Protein AF-0000000077416933 (afdb_homodimer)

Organism: Phaedon cochleariae (NCBI:txid80249)

Solvent-accessible surface area (backbone atoms only — not comparable to full-atom values): 39671 Å² total; per-residue (Å²): 136,82,84,59,75,31,42,53,78,75,48,54,74,64,43,44,35,38,39,30,29,71,88,52,48,38,36,34,24,26,33,64,49,40,39,72,52,36,39,27,25,31,74,26,28,42,68,96,42,90,60,67,45,80,62,78,46,76,45,43,52,91,48,46,63,45,65,24,36,43,41,74,89,75,73,64,85,73,89,62,86,81,76,79,76,84,80,62,80,38,38,25,70,45,41,51,70,59,53,51,50,48,53,49,26,25,70,60,48,44,81,34,72,59,90,46,71,67,38,54,51,48,51,49,56,52,65,52,32,54,48,30,15,50,42,76,38,36,52,54,71,42,72,82,40,54,61,26,30,44,31,40,25,41,80,61,46,32,38,36,35,43,38,68,73,46,83,69,67,57,60,55,64,69,59,43,53,50,44,37,25,78,75,28,36,36,28,27,67,65,42,30,66,56,49,40,30,33,34,72,66,46,70,30,50,70,32,48,69,46,39,52,37,55,49,47,50,31,51,43,25,53,73,67,73,42,74,63,65,51,60,61,53,72,46,54,46,37,27,73,71,32,43,42,65,71,52,74,45,44,71,47,68,63,58,46,49,68,63,55,62,42,80,82,71,51,70,66,56,51,39,32,54,29,52,72,31,58,54,40,58,58,48,48,52,53,52,47,49,62,77,39,40,67,60,52,48,28,46,49,48,51,32,45,51,47,58,71,42,53,67,69,57,41,25,51,47,71,75,39,52,57,53,46,72,71,56,55,72,48,48,62,74,68,46,69,80,76,79,61,64,77,72,61,72,77,59,80,79,74,80,79,80,78,80,80,77,90,123,133,84,84,59,76,32,40,53,78,75,50,53,75,64,42,45,36,39,38,31,28,72,88,54,49,39,36,33,24,26,35,62,48,40,40,71,52,36,38,27,25,31,72,24,28,42,68,97,43,90,61,67,45,81,63,76,46,75,43,45,51,92,46,47,64,46,64,24,36,43,43,75,89,77,75,64,86,76,86,63,86,77,74,77,76,85,78,66,82,37,38,23,68,46,42,51,69,58,54,51,51,47,54,50,26,24,71,60,49,43,80,34,72,57,91,45,72,67,38,54,50,49,51,52,56,51,66,51,33,55,48,31,16,48,39,75,38,34,52,53,71,42,71,85,40,53,60,27,31,44,31,39,26,41,83,64,45,32,37,37,36,43,40,69,72,45,83,67,69,56,62,55,65,70,58,40,51,50,43,38,24,79,75,28,36,36,29,27,66,65,42,31,64,55,49,41,29,33,35,72,68,46,68,31,47,70,31,48,69,46,39,52,38,56,50,48,51,33,52,42,25,54,73,68,74,43,76,64,65,52,59,61,52,71,46,56,46,39,27,74,71,32,43,43,65,71,52,76,45,44,71,47,69,64,59,46,50,69,64,56,62,41,79,83,70,51,70,67,57,51,40,31,54,31,53,73,31,57,50,40,58,58,50,47,53,53,51,46,48,63,77,38,39,67,60,51,47,28,45,51,49,51,32,47,51,48,58,71,42,53,67,68,58,41,24,51,48,71,75,40,52,58,52,45,73,72,56,56,71,48,49,62,74,68,47,66,77,80,79,62,66,76,71,61,76,72,62,81,80,74,82,78,79,80,78,82,74,88,122

Sequence (718 aa):
MEDEIPYNELYKVGDHLILKLCCNDIFEGDFSAGGKNRIDLINTKQHNNPNKLGGILSFYRNEIDNIHQLKTKMTIKPEEPIENDIQDLKKINMVEEEYERLKEMARSYVYLENADNRYYEAVKSLGDAELIGVVALGMEDSRTAVIKLLVICNFKQVYIFDMTNMKNRSFYQELKEILESEYTCKVVHGGGPLIDILYRNYKVYMKYVFDTQVVDLIIEKNKKRKMLSQMRDISECLVEYLNFPSSLLKNALDVTIKQWAHRPLSDRKKLYASQLVTYLITLKEDMQKILFSEMYKAIENVHDHYYYMNCYDFSKKMRDNSVSEDIEKLIPMLNKSSLDTETENVGSVSSSGTNVQKMMEDEIPYNELYKVGDHLILKLCCNDIFEGDFSAGGKNRIDLINTKQHNNPNKLGGILSFYRNEIDNIHQLKTKMTIKPEEPIENDIQDLKKINMVEEEYERLKEMARSYVYLENADNRYYEAVKSLGDAELIGVVALGMEDSRTAVIKLLVICNFKQVYIFDMTNMKNRSFYQELKEILESEYTCKVVHGGGPLIDILYRNYKVYMKYVFDTQVVDLIIEKNKKRKMLSQMRDISECLVEYLNFPSSLLKNALDVTIKQWAHRPLSDRKKLYASQLVTYLITLKEDMQKILFSEMYKAIENVHDHYYYMNCYDFSKKMRDNSVSEDIEKLIPMLNKSSLDTETENVGSVSSSGTNVQKM

Structure (mmCIF, N/CA/C/O backbone):
data_AF-0000000077416933-model_v1
#
loop_
_entity.id
_entity.type
_entity.pdbx_description
1 polymer '3-5 exonuclease domain-containing protein'
#
loop_
_atom_site.group_PDB
_atom_site.id
_atom_site.type_symbol
_atom_site.label_atom_id
_atom_site.label_alt_id
_atom_site.label_comp_id
_atom_site.label_asym_id
_atom_site.label_entity_id
_atom_site.label_seq_id
_atom_site.pdbx_PDB_ins_code
_atom_site.Cartn_x
_atom_site.Cartn_y
_atom_site.Cartn_z
_atom_site.occupancy
_atom_site.B_iso_or_equiv
_atom_site.auth_seq_id
_atom_site.auth_comp_id
_atom_site.auth_asym_id
_atom_site.auth_atom_id
_atom_site.pdbx_PDB_model_num
ATOM 1 N N . MET A 1 1 ? 12.469 42.469 -16.172 1 39.78 1 MET A N 1
ATOM 2 C CA . MET A 1 1 ? 11.07 42.094 -16.359 1 39.78 1 MET A CA 1
ATOM 3 C C . MET A 1 1 ? 10.883 41.406 -17.719 1 39.78 1 MET A C 1
ATOM 5 O O . MET A 1 1 ? 9.766 41.031 -18.062 1 39.78 1 MET A O 1
ATOM 9 N N . GLU A 1 2 ? 11.711 41.719 -18.688 1 50.09 2 GLU A N 1
ATOM 10 C CA . GLU A 1 2 ? 11.797 41.5 -20.125 1 50.09 2 GLU A CA 1
ATOM 11 C C . GLU A 1 2 ? 11.891 40.031 -20.469 1 50.09 2 GLU A C 1
ATOM 13 O O . GLU A 1 2 ? 11.352 39.594 -21.484 1 50.09 2 GLU A O 1
ATOM 18 N N . ASP A 1 3 ? 12.602 39.188 -19.625 1 59.84 3 ASP A N 1
ATOM 19 C CA . ASP A 1 3 ? 13.156 37.906 -20.094 1 59.84 3 ASP A CA 1
ATOM 20 C C . ASP A 1 3 ? 12.289 36.75 -19.641 1 59.84 3 ASP A C 1
ATOM 22 O O . ASP A 1 3 ? 12.758 35.594 -19.609 1 59.84 3 ASP A O 1
ATOM 26 N N . GLU A 1 4 ? 11.062 37.094 -19.328 1 73.62 4 GLU A N 1
ATOM 27 C CA . GLU A 1 4 ? 10.297 35.938 -18.906 1 73.62 4 GLU A CA 1
ATOM 28 C C . GLU A 1 4 ? 9.703 35.188 -20.109 1 73.62 4 GLU A C 1
ATOM 30 O O . GLU A 1 4 ? 9.211 35.844 -21.047 1 73.62 4 GLU A O 1
ATOM 35 N N . ILE A 1 5 ? 9.867 34 -20.25 1 78.75 5 ILE A N 1
ATOM 36 C CA . ILE A 1 5 ? 9.344 33.156 -21.312 1 78.75 5 ILE A CA 1
ATOM 37 C C . ILE A 1 5 ? 7.82 33.219 -21.297 1 78.75 5 ILE A C 1
ATOM 39 O O . ILE A 1 5 ? 7.188 33.031 -20.25 1 78.75 5 ILE A O 1
ATOM 43 N N . PRO A 1 6 ? 7.262 33.719 -22.469 1 85 6 PRO A N 1
ATOM 44 C CA . PRO A 1 6 ? 5.801 33.719 -22.547 1 85 6 PRO A CA 1
ATOM 45 C C . PRO A 1 6 ? 5.168 32.406 -22.188 1 85 6 PRO A C 1
ATOM 47 O O . PRO A 1 6 ? 5.75 31.344 -22.453 1 85 6 PRO A O 1
ATOM 50 N N . TYR A 1 7 ? 3.982 32.438 -21.641 1 85.75 7 TYR A N 1
ATOM 51 C CA . TYR A 1 7 ? 3.314 31.234 -21.172 1 85.75 7 TYR A CA 1
ATOM 52 C C . TYR A 1 7 ? 2.967 30.312 -22.328 1 85.75 7 TYR A C 1
ATOM 54 O O . TYR A 1 7 ? 2.918 29.094 -22.156 1 85.75 7 TYR A O 1
ATOM 62 N N . ASN A 1 8 ? 2.715 30.859 -23.547 1 85.38 8 ASN A N 1
ATOM 63 C CA . ASN A 1 8 ? 2.367 30.047 -24.703 1 85.38 8 ASN A CA 1
ATOM 64 C C . ASN A 1 8 ? 3.562 29.234 -25.188 1 85.38 8 ASN A C 1
ATOM 66 O O . ASN A 1 8 ? 3.402 28.297 -25.969 1 85.38 8 ASN A O 1
ATOM 70 N N . GLU A 1 9 ? 4.707 29.547 -24.734 1 84.56 9 GLU A N 1
ATOM 71 C CA . GLU A 1 9 ? 5.895 28.75 -25.031 1 84.56 9 GLU A CA 1
ATOM 72 C C . GLU A 1 9 ? 6.141 27.688 -23.969 1 84.56 9 GLU A C 1
ATOM 74 O O . GLU A 1 9 ? 6.844 26.703 -24.219 1 84.56 9 GLU A O 1
ATOM 79 N N . LEU A 1 10 ? 5.59 27.938 -22.828 1 81.88 10 LEU A N 1
ATOM 80 C CA . LEU A 1 10 ? 5.832 27.047 -21.703 1 81.88 10 LEU A CA 1
ATOM 81 C C . LEU A 1 10 ? 4.785 25.922 -21.656 1 81.88 10 LEU A C 1
ATOM 83 O O . LEU A 1 10 ? 5.086 24.812 -21.25 1 81.88 10 LEU A O 1
ATOM 87 N N . TYR A 1 11 ? 3.605 26.328 -22.078 1 85.44 11 TYR A N 1
ATOM 88 C CA . TYR A 1 11 ? 2.494 25.406 -21.906 1 85.44 11 TYR A CA 1
ATOM 89 C C . TYR A 1 11 ? 1.736 25.219 -23.219 1 85.44 11 TYR A C 1
ATOM 91 O O . TYR A 1 11 ? 1.727 26.125 -24.062 1 85.44 11 TYR A O 1
ATOM 99 N N . LYS A 1 12 ? 1.13 24 -23.422 1 85.75 12 LYS A N 1
ATOM 100 C CA . LYS A 1 12 ? 0.304 23.703 -24.578 1 85.75 12 LYS A CA 1
ATOM 101 C C . LYS A 1 12 ? -1.181 23.75 -24.234 1 85.75 12 LYS A C 1
ATOM 103 O O . LYS A 1 12 ? -1.562 23.469 -23.094 1 85.75 12 LYS A O 1
ATOM 108 N N . VAL A 1 13 ? -1.931 24.172 -25.266 1 87.06 13 VAL A N 1
ATOM 109 C CA . VAL A 1 13 ? -3.377 24.219 -25.078 1 87.06 13 VAL A CA 1
ATOM 110 C C . VAL A 1 13 ? -3.873 22.859 -24.578 1 87.06 13 VAL A C 1
ATOM 112 O O . VAL A 1 13 ? -3.516 21.812 -25.141 1 87.06 13 VAL A O 1
ATOM 115 N N . GLY A 1 14 ? -4.535 22.859 -23.422 1 84.75 14 GLY A N 1
ATOM 116 C CA . GLY A 1 14 ? -5.051 21.625 -22.859 1 84.75 14 GLY A CA 1
ATOM 117 C C . GLY A 1 14 ? -4.285 21.156 -21.625 1 84.75 14 GLY A C 1
ATOM 118 O O . GLY A 1 14 ? -4.762 20.312 -20.875 1 84.75 14 GLY A O 1
ATOM 119 N N . ASP A 1 15 ? -3.145 21.703 -21.328 1 82 15 ASP A N 1
ATOM 120 C CA . ASP A 1 15 ? -2.381 21.359 -20.125 1 82 15 ASP A CA 1
ATOM 121 C C . ASP A 1 15 ? -3.139 21.75 -18.859 1 82 15 ASP A C 1
ATOM 123 O O . ASP A 1 15 ? -3.664 22.875 -18.766 1 82 15 ASP A O 1
ATOM 127 N N . HIS A 1 16 ? -3.201 20.844 -18 1 85.44 16 HIS A N 1
ATOM 128 C CA . HIS A 1 16 ? -3.852 21.156 -16.734 1 85.44 16 HIS A CA 1
ATOM 129 C C . HIS A 1 16 ? -2.877 21.812 -15.766 1 85.44 16 HIS A C 1
ATOM 131 O O . HIS A 1 16 ? -1.856 21.219 -15.406 1 85.44 16 HIS A O 1
ATOM 137 N N . LEU A 1 17 ? -3.189 23.047 -15.336 1 83.75 17 LEU A N 1
ATOM 138 C CA . LEU A 1 17 ? -2.275 23.859 -14.547 1 83.75 17 LEU A CA 1
ATOM 139 C C . LEU A 1 17 ? -2.896 24.234 -13.195 1 83.75 17 LEU A C 1
ATOM 141 O O . LEU A 1 17 ? -4.121 24.344 -13.086 1 83.75 17 LEU A O 1
ATOM 145 N N . ILE A 1 18 ? -2.135 24.25 -12.203 1 84.69 18 ILE A N 1
ATOM 146 C CA . ILE A 1 18 ? -2.504 24.75 -10.883 1 84.69 18 ILE A CA 1
ATOM 147 C C . ILE A 1 18 ? -1.743 26.047 -10.594 1 84.69 18 ILE A C 1
ATOM 149 O O . ILE A 1 18 ? -0.515 26.047 -10.477 1 84.69 18 ILE A O 1
ATOM 153 N N . LEU A 1 19 ? -2.496 27.219 -10.5 1 81.88 19 LEU A N 1
ATOM 154 C CA . LEU A 1 19 ? -1.913 28.531 -10.266 1 81.88 19 LEU A CA 1
ATOM 155 C C . LEU A 1 19 ? -2.035 28.922 -8.797 1 81.88 19 LEU A C 1
ATOM 157 O O . LEU A 1 19 ? -3.133 28.906 -8.234 1 81.88 19 LEU A O 1
ATOM 161 N N . LYS A 1 20 ? -0.947 29.141 -8.172 1 80.94 20 LYS A N 1
ATOM 162 C CA . LYS A 1 20 ? -0.957 29.812 -6.875 1 80.94 20 LYS A CA 1
ATOM 163 C C . LYS A 1 20 ? -0.76 31.312 -7.031 1 80.94 20 LYS A C 1
ATOM 165 O O . LYS A 1 20 ? 0.265 31.766 -7.551 1 80.94 20 LYS A O 1
ATOM 170 N N . LEU A 1 21 ? -1.684 32.094 -6.578 1 72.31 21 LEU A N 1
ATOM 171 C CA . LEU A 1 21 ? -1.587 33.531 -6.66 1 72.31 21 LEU A CA 1
ATOM 172 C C . LEU A 1 21 ? -0.823 34.094 -5.469 1 72.31 21 LEU A C 1
ATOM 174 O O . LEU A 1 21 ? -0.609 33.406 -4.477 1 72.31 21 LEU A O 1
ATOM 178 N N . CYS A 1 22 ? -0.357 35.281 -5.559 1 72.44 22 CYS A N 1
ATOM 179 C CA . CYS A 1 22 ? 0.397 35.938 -4.512 1 72.44 22 CYS A CA 1
ATOM 180 C C . CYS A 1 22 ? -0.441 36.094 -3.246 1 72.44 22 CYS A C 1
ATOM 182 O O . CYS A 1 22 ? 0.096 36.094 -2.137 1 72.44 22 CYS A O 1
ATOM 184 N N . CYS A 1 23 ? -1.851 36.156 -3.453 1 65.81 23 CYS A N 1
ATOM 185 C CA . CYS A 1 23 ? -2.744 36.25 -2.307 1 65.81 23 CYS A CA 1
ATOM 186 C C . CYS A 1 23 ? -3.014 34.875 -1.695 1 65.81 23 CYS A C 1
ATOM 188 O O . CYS A 1 23 ? -3.891 34.75 -0.842 1 65.81 23 CYS A O 1
ATOM 190 N N . ASN A 1 24 ? -2.43 33.812 -2.229 1 70.38 24 ASN A N 1
ATOM 191 C CA . ASN A 1 24 ? -2.463 32.469 -1.698 1 70.38 24 ASN A CA 1
ATOM 192 C C . ASN A 1 24 ? -3.684 31.688 -2.197 1 70.38 24 ASN A C 1
ATOM 194 O O . ASN A 1 24 ? -3.916 30.547 -1.788 1 70.38 24 ASN A O 1
ATOM 198 N N . ASP A 1 25 ? -4.434 32.281 -3.041 1 75.38 25 ASP A N 1
ATOM 199 C CA . ASP A 1 25 ? -5.527 31.547 -3.668 1 75.38 25 ASP A CA 1
ATOM 200 C C . ASP A 1 25 ? -5 30.547 -4.707 1 75.38 25 ASP A C 1
ATOM 202 O O . ASP A 1 25 ? -4.004 30.828 -5.379 1 75.38 25 ASP A O 1
ATOM 206 N N . ILE A 1 26 ? -5.621 29.438 -4.711 1 81.69 26 ILE A N 1
ATOM 207 C CA . ILE A 1 26 ? -5.203 28.422 -5.668 1 81.69 26 ILE A CA 1
ATOM 208 C C . ILE A 1 26 ? -6.316 28.188 -6.684 1 81.69 26 ILE A C 1
ATOM 210 O O . ILE A 1 26 ? -7.469 27.938 -6.312 1 81.69 26 ILE A O 1
ATOM 214 N N . PHE A 1 27 ? -5.949 28.312 -7.961 1 81.88 27 PHE A N 1
ATOM 215 C CA . PHE A 1 27 ? -6.867 28.031 -9.055 1 81.88 27 PHE A CA 1
ATOM 216 C C . PHE A 1 27 ? -6.332 26.891 -9.93 1 81.88 27 PHE A C 1
ATOM 218 O O . PHE A 1 27 ? -5.117 26.719 -10.039 1 81.88 27 PHE A O 1
ATOM 225 N N . GLU A 1 28 ? -7.227 26.078 -10.375 1 87.38 28 GLU A N 1
ATOM 226 C CA . GLU A 1 28 ? -6.832 25.047 -11.328 1 87.38 28 GLU A CA 1
ATOM 227 C C . GLU A 1 28 ? -7.672 25.125 -12.602 1 87.38 28 GLU A C 1
ATOM 229 O O . GLU A 1 28 ? -8.828 25.547 -12.562 1 87.38 28 GLU A O 1
ATOM 234 N N . GLY A 1 29 ? -7.078 24.828 -13.773 1 84.81 29 GLY A N 1
ATOM 235 C CA . GLY A 1 29 ? -7.773 24.828 -15.055 1 84.81 29 GLY A CA 1
ATOM 236 C C . GLY A 1 29 ? -6.902 24.375 -16.203 1 84.81 29 GLY A C 1
ATOM 237 O O . GLY A 1 29 ? -5.754 23.969 -16.016 1 84.81 29 GLY A O 1
ATOM 238 N N . ASP A 1 30 ? -7.484 24.391 -17.391 1 88.94 30 ASP A N 1
ATOM 239 C CA . ASP A 1 30 ? -6.785 23.984 -18.609 1 88.94 30 ASP A CA 1
ATOM 240 C C . ASP A 1 30 ? -6.266 25.203 -19.375 1 88.94 30 ASP A C 1
ATOM 242 O O . ASP A 1 30 ? -7.008 26.156 -19.609 1 88.94 30 ASP A O 1
ATOM 246 N N . PHE A 1 31 ? -5.023 25.141 -19.797 1 90.62 31 PHE A N 1
ATOM 247 C CA . PHE A 1 31 ? -4.395 26.234 -20.516 1 90.62 31 PHE A CA 1
ATOM 248 C C . PHE A 1 31 ? -5.082 26.453 -21.859 1 90.62 31 PHE A C 1
ATOM 250 O O . PHE A 1 31 ? -5.277 25.516 -22.625 1 90.62 31 PHE A O 1
ATOM 257 N N . SER A 1 32 ? -5.57 27.609 -22.078 1 87.94 32 SER A N 1
ATOM 258 C CA . SER A 1 32 ? -6.227 27.938 -23.344 1 87.94 32 SER A CA 1
ATOM 259 C C . SER A 1 32 ? -5.344 28.844 -24.203 1 87.94 32 SER A C 1
ATOM 261 O O . SER A 1 32 ? -5.152 28.594 -25.391 1 87.94 32 SER A O 1
ATOM 263 N N . ALA A 1 33 ? -4.863 29.906 -23.594 1 86.38 33 ALA A N 1
ATOM 264 C CA . ALA A 1 33 ? -3.99 30.859 -24.266 1 86.38 33 ALA A CA 1
ATOM 265 C C . ALA A 1 33 ? -3.121 31.625 -23.281 1 86.38 33 ALA A C 1
ATOM 267 O O . ALA A 1 33 ? -3.381 31.594 -22.062 1 86.38 33 ALA A O 1
ATOM 268 N N . GLY A 1 34 ? -2.002 32.031 -23.766 1 84.44 34 GLY A N 1
ATOM 269 C CA . GLY A 1 34 ? -1.139 32.844 -22.906 1 84.44 34 GLY A CA 1
ATOM 270 C C . GLY A 1 34 ? -0.141 33.688 -23.672 1 84.44 34 GLY A C 1
ATOM 271 O O . GLY A 1 34 ? 0.085 33.469 -24.859 1 84.44 34 GLY A O 1
ATOM 272 N N . GLY A 1 35 ? 0.199 34.781 -23.125 1 82.62 35 GLY A N 1
ATOM 273 C CA . GLY A 1 35 ? 1.261 35.656 -23.625 1 82.62 35 GLY A CA 1
ATOM 274 C C . GLY A 1 35 ? 2.354 35.906 -22.609 1 82.62 35 GLY A C 1
ATOM 275 O O . GLY A 1 35 ? 2.629 35.062 -21.766 1 82.62 35 GLY A O 1
ATOM 276 N N . LYS A 1 36 ? 3.029 36.938 -22.719 1 80.88 36 LYS A N 1
ATOM 277 C CA . LYS A 1 36 ? 4.133 37.281 -21.828 1 80.88 36 LYS A CA 1
ATOM 278 C C . LYS A 1 36 ? 3.633 37.562 -20.422 1 80.88 36 LYS A C 1
ATOM 280 O O . LYS A 1 36 ? 4.273 37.188 -19.438 1 80.88 36 LYS A O 1
ATOM 285 N N . ASN A 1 37 ? 2.518 38.125 -20.344 1 82.69 37 ASN A N 1
ATOM 286 C CA . ASN A 1 37 ? 2.121 38.625 -19.031 1 82.69 37 ASN A CA 1
ATOM 287 C C . ASN A 1 37 ? 0.76 38.062 -18.609 1 82.69 37 ASN A C 1
ATOM 289 O O . ASN A 1 37 ? 0.234 38.438 -17.562 1 82.69 37 ASN A O 1
ATOM 293 N N . ARG A 1 38 ? 0.221 37.25 -19.484 1 84.12 38 ARG A N 1
ATOM 294 C CA . ARG A 1 38 ? -1.129 36.781 -19.188 1 84.12 38 ARG A CA 1
ATOM 295 C C . ARG A 1 38 ? -1.282 35.312 -19.531 1 84.12 38 ARG A C 1
ATOM 297 O O . ARG A 1 38 ? -0.684 34.812 -20.484 1 84.12 38 ARG A O 1
ATOM 304 N N . ILE A 1 39 ? -2.049 34.625 -18.672 1 89.38 39 ILE A N 1
ATOM 305 C CA . ILE A 1 39 ? -2.379 33.219 -18.922 1 89.38 39 ILE A CA 1
ATOM 306 C C . ILE A 1 39 ? -3.891 33.031 -18.844 1 89.38 39 ILE A C 1
ATOM 308 O O . ILE A 1 39 ? -4.539 33.562 -17.938 1 89.38 39 ILE A O 1
ATOM 312 N N . ASP A 1 40 ? -4.492 32.438 -19.797 1 87.31 40 ASP A N 1
ATOM 313 C CA . ASP A 1 40 ? -5.926 32.156 -19.859 1 87.31 40 ASP A CA 1
ATOM 314 C C . ASP A 1 40 ? -6.223 30.688 -19.609 1 87.31 40 ASP A C 1
ATOM 316 O O . ASP A 1 40 ? -5.656 29.812 -20.25 1 87.31 40 ASP A O 1
ATOM 320 N N . LEU A 1 41 ? -7.027 30.516 -18.625 1 88.12 41 LEU A N 1
ATOM 321 C CA . LEU A 1 41 ? -7.426 29.156 -18.281 1 88.12 41 LEU A CA 1
ATOM 322 C C . LEU A 1 41 ? -8.914 28.938 -18.547 1 88.12 41 LEU A C 1
ATOM 324 O O . LEU A 1 41 ? -9.711 29.859 -18.422 1 88.12 41 LEU A O 1
ATOM 328 N N . ILE A 1 42 ? -9.32 27.719 -19.016 1 86.06 42 ILE A N 1
ATOM 329 C CA . ILE A 1 42 ? -10.719 27.297 -19.125 1 86.06 42 ILE A CA 1
ATOM 330 C C . ILE A 1 42 ? -10.992 26.172 -18.141 1 86.06 42 ILE A C 1
ATOM 332 O O . ILE A 1 42 ? -10.062 25.547 -17.625 1 86.06 42 ILE A O 1
ATOM 336 N N . ASN A 1 43 ? -12.297 25.969 -17.781 1 85.94 43 ASN A N 1
ATOM 337 C CA . ASN A 1 43 ? -12.695 24.953 -16.812 1 85.94 43 ASN A CA 1
ATOM 338 C C . ASN A 1 43 ? -12.008 25.156 -15.461 1 85.94 43 ASN A C 1
ATOM 340 O O . ASN A 1 43 ? -11.461 24.219 -14.883 1 85.94 43 ASN A O 1
ATOM 344 N N . THR A 1 44 ? -11.945 26.469 -15.07 1 84.75 44 THR A N 1
ATOM 345 C CA . THR A 1 44 ? -11.164 26.875 -13.906 1 84.75 44 THR A CA 1
ATOM 346 C C . THR A 1 44 ? -11.953 26.656 -12.617 1 84.75 44 THR A C 1
ATOM 348 O O . THR A 1 44 ? -13.164 26.875 -12.586 1 84.75 44 THR A O 1
ATOM 351 N N . LYS A 1 45 ? -11.289 26.062 -11.633 1 82.81 45 LYS A N 1
ATOM 352 C CA . LYS A 1 45 ? -11.828 25.875 -10.289 1 82.81 45 LYS A CA 1
ATOM 353 C C . LYS A 1 45 ? -10.922 26.516 -9.242 1 82.81 45 LYS A C 1
ATOM 355 O O . LYS A 1 45 ? -9.703 26.547 -9.406 1 82.81 45 LYS A O 1
ATOM 360 N N . GLN A 1 46 ? -11.516 27.172 -8.289 1 79.31 46 GLN A N 1
ATOM 361 C CA . GLN A 1 46 ? -10.75 27.641 -7.145 1 79.31 46 GLN A CA 1
ATOM 362 C C . GLN A 1 46 ? -10.609 26.562 -6.086 1 79.31 46 GLN A C 1
ATOM 364 O O . GLN A 1 46 ? -11.539 25.797 -5.844 1 79.31 46 GLN A O 1
ATOM 369 N N . HIS A 1 47 ? -9.398 26.656 -5.48 1 72.69 47 HIS A N 1
ATOM 370 C CA . HIS A 1 47 ? -9.125 25.672 -4.441 1 72.69 47 HIS A CA 1
ATOM 371 C C . HIS A 1 47 ? -10.117 25.797 -3.287 1 72.69 47 HIS A C 1
ATOM 373 O O . HIS A 1 47 ? -10.422 26.906 -2.84 1 72.69 47 HIS A O 1
ATOM 379 N N . ASN A 1 48 ? -10.828 24.844 -2.912 1 62 48 ASN A N 1
ATOM 380 C CA . ASN A 1 48 ? -11.797 24.734 -1.825 1 62 48 ASN A CA 1
ATOM 381 C C . ASN A 1 48 ? -13.203 25.109 -2.285 1 62 48 ASN A C 1
ATOM 383 O O . ASN A 1 48 ? -14.133 25.141 -1.48 1 62 48 ASN A O 1
ATOM 387 N N . ASN A 1 49 ? -13.32 25.734 -3.521 1 63.53 49 ASN A N 1
ATOM 388 C CA . ASN A 1 49 ? -14.625 25.969 -4.121 1 63.53 49 ASN A CA 1
ATOM 389 C C . ASN A 1 49 ? -14.945 24.953 -5.215 1 63.53 49 ASN A C 1
ATOM 391 O O . ASN A 1 49 ? -14.219 24.859 -6.207 1 63.53 49 ASN A O 1
ATOM 395 N N . PRO A 1 50 ? -15.938 24.141 -5.02 1 62.03 50 PRO A N 1
ATOM 396 C CA . PRO A 1 50 ? -16.234 23.062 -5.969 1 62.03 50 PRO A CA 1
ATOM 397 C C . PRO A 1 50 ? -16.797 23.578 -7.293 1 62.03 50 PRO A C 1
ATOM 399 O O . PRO A 1 50 ? -16.797 22.859 -8.289 1 62.03 50 PRO A O 1
ATOM 402 N N . ASN A 1 51 ? -17.266 24.844 -7.383 1 67.06 51 ASN A N 1
ATOM 403 C CA . ASN A 1 51 ? -17.953 25.344 -8.57 1 67.06 51 ASN A CA 1
ATOM 404 C C . ASN A 1 51 ? -16.969 25.75 -9.656 1 67.06 51 ASN A C 1
ATOM 406 O O . ASN A 1 51 ? -15.953 26.406 -9.375 1 67.06 51 ASN A O 1
ATOM 410 N N . LYS A 1 52 ? -17.188 25.156 -10.883 1 74.19 52 LYS A N 1
ATOM 411 C CA . LYS A 1 52 ? -16.422 25.609 -12.039 1 74.19 52 LYS A CA 1
ATOM 412 C C . LYS A 1 52 ? -16.75 27.062 -12.383 1 74.19 52 LYS A C 1
ATOM 414 O O . LYS A 1 52 ? -17.922 27.453 -12.336 1 74.19 52 LYS A O 1
ATOM 419 N N . LEU A 1 53 ? -15.656 27.766 -12.477 1 72.06 53 LEU A N 1
ATOM 420 C CA . LEU A 1 53 ? -15.828 29.141 -12.922 1 72.06 53 LEU A CA 1
ATOM 421 C C . LEU A 1 53 ? -16 29.203 -14.438 1 72.06 53 LEU A C 1
ATOM 423 O O . LEU A 1 53 ? -15.258 28.547 -15.172 1 72.06 53 LEU A O 1
ATOM 427 N N . GLY A 1 54 ? -17.234 29.422 -14.945 1 69.88 54 GLY A N 1
ATOM 428 C CA . GLY A 1 54 ? -17.547 29.469 -16.359 1 69.88 54 GLY A CA 1
ATOM 429 C C . GLY A 1 54 ? -16.703 30.484 -17.125 1 69.88 54 GLY A C 1
ATOM 430 O O . GLY A 1 54 ? -16.188 31.422 -16.531 1 69.88 54 GLY A O 1
ATOM 431 N N . GLY A 1 55 ? -16.375 30.172 -18.438 1 75.25 55 GLY A N 1
ATOM 432 C CA . GLY A 1 55 ? -15.727 31.078 -19.359 1 75.25 55 GLY A CA 1
ATOM 433 C C . GLY A 1 55 ? -14.211 31.031 -19.266 1 75.25 55 GLY A C 1
ATOM 434 O O . GLY A 1 55 ? -13.648 30.047 -18.781 1 75.25 55 GLY A O 1
ATOM 435 N N . ILE A 1 56 ? -13.508 31.844 -19.953 1 81.06 56 ILE A N 1
ATOM 436 C CA . ILE A 1 56 ? -12.055 32 -19.938 1 81.06 56 ILE A CA 1
ATOM 437 C C . ILE A 1 56 ? -11.641 32.938 -18.797 1 81.06 56 ILE A C 1
ATOM 439 O O . ILE A 1 56 ? -12.156 34.031 -18.672 1 81.06 56 ILE A O 1
ATOM 443 N N . LEU A 1 57 ? -10.93 32.375 -17.875 1 83.25 57 LEU A N 1
ATOM 444 C CA . LEU A 1 57 ? -10.391 33.219 -16.797 1 83.25 57 LEU A CA 1
ATOM 445 C C . LEU A 1 57 ? -8.938 33.562 -17.078 1 83.25 57 LEU A C 1
ATOM 447 O O . LEU A 1 57 ? -8.117 32.688 -17.375 1 83.25 57 LEU A O 1
ATOM 451 N N . SER A 1 58 ? -8.664 34.875 -16.984 1 84.12 58 SER A N 1
ATOM 452 C CA . SER A 1 58 ? -7.32 35.375 -17.25 1 84.12 58 SER A CA 1
ATOM 453 C C . SER A 1 58 ? -6.602 35.75 -15.969 1 84.12 58 SER A C 1
ATOM 455 O O . SER A 1 58 ? -7.207 36.344 -15.062 1 84.12 58 SER A O 1
ATOM 457 N N . PHE A 1 59 ? -5.426 35.25 -15.898 1 85.44 59 PHE A N 1
ATOM 458 C CA . PHE A 1 59 ? -4.559 35.625 -14.789 1 85.44 59 PHE A CA 1
ATOM 459 C C . PHE A 1 59 ? -3.312 36.344 -15.289 1 85.44 59 PHE A C 1
ATOM 461 O O . PHE A 1 59 ? -2.758 35.969 -16.328 1 85.44 59 PHE A O 1
ATOM 468 N N . TYR A 1 60 ? -2.898 37.344 -14.508 1 78.25 60 TYR A N 1
ATOM 469 C CA . TYR A 1 60 ? -1.726 38.094 -14.922 1 78.25 60 TYR A CA 1
ATOM 470 C C . TYR A 1 60 ? -0.48 37.625 -14.18 1 78.25 60 TYR A C 1
ATOM 472 O O . TYR A 1 60 ? -0.555 37.25 -13.016 1 78.25 60 TYR A O 1
ATOM 480 N N . ARG A 1 61 ? 0.61 37.688 -14.875 1 80.06 61 ARG A N 1
ATOM 481 C CA . ARG A 1 61 ? 1.886 37.156 -14.391 1 80.06 61 ARG A CA 1
ATOM 482 C C . ARG A 1 61 ? 2.25 37.781 -13.047 1 80.06 61 ARG A C 1
ATOM 484 O O . ARG A 1 61 ? 2.801 37.094 -12.172 1 80.06 61 ARG A O 1
ATOM 491 N N . ASN A 1 62 ? 1.947 39.062 -12.836 1 74.75 62 ASN A N 1
ATOM 492 C CA . ASN A 1 62 ? 2.291 39.719 -11.586 1 74.75 62 ASN A CA 1
ATOM 493 C C . ASN A 1 62 ? 1.454 39.219 -10.422 1 74.75 62 ASN A C 1
ATOM 495 O O . ASN A 1 62 ? 1.82 39.406 -9.258 1 74.75 62 ASN A O 1
ATOM 499 N N . GLU A 1 63 ? 0.351 38.531 -10.719 1 76.5 63 GLU A N 1
ATOM 500 C CA . GLU A 1 63 ? -0.521 38 -9.672 1 76.5 63 GLU A CA 1
ATOM 501 C C . GLU A 1 63 ? -0.182 36.531 -9.352 1 76.5 63 GLU A C 1
ATOM 503 O O . GLU A 1 63 ? -0.666 36 -8.359 1 76.5 63 GLU A O 1
ATOM 508 N N . ILE A 1 64 ? 0.575 35.969 -10.188 1 81.94 64 ILE A N 1
ATOM 509 C CA . ILE A 1 64 ? 0.848 34.531 -10.07 1 81.94 64 ILE A CA 1
ATOM 510 C C . ILE A 1 64 ? 2.156 34.312 -9.312 1 81.94 64 ILE A C 1
ATOM 512 O O . ILE A 1 64 ? 3.191 34.875 -9.68 1 81.94 64 ILE A O 1
ATOM 516 N N . ASP A 1 65 ? 2.016 33.625 -8.258 1 79.44 65 ASP A N 1
ATOM 517 C CA . ASP A 1 65 ? 3.201 33.281 -7.48 1 79.44 65 ASP A CA 1
ATOM 518 C C . ASP A 1 65 ? 3.938 32.094 -8.102 1 79.44 65 ASP A C 1
ATOM 520 O O . ASP A 1 65 ? 5.148 32.156 -8.328 1 79.44 65 ASP A O 1
ATOM 524 N N . ASN A 1 66 ? 3.168 31.016 -8.352 1 84.69 66 ASN A N 1
ATOM 525 C CA . ASN A 1 66 ? 3.744 29.797 -8.906 1 84.69 66 ASN A CA 1
ATOM 526 C C . ASN A 1 66 ? 2.727 29.031 -9.75 1 84.69 66 ASN A C 1
ATOM 528 O O . ASN A 1 66 ? 1.521 29.141 -9.516 1 84.69 66 ASN A O 1
ATOM 532 N N . ILE A 1 67 ? 3.246 28.406 -10.82 1 82.88 67 ILE A N 1
ATOM 533 C CA . ILE A 1 67 ? 2.406 27.562 -11.664 1 82.88 67 ILE A CA 1
ATOM 534 C C . ILE A 1 67 ? 2.926 26.125 -11.641 1 82.88 67 ILE A C 1
ATOM 536 O O . ILE A 1 67 ? 4.125 25.891 -11.812 1 82.88 67 ILE A O 1
ATOM 540 N N . HIS A 1 68 ? 1.982 25.266 -11.305 1 82 68 HIS A N 1
ATOM 541 C CA . HIS A 1 68 ? 2.305 23.844 -11.359 1 82 68 HIS A CA 1
ATOM 542 C C . HIS A 1 68 ? 1.528 23.141 -12.477 1 82 68 HIS A C 1
ATOM 544 O O . HIS A 1 68 ? 0.358 23.453 -12.711 1 82 68 HIS A O 1
ATOM 550 N N . GLN A 1 69 ? 2.236 22.281 -13.188 1 81 69 GLN A N 1
ATOM 551 C CA . GLN A 1 69 ? 1.598 21.516 -14.25 1 81 69 GLN A CA 1
ATOM 552 C C . GLN A 1 69 ? 1.444 20.047 -13.852 1 81 69 GLN A C 1
ATOM 554 O O . GLN A 1 69 ? 2.371 19.453 -13.305 1 81 69 GLN A O 1
ATOM 559 N N . LEU A 1 70 ? 0.25 19.531 -14.047 1 71.94 70 LEU A N 1
ATOM 560 C CA . LEU A 1 70 ? 0.006 18.109 -13.789 1 71.94 70 LEU A CA 1
ATOM 561 C C . LEU A 1 70 ? 0.538 17.25 -14.93 1 71.94 70 LEU A C 1
ATOM 563 O O . LEU A 1 70 ? 0.553 17.688 -16.078 1 71.94 70 LEU A O 1
ATOM 567 N N . LYS A 1 71 ? 1.007 16.031 -14.578 1 68.75 71 LYS A N 1
ATOM 568 C CA . LYS A 1 71 ? 1.52 15.086 -15.578 1 68.75 71 LYS A CA 1
ATOM 569 C C . LYS A 1 71 ? 0.383 14.477 -16.391 1 68.75 71 LYS A C 1
ATOM 571 O O . LYS A 1 71 ? -0.733 14.328 -15.891 1 68.75 71 LYS A O 1
ATOM 576 N N . THR A 1 72 ? 0.665 14.281 -17.688 1 62.25 72 THR A N 1
ATOM 577 C CA . THR A 1 72 ? -0.281 13.555 -18.531 1 62.25 72 THR A CA 1
ATOM 578 C C . THR A 1 72 ? -0.021 12.055 -18.469 1 62.25 72 THR A C 1
ATOM 580 O O . THR A 1 72 ? 1.127 11.625 -18.359 1 62.25 72 THR A O 1
ATOM 583 N N . LYS A 1 73 ? -1.088 11.312 -18.5 1 54.16 73 LYS A N 1
ATOM 584 C CA . LYS A 1 73 ? -0.996 9.859 -18.516 1 54.16 73 LYS A CA 1
ATOM 585 C C . LYS A 1 73 ? -0.208 9.375 -19.734 1 54.16 73 LYS A C 1
ATOM 587 O O . LYS A 1 73 ? -0.435 9.836 -20.844 1 54.16 73 LYS A O 1
ATOM 592 N N . MET A 1 74 ? 0.931 8.555 -19.406 1 50.5 74 MET A N 1
ATOM 593 C CA . MET A 1 74 ? 1.688 7.961 -20.516 1 50.5 74 MET A CA 1
ATOM 594 C C . MET A 1 74 ? 1.167 6.566 -20.828 1 50.5 74 MET A C 1
ATOM 596 O O . MET A 1 74 ? 1.057 5.715 -19.953 1 50.5 74 MET A O 1
ATOM 600 N N . THR A 1 75 ? 0.592 6.273 -21.984 1 56.09 75 THR A N 1
ATOM 601 C CA . THR A 1 75 ? 0.053 4.969 -22.359 1 56.09 75 THR A CA 1
ATOM 602 C C . THR A 1 75 ? 1.027 4.211 -23.25 1 56.09 75 THR A C 1
ATOM 604 O O . THR A 1 75 ? 0.773 3.066 -23.625 1 56.09 75 THR A O 1
ATOM 607 N N . ILE A 1 76 ? 2.152 4.785 -23.734 1 56.44 76 ILE A N 1
ATOM 608 C CA . ILE A 1 76 ? 3.092 4.102 -24.609 1 56.44 76 ILE A CA 1
ATOM 609 C C . ILE A 1 76 ? 4.461 4.012 -23.938 1 56.44 76 ILE A C 1
ATOM 611 O O . ILE A 1 76 ? 4.875 4.938 -23.234 1 56.44 76 ILE A O 1
ATOM 615 N N . LYS A 1 77 ? 5.059 2.777 -23.922 1 58 77 LYS A N 1
ATOM 616 C CA . LYS A 1 77 ? 6.422 2.631 -23.422 1 58 77 LYS A CA 1
ATOM 617 C C . LYS A 1 77 ? 7.367 3.611 -24.109 1 58 77 LYS A C 1
ATOM 619 O O . LYS A 1 77 ? 7.422 3.674 -25.344 1 58 77 LYS A O 1
ATOM 624 N N . PRO A 1 78 ? 7.906 4.621 -23.266 1 52.84 78 PRO A N 1
ATOM 625 C CA . PRO A 1 78 ? 8.773 5.605 -23.922 1 52.84 78 PRO A CA 1
ATOM 626 C C . PRO A 1 78 ? 10.016 4.973 -24.547 1 52.84 78 PRO A C 1
ATOM 628 O O . PRO A 1 78 ? 10.547 3.994 -24.016 1 52.84 78 PRO A O 1
ATOM 631 N N . GLU A 1 79 ? 10.25 4.926 -25.859 1 51.66 79 GLU A N 1
ATOM 632 C CA . GLU A 1 79 ? 11.445 4.41 -26.531 1 51.66 79 GLU A CA 1
ATOM 633 C C . GLU A 1 79 ? 12.711 4.848 -25.797 1 51.66 79 GLU A C 1
ATOM 635 O O . GLU A 1 79 ? 13.672 4.078 -25.703 1 51.66 79 GLU A O 1
ATOM 640 N N . GLU A 1 80 ? 13.219 6.188 -25.609 1 46.59 80 GLU A N 1
ATOM 641 C CA . GLU A 1 80 ? 14.453 6.695 -25.031 1 46.59 80 GLU A CA 1
ATOM 642 C C . GLU A 1 80 ? 14.195 7.328 -23.656 1 46.59 80 GLU A C 1
ATOM 644 O O . GLU A 1 80 ? 13.117 7.875 -23.406 1 46.59 80 GLU A O 1
ATOM 649 N N . PRO A 1 81 ? 15.055 6.875 -22.719 1 44.44 81 PRO A N 1
ATOM 650 C CA . PRO A 1 81 ? 14.969 7.594 -21.453 1 44.44 81 PRO A CA 1
ATOM 651 C C . PRO A 1 81 ? 14.812 9.102 -21.625 1 44.44 81 PRO A C 1
ATOM 653 O O . PRO A 1 81 ? 15.555 9.719 -22.391 1 44.44 81 PRO A O 1
ATOM 656 N N . ILE A 1 82 ? 13.781 9.719 -21.766 1 41.5 82 ILE A N 1
ATOM 657 C CA . ILE A 1 82 ? 13.633 11.164 -21.859 1 41.5 82 ILE A CA 1
ATOM 658 C C . ILE A 1 82 ? 14.43 11.844 -20.75 1 41.5 82 ILE A C 1
ATOM 660 O O . ILE A 1 82 ? 14.117 11.695 -19.578 1 41.5 82 ILE A O 1
ATOM 664 N N . GLU A 1 83 ? 15.742 11.898 -20.859 1 36.97 83 GLU A N 1
ATOM 665 C CA . GLU A 1 83 ? 16.656 12.641 -19.984 1 36.97 83 GLU A CA 1
ATOM 666 C C . GLU A 1 83 ? 16.094 14.023 -19.656 1 36.97 83 GLU A C 1
ATOM 668 O O . GLU A 1 83 ? 16.625 14.719 -18.781 1 36.97 83 GLU A O 1
ATOM 673 N N . ASN A 1 84 ? 15.742 14.812 -20.812 1 37.34 84 ASN A N 1
ATOM 674 C CA . ASN A 1 84 ? 16.109 16.219 -20.875 1 37.34 84 ASN A CA 1
ATOM 675 C C . ASN A 1 84 ? 15.594 16.984 -19.656 1 37.34 84 ASN A C 1
ATOM 677 O O . ASN A 1 84 ? 16.375 17.594 -18.922 1 37.34 84 ASN A O 1
ATOM 681 N N . ASP A 1 85 ? 14.734 18.203 -19.969 1 36.78 85 ASP A N 1
ATOM 682 C CA . ASP A 1 85 ? 14.859 19.656 -19.859 1 36.78 85 ASP A CA 1
ATOM 683 C C . ASP A 1 85 ? 14.578 20.125 -18.422 1 36.78 85 ASP A C 1
ATOM 685 O O . ASP A 1 85 ? 13.891 19.422 -17.672 1 36.78 85 ASP A O 1
ATOM 689 N N . ILE A 1 86 ? 15.031 21.344 -18 1 36.5 86 ILE A N 1
ATOM 690 C CA . ILE A 1 86 ? 15.039 22.5 -17.094 1 36.5 86 ILE A CA 1
ATOM 691 C C . ILE A 1 86 ? 13.641 22.703 -16.531 1 36.5 86 ILE A C 1
ATOM 693 O O . ILE A 1 86 ? 13.484 23.188 -15.398 1 36.5 86 ILE A O 1
ATOM 697 N N . GLN A 1 87 ? 12.594 22.672 -17.438 1 40.53 87 GLN A N 1
ATOM 698 C CA . GLN A 1 87 ? 11.281 23.219 -17.125 1 40.53 87 GLN A CA 1
ATOM 699 C C . GLN A 1 87 ? 10.516 22.297 -16.172 1 40.53 87 GLN A C 1
ATOM 701 O O . GLN A 1 87 ? 9.352 22.547 -15.844 1 40.53 87 GLN A O 1
ATOM 706 N N . ASP A 1 88 ? 10.945 21.172 -15.703 1 46.41 88 ASP A N 1
ATOM 707 C CA . ASP A 1 88 ? 10.383 20.062 -14.945 1 46.41 88 ASP A CA 1
ATOM 708 C C . ASP A 1 88 ? 10.203 20.438 -13.477 1 46.41 88 ASP A C 1
ATOM 710 O O . ASP A 1 88 ? 9.703 19.656 -12.68 1 46.41 88 ASP A O 1
ATOM 714 N N . LEU A 1 89 ? 10.766 21.547 -13.109 1 44.69 89 LEU A N 1
ATOM 715 C CA . LEU A 1 89 ? 10.852 21.984 -11.719 1 44.69 89 LEU A CA 1
ATOM 716 C C . LEU A 1 89 ? 9.469 22.312 -11.164 1 44.69 89 LEU A C 1
ATOM 718 O O . LEU A 1 89 ? 9.289 22.438 -9.953 1 44.69 89 LEU A O 1
ATOM 722 N N . LYS A 1 90 ? 8.453 22.656 -12.117 1 53.19 90 LYS A N 1
ATOM 723 C CA . LYS A 1 90 ? 7.219 23.172 -11.516 1 53.19 90 LYS A CA 1
ATOM 724 C C . LYS A 1 90 ? 6.066 22.188 -11.711 1 53.19 90 LYS A C 1
ATOM 726 O O . LYS A 1 90 ? 4.902 22.578 -11.711 1 53.19 90 LYS A O 1
ATOM 731 N N . LYS A 1 91 ? 6.422 20.891 -12.008 1 61.28 91 LYS A N 1
ATOM 732 C CA . LYS A 1 91 ? 5.312 19.984 -12.25 1 61.28 91 LYS A CA 1
ATOM 733 C C . LYS A 1 91 ? 4.977 19.188 -10.992 1 61.28 91 LYS A C 1
ATOM 735 O O . LYS A 1 91 ? 5.871 18.703 -10.297 1 61.28 91 LYS A O 1
ATOM 740 N N . ILE A 1 92 ? 3.617 19.266 -10.711 1 66.81 92 ILE A N 1
ATOM 741 C CA . ILE A 1 92 ? 3.146 18.391 -9.641 1 66.81 92 ILE A CA 1
ATOM 742 C C . ILE A 1 92 ? 3.436 16.938 -10.016 1 66.81 92 ILE A C 1
ATOM 744 O O . ILE A 1 92 ? 3.168 16.516 -11.141 1 66.81 92 ILE A O 1
ATOM 748 N N . ASN A 1 93 ? 4.098 16.297 -9.141 1 72.12 93 ASN A N 1
ATOM 749 C CA . ASN A 1 93 ? 4.445 14.891 -9.344 1 72.12 93 ASN A CA 1
ATOM 750 C C . ASN A 1 93 ? 3.234 13.977 -9.172 1 72.12 93 ASN A C 1
ATOM 752 O O . ASN A 1 93 ? 3.234 13.094 -8.312 1 72.12 93 ASN A O 1
ATOM 756 N N . MET A 1 94 ? 2.139 14.289 -9.914 1 80.19 94 MET A N 1
ATOM 757 C CA . MET A 1 94 ? 0.901 13.516 -9.852 1 80.19 94 MET A CA 1
ATOM 758 C C . MET A 1 94 ? 0.095 13.68 -11.133 1 80.19 94 MET A C 1
ATOM 760 O O . MET A 1 94 ? 0.049 14.766 -11.711 1 80.19 94 MET A O 1
ATOM 764 N N . VAL A 1 95 ? -0.486 12.672 -11.594 1 77.56 95 VAL A N 1
ATOM 765 C CA . VAL A 1 95 ? -1.335 12.734 -12.781 1 77.56 95 VAL A CA 1
ATOM 766 C C . VAL A 1 95 ? -2.645 13.438 -12.445 1 77.56 95 VAL A C 1
ATOM 768 O O . VAL A 1 95 ? -3.088 13.422 -11.297 1 77.56 95 VAL A O 1
ATOM 771 N N . GLU A 1 96 ? -3.279 14.023 -13.375 1 76.62 96 GLU A N 1
ATOM 772 C CA . GLU A 1 96 ? -4.492 14.82 -13.203 1 76.62 96 GLU A CA 1
ATOM 773 C C . GLU A 1 96 ? -5.617 13.977 -12.602 1 76.62 96 GLU A C 1
ATOM 775 O O . GLU A 1 96 ? -6.352 14.445 -11.727 1 76.62 96 GLU A O 1
ATOM 780 N N . GLU A 1 97 ? -5.703 12.758 -13.094 1 78.94 97 GLU A N 1
ATOM 781 C CA . GLU A 1 97 ? -6.77 11.875 -12.625 1 78.94 97 GLU A CA 1
ATOM 782 C C . GLU A 1 97 ? -6.664 11.633 -11.117 1 78.94 97 GLU A C 1
ATOM 784 O O . GLU A 1 97 ? -7.672 11.656 -10.406 1 78.94 97 GLU A O 1
ATOM 789 N N . GLU A 1 98 ? -5.461 11.461 -10.688 1 85.81 98 GLU A N 1
ATOM 790 C CA . GLU A 1 98 ? -5.238 11.227 -9.266 1 85.81 98 GLU A CA 1
ATOM 791 C C . GLU A 1 98 ? -5.508 12.484 -8.445 1 85.81 98 GLU A C 1
ATOM 793 O O . GLU A 1 98 ? -6.09 12.414 -7.359 1 85.81 98 GLU A O 1
ATOM 798 N N . TYR A 1 99 ? -5.07 13.625 -8.891 1 83.5 99 TYR A N 1
ATOM 799 C CA . TYR A 1 99 ? -5.285 14.891 -8.203 1 83.5 99 TYR A CA 1
ATOM 800 C C . TYR A 1 99 ? -6.773 15.18 -8.047 1 83.5 99 TYR A C 1
ATOM 802 O O . TYR A 1 99 ? -7.223 15.578 -6.969 1 83.5 99 TYR A O 1
ATOM 810 N N . GLU A 1 100 ? -7.52 14.93 -9.133 1 81.12 100 GLU A N 1
ATOM 811 C CA . GLU A 1 100 ? -8.961 15.148 -9.109 1 81.12 100 GLU A CA 1
ATOM 812 C C . GLU A 1 100 ? -9.648 14.172 -8.156 1 81.12 100 GLU A C 1
ATOM 814 O O . GLU A 1 100 ? -10.586 14.547 -7.449 1 81.12 100 GLU A O 1
ATOM 819 N N . ARG A 1 101 ? -9.203 12.953 -8.211 1 87.69 101 ARG A N 1
ATOM 820 C CA . ARG A 1 101 ? -9.758 11.953 -7.305 1 87.69 101 ARG A CA 1
ATOM 821 C C . ARG A 1 101 ? -9.578 12.375 -5.848 1 87.69 101 ARG A C 1
ATOM 823 O O . ARG A 1 101 ? -10.516 12.281 -5.051 1 87.69 101 ARG A O 1
ATOM 830 N N . LEU A 1 102 ? -8.43 12.906 -5.512 1 90.69 102 LEU A N 1
ATOM 831 C CA . LEU A 1 102 ? -8.125 13.305 -4.145 1 90.69 102 LEU A CA 1
ATOM 832 C C . LEU A 1 102 ? -8.945 14.523 -3.734 1 90.69 102 LEU A C 1
ATOM 834 O O . LEU A 1 102 ? -9.445 14.594 -2.607 1 90.69 102 LEU A O 1
ATOM 838 N N . LYS A 1 103 ? -9.078 15.445 -4.629 1 84.44 103 LYS A N 1
ATOM 839 C CA . LYS A 1 103 ? -9.883 16.625 -4.352 1 84.44 103 LYS A CA 1
ATOM 840 C C . LYS A 1 103 ? -11.336 16.25 -4.074 1 84.44 103 LYS A C 1
ATOM 842 O O . LYS A 1 103 ? -11.945 16.766 -3.137 1 84.44 103 LYS A O 1
ATOM 847 N N . GLU A 1 104 ? -11.797 15.375 -4.902 1 88.38 104 GLU A N 1
ATOM 848 C CA . GLU A 1 104 ? -13.172 14.914 -4.723 1 88.38 104 GLU A CA 1
ATOM 849 C C . GLU A 1 104 ? -13.328 14.133 -3.422 1 88.38 104 GLU A C 1
ATOM 851 O O . GLU A 1 104 ? -14.344 14.266 -2.73 1 88.38 104 G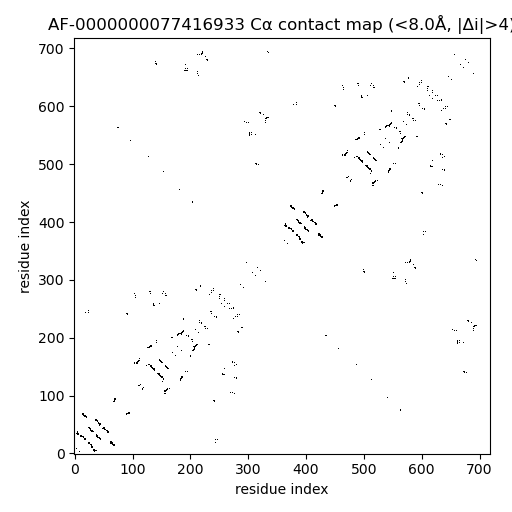LU A O 1
ATOM 856 N N . MET A 1 105 ? -12.398 13.328 -3.146 1 93.56 105 MET A N 1
ATOM 857 C CA . MET A 1 105 ? -12.414 12.562 -1.898 1 93.56 105 MET A CA 1
ATOM 858 C C . MET A 1 105 ? -12.461 13.5 -0.693 1 93.56 105 MET A C 1
ATOM 860 O O . MET A 1 105 ? -13.203 13.258 0.257 1 93.56 105 MET A O 1
ATOM 864 N N . ALA A 1 106 ? -11.672 14.594 -0.708 1 92.75 106 ALA A N 1
ATOM 865 C CA . ALA A 1 106 ? -11.633 15.547 0.397 1 92.75 106 ALA A CA 1
ATOM 866 C C . ALA A 1 106 ? -12.984 16.234 0.578 1 92.75 106 ALA A C 1
ATOM 868 O O . ALA A 1 106 ? -13.391 16.516 1.704 1 92.75 106 ALA A O 1
ATOM 869 N N . ARG A 1 107 ? -13.711 16.391 -0.502 1 91.31 107 ARG A N 1
ATOM 870 C CA . ARG A 1 107 ? -14.992 17.094 -0.468 1 91.31 107 ARG A CA 1
ATOM 871 C C . ARG A 1 107 ? -16.125 16.156 -0.053 1 91.31 107 ARG A C 1
ATOM 873 O O . ARG A 1 107 ? -17.125 16.609 0.517 1 91.31 107 ARG A O 1
ATOM 880 N N . SER A 1 108 ? -15.992 14.891 -0.305 1 94.75 108 SER A N 1
ATOM 881 C CA . SER A 1 108 ? -17.062 13.922 -0.055 1 94.75 108 SER A CA 1
ATOM 882 C C . SER A 1 108 ? -16.875 13.227 1.289 1 94.75 108 SER A C 1
ATOM 884 O O . SER A 1 108 ? -17.172 12.039 1.424 1 94.75 108 SER A O 1
ATOM 886 N N . TYR A 1 109 ? -16.406 13.969 2.26 1 97.06 109 TYR A N 1
ATOM 887 C CA . TYR A 1 109 ? -16.156 13.398 3.58 1 97.06 109 TYR A CA 1
ATOM 888 C C . TYR A 1 109 ? -17.469 12.992 4.246 1 97.06 109 TYR A C 1
ATOM 890 O O . TYR A 1 109 ? -18.531 13.492 3.889 1 97.06 109 TYR A O 1
ATOM 898 N N . VAL A 1 110 ? -17.391 12.047 5.129 1 97.56 110 VAL A N 1
ATOM 899 C CA . VAL A 1 110 ? -18.531 11.641 5.965 1 97.56 110 VAL A CA 1
ATOM 900 C C . VAL A 1 110 ? -18.266 12.039 7.414 1 97.56 110 VAL A C 1
ATOM 902 O O . VAL A 1 110 ? -17.281 11.586 8.023 1 97.56 110 VAL A O 1
ATOM 905 N N . TYR A 1 111 ? -19.078 12.93 7.914 1 96.5 111 TYR A N 1
ATOM 906 C CA . TYR A 1 111 ? -18.953 13.383 9.297 1 96.5 111 TYR A CA 1
ATOM 907 C C . TYR A 1 111 ? -19.828 12.531 10.219 1 96.5 111 TYR A C 1
ATOM 909 O O . TYR A 1 111 ? -21.031 12.414 10.016 1 96.5 111 TYR A O 1
ATOM 917 N N . LEU A 1 112 ? -19.156 11.906 11.18 1 94.38 112 LEU A N 1
ATOM 918 C CA . LEU A 1 112 ? -19.844 10.984 12.078 1 94.38 112 LEU A CA 1
ATOM 919 C C . LEU A 1 112 ? -19.844 11.516 13.508 1 94.38 112 LEU A C 1
ATOM 921 O O . LEU A 1 112 ? -18.828 11.445 14.203 1 94.38 112 LEU A O 1
ATOM 925 N N . GLU A 1 113 ? -20.984 11.945 13.992 1 88.25 113 GLU A N 1
ATOM 926 C CA . GLU A 1 113 ? -21.125 12.5 15.328 1 88.25 113 GLU A CA 1
ATOM 927 C C . GLU A 1 113 ? -21.453 11.414 16.344 1 88.25 113 GLU A C 1
ATOM 929 O O . GLU A 1 113 ? -21.109 11.531 17.531 1 88.25 113 GLU A O 1
ATOM 934 N N . ASN A 1 114 ? -22.188 10.367 15.836 1 82.56 114 ASN A N 1
ATOM 935 C CA . ASN A 1 114 ? -22.625 9.281 16.703 1 82.56 114 ASN A CA 1
ATOM 936 C C . ASN A 1 114 ? -22.422 7.918 16.062 1 82.56 114 ASN A C 1
ATOM 938 O O . ASN A 1 114 ? -22.109 7.832 14.867 1 82.56 114 ASN A O 1
ATOM 942 N N . ALA A 1 115 ? -22.453 6.891 16.891 1 81.38 115 ALA A N 1
ATOM 943 C CA . ALA A 1 115 ? -22.312 5.523 16.406 1 81.38 115 ALA A CA 1
ATOM 944 C C . ALA A 1 115 ? -23.641 5.008 15.836 1 81.38 115 ALA A C 1
ATOM 946 O O . ALA A 1 115 ? -24.266 4.113 16.406 1 81.38 115 ALA A O 1
ATOM 947 N N . ASP A 1 116 ? -24.016 5.523 14.75 1 87.31 116 ASP A N 1
ATOM 948 C CA . ASP A 1 116 ? -25.203 5.062 14.039 1 87.31 116 ASP A CA 1
ATOM 949 C C . ASP A 1 116 ? -24.828 4.145 12.883 1 87.31 116 ASP A C 1
ATOM 951 O O . ASP A 1 116 ? -23.719 3.605 12.836 1 87.31 116 ASP A O 1
ATOM 955 N N . ASN A 1 117 ? -25.75 3.9 12.07 1 91.06 117 ASN A N 1
ATOM 956 C CA . ASN A 1 117 ? -25.516 2.986 10.961 1 91.06 117 ASN A CA 1
ATOM 957 C C . ASN A 1 117 ? -24.359 3.449 10.078 1 91.06 117 ASN A C 1
ATOM 959 O O . ASN A 1 117 ? -23.594 2.629 9.578 1 91.06 117 ASN A O 1
ATOM 963 N N . ARG A 1 118 ? -24.297 4.75 9.938 1 92.56 118 ARG A N 1
ATOM 964 C CA . ARG A 1 118 ? -23.219 5.309 9.125 1 92.56 118 ARG A CA 1
ATOM 965 C C . ARG A 1 118 ? -21.859 5.027 9.75 1 92.56 118 ARG A C 1
ATOM 967 O O . ARG A 1 118 ? -20.875 4.82 9.039 1 92.56 118 ARG A O 1
ATOM 974 N N . TYR A 1 119 ? -21.859 4.992 11.047 1 92.88 119 TYR A N 1
ATOM 975 C CA . TYR A 1 119 ? -20.625 4.66 11.766 1 92.88 119 TYR A CA 1
ATOM 976 C C . TYR A 1 119 ? -20.188 3.238 11.461 1 92.88 119 TYR A C 1
ATOM 978 O O . TYR A 1 119 ? -19.016 3.004 11.148 1 92.88 119 TYR A O 1
ATOM 986 N N . TYR A 1 120 ? -21.047 2.365 11.461 1 92.75 120 TYR A N 1
ATOM 987 C CA . TYR A 1 120 ? -20.703 0.962 11.25 1 92.75 120 TYR A CA 1
ATOM 988 C C . TYR A 1 120 ? -20.328 0.705 9.797 1 92.75 120 TYR A C 1
ATOM 990 O O . TYR A 1 120 ? -19.469 -0.127 9.508 1 92.75 120 TYR A O 1
ATOM 998 N N . GLU A 1 121 ? -20.969 1.439 8.969 1 94.62 121 GLU A N 1
ATOM 999 C CA . GLU A 1 121 ? -20.562 1.358 7.562 1 94.62 121 GLU A CA 1
ATOM 1000 C C . GLU A 1 121 ? -19.141 1.873 7.363 1 94.62 121 GLU A C 1
ATOM 1002 O O . GLU A 1 121 ? -18.375 1.292 6.598 1 94.62 121 GLU A O 1
ATOM 1007 N N . ALA A 1 122 ? -18.844 2.934 8.055 1 95.31 122 ALA A N 1
ATOM 1008 C CA . ALA A 1 122 ? -17.516 3.527 7.961 1 95.31 122 ALA A CA 1
ATOM 1009 C C . ALA A 1 122 ? -16.453 2.574 8.5 1 95.31 122 ALA A C 1
ATOM 1011 O O . ALA A 1 122 ? -15.422 2.354 7.848 1 95.31 122 ALA A O 1
ATOM 1012 N N . VAL A 1 123 ? -16.734 1.978 9.594 1 94.12 123 VAL A N 1
ATOM 1013 C CA . VAL A 1 123 ? -15.773 1.089 10.234 1 94.12 123 VAL A CA 1
ATOM 1014 C C . VAL A 1 123 ? -15.586 -0.163 9.383 1 94.12 123 VAL A C 1
ATOM 1016 O O . VAL A 1 123 ? -14.469 -0.683 9.273 1 94.12 123 VAL A O 1
ATOM 1019 N N . LYS A 1 124 ? -16.625 -0.595 8.836 1 92.81 124 LYS A N 1
ATOM 1020 C CA . LYS A 1 124 ? -16.516 -1.735 7.93 1 92.81 124 LYS A CA 1
ATOM 1021 C C . LYS A 1 124 ? -15.633 -1.399 6.73 1 92.81 124 LYS A C 1
ATOM 1023 O O . LYS A 1 124 ? -14.742 -2.176 6.363 1 92.81 124 LYS A O 1
ATOM 1028 N N . SER A 1 125 ? -15.906 -0.275 6.16 1 93.62 125 SER A N 1
ATOM 1029 C CA . SER A 1 125 ? -15.125 0.182 5.016 1 93.62 125 SER A CA 1
ATOM 1030 C C . SER A 1 125 ? -13.648 0.306 5.367 1 93.62 125 SER A C 1
ATOM 1032 O O . SER A 1 125 ? -12.781 -0.131 4.605 1 93.62 125 SER A O 1
ATOM 1034 N N . LEU A 1 126 ? -13.367 0.847 6.477 1 95.25 126 LEU A N 1
ATOM 1035 C CA . LEU A 1 126 ? -11.992 1.037 6.93 1 95.25 126 LEU A CA 1
ATOM 1036 C C . LEU A 1 126 ? -11.344 -0.3 7.262 1 95.25 126 LEU A C 1
ATOM 1038 O O . LEU A 1 126 ? -10.148 -0.49 7.02 1 95.25 126 LEU A O 1
ATOM 1042 N N . GLY A 1 127 ? -12.117 -1.197 7.801 1 91.12 127 GLY A N 1
ATOM 1043 C CA . GLY A 1 127 ? -11.625 -2.521 8.141 1 91.12 127 GLY A CA 1
ATOM 1044 C C . GLY A 1 127 ? -11.234 -3.342 6.926 1 91.12 127 GLY A C 1
ATOM 1045 O O . GLY A 1 127 ? -10.406 -4.25 7.02 1 91.12 127 GLY A O 1
ATOM 1046 N N . ASP A 1 128 ? -11.766 -2.924 5.828 1 87.75 128 ASP A N 1
ATOM 1047 C CA . ASP A 1 128 ? -11.523 -3.654 4.59 1 87.75 128 ASP A CA 1
ATOM 1048 C C . ASP A 1 128 ? -10.398 -3.014 3.783 1 87.75 128 ASP A C 1
ATOM 1050 O O . ASP A 1 128 ? -10.18 -3.363 2.621 1 87.75 128 ASP A O 1
ATOM 1054 N N . ALA A 1 129 ? -9.68 -2.113 4.41 1 91.44 129 ALA A N 1
ATOM 1055 C CA . ALA A 1 129 ? -8.625 -1.404 3.693 1 91.44 129 ALA A CA 1
ATOM 1056 C C . ALA A 1 129 ? -7.242 -1.869 4.148 1 91.44 129 ALA A C 1
ATOM 1058 O O . ALA A 1 129 ? -7.039 -2.152 5.332 1 91.44 129 ALA A O 1
ATOM 1059 N N . GLU A 1 130 ? -6.383 -1.925 3.197 1 90.56 130 GLU A N 1
ATOM 1060 C CA . GLU A 1 130 ? -5.008 -2.293 3.514 1 90.56 130 GLU A CA 1
ATOM 1061 C C . GLU A 1 130 ? -4.246 -1.113 4.113 1 90.56 130 GLU A C 1
ATOM 1063 O O . GLU A 1 130 ? -3.35 -1.3 4.938 1 90.56 130 GLU A O 1
ATOM 1068 N N . LEU A 1 131 ? -4.605 0.052 3.688 1 94.81 131 LEU A N 1
ATOM 1069 C CA . LEU A 1 131 ? -3.971 1.297 4.105 1 94.81 131 LEU A CA 1
ATOM 1070 C C . LEU A 1 131 ? -5.012 2.307 4.574 1 94.81 131 LEU A C 1
ATOM 1072 O O . LEU A 1 131 ? -6.062 2.459 3.947 1 94.81 131 LEU A O 1
ATOM 1076 N N . ILE A 1 132 ? -4.688 2.906 5.672 1 97.81 132 ILE A N 1
ATOM 1077 C CA . ILE A 1 132 ? -5.543 4 6.113 1 97.81 132 ILE A CA 1
ATOM 1078 C C . ILE A 1 132 ? -4.684 5.18 6.562 1 97.81 132 ILE A C 1
ATOM 1080 O O . ILE A 1 132 ? -3.578 4.988 7.074 1 97.81 132 ILE A O 1
ATOM 1084 N N . GLY A 1 133 ? -5.105 6.336 6.305 1 98.56 133 GLY A N 1
ATOM 1085 C CA . GLY A 1 133 ? -4.539 7.539 6.887 1 98.56 133 GLY A CA 1
ATOM 1086 C C . GLY A 1 133 ? -5.215 7.953 8.18 1 98.56 133 GLY A C 1
ATOM 1087 O O . GLY A 1 133 ? -6.43 7.82 8.32 1 98.56 133 GLY A O 1
ATOM 1088 N N . VAL A 1 134 ? -4.461 8.445 9.133 1 98.69 134 VAL A N 1
ATOM 1089 C CA . VAL A 1 134 ? -5.023 8.797 10.43 1 98.69 134 VAL A CA 1
ATOM 1090 C C . VAL A 1 134 ? -4.488 10.164 10.867 1 98.69 134 VAL A C 1
ATOM 1092 O O . VAL A 1 134 ? -3.279 10.398 10.844 1 98.69 134 VAL A O 1
ATOM 1095 N N . VAL A 1 135 ? -5.414 11.047 11.266 1 98.19 135 VAL A N 1
ATOM 1096 C CA . VAL A 1 135 ? -5.062 12.352 11.82 1 98.19 135 VAL A CA 1
ATOM 1097 C C . VAL A 1 135 ? -5.949 12.648 13.023 1 98.19 135 VAL A C 1
ATOM 1099 O O . VAL A 1 135 ? -7.156 12.398 13 1 98.19 135 VAL A O 1
ATOM 1102 N N . ALA A 1 136 ? -5.348 13.023 14.047 1 96.88 136 ALA A N 1
ATOM 1103 C CA . ALA A 1 136 ? -6.082 13.5 15.219 1 96.88 136 ALA A CA 1
ATOM 1104 C C . ALA A 1 136 ? -6.008 15.023 15.32 1 96.88 136 ALA A C 1
ATOM 1106 O O . ALA A 1 136 ? -4.93 15.609 15.18 1 96.88 136 ALA A O 1
ATOM 1107 N N . LEU A 1 137 ? -7.16 15.633 15.57 1 96.62 137 LEU A N 1
ATOM 1108 C CA . LEU A 1 137 ? -7.223 17.094 15.625 1 96.62 137 LEU A CA 1
ATOM 1109 C C . LEU A 1 137 ? -7.805 17.562 16.953 1 96.62 137 LEU A C 1
ATOM 1111 O O . LEU A 1 137 ? -8.602 16.859 17.578 1 96.62 137 LEU A O 1
ATOM 1115 N N . GLY A 1 138 ? -7.344 18.734 17.391 1 93.75 138 GLY A N 1
ATOM 1116 C CA . GLY A 1 138 ? -7.867 19.344 18.594 1 93.75 138 GLY A CA 1
ATOM 1117 C C . GLY A 1 138 ? -7.219 18.828 19.859 1 93.75 138 GLY A C 1
ATOM 1118 O O . GLY A 1 138 ? -7.82 18.875 20.938 1 93.75 138 GLY A O 1
ATOM 1119 N N . MET A 1 139 ? -6.105 18.25 19.688 1 89.62 139 MET A N 1
ATOM 1120 C CA . MET A 1 139 ? -5.375 17.75 20.859 1 89.62 139 MET A CA 1
ATOM 1121 C C . MET A 1 139 ? -4.527 18.859 21.469 1 89.62 139 MET A C 1
ATOM 1123 O O . MET A 1 139 ? -3.764 19.531 20.766 1 89.62 139 MET A O 1
ATOM 1127 N N . GLU A 1 140 ? -4.645 19.062 22.75 1 85.75 140 GLU A N 1
ATOM 1128 C CA . GLU A 1 140 ? -3.77 20 23.469 1 85.75 140 GLU A CA 1
ATOM 1129 C C . GLU A 1 140 ? -2.332 19.484 23.5 1 85.75 140 GLU A C 1
ATOM 1131 O O . GLU A 1 140 ? -2.08 18.297 23.25 1 85.75 140 GLU A O 1
ATOM 1136 N N . ASP A 1 141 ? -1.468 20.422 23.703 1 85.75 141 ASP A N 1
ATOM 1137 C CA . ASP A 1 141 ? -0.056 20.047 23.797 1 85.75 141 ASP A CA 1
ATOM 1138 C C . ASP A 1 141 ? 0.277 19.438 25.141 1 85.75 141 ASP A C 1
ATOM 1140 O O . ASP A 1 141 ? 1.069 20 25.906 1 85.75 141 ASP A O 1
ATOM 1144 N N . SER A 1 142 ? -0.337 18.422 25.453 1 83.88 142 SER A N 1
ATOM 1145 C CA . SER A 1 142 ? -0.165 17.719 26.719 1 83.88 142 SER A CA 1
ATOM 1146 C C . SER A 1 142 ? -0.385 16.219 26.547 1 83.88 142 SER A C 1
ATOM 1148 O O . SER A 1 142 ? -1.124 15.781 25.656 1 83.88 142 SER A O 1
ATOM 1150 N N . ARG A 1 143 ? 0.26 15.5 27.375 1 82.06 143 ARG A N 1
ATOM 1151 C CA . ARG A 1 143 ? 0.146 14.047 27.328 1 82.06 143 ARG A CA 1
ATOM 1152 C C . ARG A 1 143 ? -1.262 13.594 27.703 1 82.06 143 ARG A C 1
ATOM 1154 O O . ARG A 1 143 ? -1.669 12.477 27.391 1 82.06 143 ARG A O 1
ATOM 1161 N N . THR A 1 144 ? -1.97 14.469 28.422 1 82.44 144 THR A N 1
ATOM 1162 C CA . THR A 1 144 ? -3.33 14.141 28.844 1 82.44 144 THR A CA 1
ATOM 1163 C C . THR A 1 144 ? -4.348 14.719 27.859 1 82.44 144 THR A C 1
ATOM 1165 O O . THR A 1 144 ? -5.527 14.844 28.188 1 82.44 144 THR A O 1
ATOM 1168 N N . ALA A 1 145 ? -3.84 15.078 26.734 1 85.5 145 ALA A N 1
ATOM 1169 C CA . ALA A 1 145 ? -4.699 15.688 25.719 1 85.5 145 ALA A CA 1
ATOM 1170 C C . ALA A 1 145 ? -5.836 14.758 25.328 1 85.5 145 ALA A C 1
ATOM 1172 O O . ALA A 1 145 ? -5.699 13.531 25.391 1 85.5 145 ALA A O 1
ATOM 1173 N N . VAL A 1 146 ? -6.93 15.344 24.984 1 85.69 146 VAL A N 1
ATOM 1174 C CA . VAL A 1 146 ? -8.102 14.617 24.516 1 85.69 146 VAL A CA 1
ATOM 1175 C C . VAL A 1 146 ? -8.281 14.844 23.016 1 85.69 146 VAL A C 1
ATOM 1177 O O . VAL A 1 146 ? -8.109 15.961 22.531 1 85.69 146 VAL A O 1
ATOM 1180 N N . ILE A 1 147 ? -8.555 13.781 22.328 1 92.12 147 ILE A N 1
ATOM 1181 C CA . ILE A 1 147 ? -8.789 13.875 20.891 1 92.12 147 ILE A CA 1
ATOM 1182 C C . ILE A 1 147 ? -10.203 14.391 20.625 1 92.12 147 ILE A C 1
ATOM 1184 O O . ILE A 1 147 ? -11.18 13.805 21.078 1 92.12 147 ILE A O 1
ATOM 1188 N N . LYS A 1 148 ? -10.328 15.484 19.922 1 92.69 148 LYS A N 1
ATOM 1189 C CA . LYS A 1 148 ? -11.641 16.047 19.625 1 92.69 148 LYS A CA 1
ATOM 1190 C C . LYS A 1 148 ? -12.203 15.484 18.312 1 92.69 148 LYS A C 1
ATOM 1192 O O . LYS A 1 148 ? -13.398 15.234 18.219 1 92.69 148 LYS A O 1
ATOM 1197 N N . LEU A 1 149 ? -11.344 15.391 17.297 1 95.75 149 LEU A N 1
ATOM 1198 C CA . LEU A 1 149 ? -11.703 14.805 16.016 1 95.75 149 LEU A CA 1
ATOM 1199 C C . LEU A 1 149 ? -10.688 13.742 15.602 1 95.75 149 LEU A C 1
ATOM 1201 O O . LEU A 1 149 ? -9.477 13.977 15.656 1 95.75 149 LEU A O 1
ATOM 1205 N N . LEU A 1 150 ? -11.141 12.578 15.289 1 96.69 150 LEU A N 1
ATOM 1206 C CA . LEU A 1 150 ? -10.328 11.547 14.656 1 96.69 150 LEU A CA 1
ATOM 1207 C C . LEU A 1 150 ? -10.719 11.367 13.195 1 96.69 150 LEU A C 1
ATOM 1209 O O . LEU A 1 150 ? -11.844 10.969 12.883 1 96.69 150 LEU A O 1
ATOM 1213 N N . VAL A 1 151 ? -9.805 11.703 12.359 1 98.38 151 VAL A N 1
ATOM 1214 C CA . VAL A 1 151 ? -10.07 11.648 10.93 1 98.38 151 VAL A CA 1
ATOM 1215 C C . VAL A 1 151 ? -9.297 10.492 10.305 1 98.38 151 VAL A C 1
ATOM 1217 O O . VAL A 1 151 ? -8.078 10.414 10.43 1 98.38 151 VAL A O 1
ATOM 1220 N N . ILE A 1 152 ? -10.008 9.555 9.672 1 98.56 152 ILE A N 1
ATOM 1221 C CA . ILE A 1 152 ? -9.414 8.375 9.062 1 98.56 152 ILE A CA 1
ATOM 1222 C C . ILE A 1 152 ? -9.883 8.242 7.613 1 98.56 152 ILE A C 1
ATOM 1224 O O . ILE A 1 152 ? -11.047 8.5 7.309 1 98.56 152 ILE A O 1
ATOM 1228 N N . CYS A 1 153 ? -8.93 7.914 6.773 1 98.31 153 CYS A N 1
ATOM 1229 C CA . CYS A 1 153 ? -9.32 7.719 5.383 1 98.31 153 CYS A CA 1
ATOM 1230 C C . CYS A 1 153 ? -8.773 6.41 4.836 1 98.31 153 CYS A C 1
ATOM 1232 O O . CYS A 1 153 ? -7.766 5.898 5.336 1 98.31 153 CYS A O 1
ATOM 1234 N N . ASN A 1 154 ? -9.484 5.824 4.02 1 96.19 154 ASN A N 1
ATOM 1235 C CA . ASN A 1 154 ? -8.906 4.852 3.098 1 96.19 154 ASN A CA 1
ATOM 1236 C C . ASN A 1 154 ? -8.688 5.453 1.715 1 96.19 154 ASN A C 1
ATOM 1238 O O . ASN A 1 154 ? -8.688 6.676 1.557 1 96.19 154 ASN A O 1
ATOM 1242 N N . PHE A 1 155 ? -8.391 4.691 0.745 1 92.81 155 PHE A N 1
ATOM 1243 C CA . PHE A 1 155 ? -8.031 5.176 -0.582 1 92.81 155 PHE A CA 1
ATOM 1244 C C . PHE A 1 155 ? -9.188 5.934 -1.22 1 92.81 155 PHE A C 1
ATOM 1246 O O . PHE A 1 155 ? -8.969 6.855 -2.012 1 92.81 155 PHE A O 1
ATOM 1253 N N . LYS A 1 156 ? -10.414 5.688 -0.725 1 90.81 156 LYS A N 1
ATOM 1254 C CA . LYS A 1 156 ? -11.586 6.164 -1.455 1 90.81 156 LYS A CA 1
ATOM 1255 C C . LYS A 1 156 ? -12.344 7.219 -0.651 1 90.81 156 LYS A C 1
ATOM 1257 O O . LYS A 1 156 ? -12.961 8.117 -1.225 1 90.81 156 LYS A O 1
ATOM 1262 N N . GLN A 1 157 ? -12.266 7.145 0.644 1 96.12 157 GLN A N 1
ATOM 1263 C CA . GLN A 1 157 ? -13.227 7.91 1.436 1 96.12 157 GLN A CA 1
ATOM 1264 C C . GLN A 1 157 ? -12.594 8.414 2.729 1 96.12 157 GLN A C 1
ATOM 1266 O O . GLN A 1 157 ? -11.805 7.707 3.357 1 96.12 157 GLN A O 1
ATOM 1271 N N . VAL A 1 158 ? -13.008 9.641 3.088 1 98.19 158 VAL A N 1
ATOM 1272 C CA . VAL A 1 158 ? -12.594 10.227 4.359 1 98.19 158 VAL A CA 1
ATOM 1273 C C . VAL A 1 158 ? -13.734 10.141 5.367 1 98.19 158 VAL A C 1
ATOM 1275 O O . VAL A 1 158 ? -14.883 10.453 5.043 1 98.19 158 VAL A O 1
ATOM 1278 N N . TYR A 1 159 ? -13.469 9.727 6.551 1 98.25 159 TYR A N 1
ATOM 1279 C CA . TYR A 1 159 ? -14.414 9.672 7.664 1 98.25 159 TYR A CA 1
ATOM 1280 C C . TYR A 1 159 ? -13.938 10.547 8.82 1 98.25 159 TYR A C 1
ATOM 1282 O O . TYR A 1 159 ? -12.805 10.406 9.281 1 98.25 159 TYR A O 1
ATOM 1290 N N . ILE A 1 160 ? -14.789 11.453 9.25 1 97.81 160 ILE A N 1
ATOM 1291 C CA . ILE A 1 160 ? -14.484 12.328 10.375 1 97.81 160 ILE A CA 1
ATOM 1292 C C . ILE A 1 160 ? -15.281 11.891 11.602 1 97.81 160 ILE A C 1
ATOM 1294 O O . ILE A 1 160 ? -16.5 12.062 11.648 1 97.81 160 ILE A O 1
ATOM 1298 N N . PHE A 1 161 ? -14.594 11.344 12.562 1 95.5 161 PHE A N 1
ATOM 1299 C CA . PHE A 1 161 ? -15.234 10.906 13.797 1 95.5 161 PHE A CA 1
ATOM 1300 C C . PHE A 1 161 ? -15.164 12 14.859 1 95.5 161 PHE A C 1
ATOM 1302 O O . PHE A 1 161 ? -14.078 12.375 15.305 1 95.5 161 PHE A O 1
ATOM 1309 N N . ASP A 1 162 ? -16.312 12.508 15.258 1 93.75 162 ASP A N 1
ATOM 1310 C CA . ASP A 1 162 ? -16.391 13.461 16.359 1 93.75 162 ASP A CA 1
ATOM 1311 C C . ASP A 1 162 ? -16.25 12.766 17.703 1 93.75 162 ASP A C 1
ATOM 1313 O O . ASP A 1 162 ? -17.156 12.039 18.141 1 93.75 162 ASP A O 1
ATOM 1317 N N . MET A 1 163 ? -15.195 13 18.375 1 90.19 163 MET A N 1
ATOM 1318 C CA . MET A 1 163 ? -14.867 12.273 19.594 1 90.19 163 MET A CA 1
ATOM 1319 C C . MET A 1 163 ? -15.312 13.055 20.828 1 90.19 163 MET A C 1
ATOM 1321 O O . MET A 1 163 ? -15.07 12.625 21.953 1 90.19 163 MET A O 1
ATOM 1325 N N . THR A 1 164 ? -15.922 14.203 20.672 1 84.88 164 THR A N 1
ATOM 1326 C CA . THR A 1 164 ? -16.297 15.062 21.797 1 84.88 164 THR A CA 1
ATOM 1327 C C . THR A 1 164 ? -17.422 14.43 22.609 1 84.88 164 THR A C 1
ATOM 1329 O O . THR A 1 164 ? -17.547 14.68 23.812 1 84.88 164 THR A O 1
ATOM 1332 N N . ASN A 1 165 ? -18.297 13.797 21.938 1 73.19 165 ASN A N 1
ATOM 1333 C CA . ASN A 1 165 ? -19.438 13.219 22.656 1 73.19 165 ASN A CA 1
ATOM 1334 C C . ASN A 1 165 ? -19.078 11.859 23.266 1 73.19 165 ASN A C 1
ATOM 1336 O O . ASN A 1 165 ? -19.938 11.195 23.844 1 73.19 165 ASN A O 1
ATOM 1340 N N . MET A 1 166 ? -17.875 11.531 23.109 1 63.28 166 MET A N 1
ATOM 1341 C CA . MET A 1 166 ? -17.531 10.227 23.672 1 63.28 166 MET A CA 1
ATOM 1342 C C . MET A 1 166 ? -17.406 10.305 25.188 1 63.28 166 MET A C 1
ATOM 1344 O O . MET A 1 166 ? -16.594 11.078 25.719 1 63.28 166 MET A O 1
ATOM 1348 N N . LYS A 1 167 ? -18.547 10.406 25.969 1 53.44 167 LYS A N 1
ATOM 1349 C CA . LYS A 1 167 ? -18.688 10.609 27.422 1 53.44 167 LYS A CA 1
ATOM 1350 C C . LYS A 1 167 ? -17.516 9.977 28.172 1 53.44 167 LYS A C 1
ATOM 1352 O O . LYS A 1 167 ? -17.016 10.547 29.141 1 53.44 167 LYS A O 1
ATOM 1357 N N . ASN A 1 168 ? -17.141 8.688 28.031 1 48.44 168 ASN A N 1
ATOM 1358 C CA . ASN A 1 168 ? -16.25 7.965 28.938 1 48.44 168 ASN A CA 1
ATOM 1359 C C . ASN A 1 168 ? -14.961 7.547 28.25 1 48.44 168 ASN A C 1
ATOM 1361 O O . ASN A 1 168 ? -14.43 6.465 28.5 1 48.44 168 ASN A O 1
ATOM 1365 N N . ARG A 1 169 ? -14.211 8.617 27.828 1 54.12 169 ARG A N 1
ATOM 1366 C CA . ARG A 1 169 ? -12.891 8.312 27.281 1 54.12 169 ARG A CA 1
ATOM 1367 C C . ARG A 1 169 ? -12.875 6.934 26.641 1 54.12 169 ARG A C 1
ATOM 1369 O O . ARG A 1 169 ? -11.82 6.309 26.531 1 54.12 169 ARG A O 1
ATOM 1376 N N . SER A 1 170 ? -14.086 6.383 26.422 1 63.5 170 SER A N 1
ATOM 1377 C CA . SER A 1 170 ? -14.078 5.047 25.828 1 63.5 170 SER A CA 1
ATOM 1378 C C . SER A 1 170 ? -13.961 5.117 24.312 1 63.5 170 SER A C 1
ATOM 1380 O O . SER A 1 170 ? -14.641 5.918 23.656 1 63.5 170 SER A O 1
ATOM 1382 N N . PHE A 1 171 ? -12.875 4.637 23.828 1 76.12 171 PHE A N 1
ATOM 1383 C CA . PHE A 1 171 ? -12.641 4.527 22.391 1 76.12 171 PHE A CA 1
ATOM 1384 C C . PHE A 1 171 ? -13.578 3.502 21.766 1 76.12 171 PHE A C 1
ATOM 1386 O O . PHE A 1 171 ? -13.836 2.451 22.359 1 76.12 171 PHE A O 1
ATOM 1393 N N . TYR A 1 172 ? -14.242 3.855 20.75 1 83.38 172 TYR A N 1
ATOM 1394 C CA . TYR A 1 172 ? -15.086 2.895 20.047 1 83.38 172 TYR A CA 1
ATOM 1395 C C . TYR A 1 172 ? -14.32 1.605 19.766 1 83.38 172 TYR A C 1
ATOM 1397 O O . TYR A 1 172 ? -13.203 1.638 19.234 1 83.38 172 TYR A O 1
ATOM 1405 N N . GLN A 1 173 ? -14.898 0.59 20.156 1 86.38 173 GLN A N 1
ATOM 1406 C CA . GLN A 1 173 ? -14.242 -0.712 20.078 1 86.38 173 GLN A CA 1
ATOM 1407 C C . GLN A 1 173 ? -13.82 -1.017 18.641 1 86.38 173 GLN A C 1
ATOM 1409 O O . GLN A 1 173 ? -12.727 -1.522 18.406 1 86.38 173 GLN A O 1
ATOM 1414 N N . GLU A 1 174 ? -14.719 -0.711 17.703 1 89.94 174 GLU A N 1
ATOM 1415 C CA . GLU A 1 174 ? -14.438 -1.004 16.312 1 89.94 174 GLU A CA 1
ATOM 1416 C C . GLU A 1 174 ? -13.25 -0.187 15.805 1 89.94 174 GLU A C 1
ATOM 1418 O O . GLU A 1 174 ? -12.414 -0.693 15.047 1 89.94 174 GLU A O 1
ATOM 1423 N N . LEU A 1 175 ? -13.18 1.042 16.25 1 92.31 175 LEU A N 1
ATOM 1424 C CA . LEU A 1 175 ? -12.062 1.893 15.859 1 92.31 175 LEU A CA 1
ATOM 1425 C C . LEU A 1 175 ? -10.758 1.404 16.484 1 92.31 175 LEU A C 1
ATOM 1427 O O . LEU A 1 175 ? -9.703 1.425 15.852 1 92.31 175 LEU A O 1
ATOM 1431 N N . LYS A 1 176 ? -10.883 0.987 17.719 1 92.56 176 LYS A N 1
ATOM 1432 C CA . LYS A 1 176 ? -9.734 0.418 18.406 1 92.56 176 LYS A CA 1
ATOM 1433 C C . LYS A 1 176 ? -9.172 -0.788 17.656 1 92.56 176 LYS A C 1
ATOM 1435 O O . LYS A 1 176 ? -7.961 -0.898 17.469 1 92.56 176 LYS A O 1
ATOM 1440 N N . GLU A 1 177 ? -10.039 -1.624 17.234 1 92.5 177 GLU A N 1
ATOM 1441 C CA . GLU A 1 177 ? -9.641 -2.828 16.516 1 92.5 177 GLU A CA 1
ATOM 1442 C C . GLU A 1 177 ? -8.922 -2.48 15.219 1 92.5 177 GLU A C 1
ATOM 1444 O O . GLU A 1 177 ? -7.934 -3.121 14.859 1 92.5 177 GLU A O 1
ATOM 1449 N N . ILE A 1 178 ? -9.383 -1.461 14.578 1 94.81 178 ILE A N 1
ATOM 1450 C CA . ILE A 1 178 ? -8.789 -1.027 13.312 1 94.81 178 ILE A CA 1
ATOM 1451 C C . ILE A 1 178 ? -7.395 -0.468 13.57 1 94.81 178 ILE A C 1
ATOM 1453 O O . ILE A 1 178 ? -6.441 -0.816 12.867 1 94.81 178 ILE A O 1
ATOM 1457 N N . LEU A 1 179 ? -7.262 0.318 14.578 1 96 179 LEU A N 1
ATOM 1458 C CA . LEU A 1 179 ? -5.992 0.975 14.875 1 96 179 LEU A CA 1
ATOM 1459 C C . LEU A 1 179 ? -4.977 -0.027 15.422 1 96 179 LEU A C 1
ATOM 1461 O O . LEU A 1 179 ? -3.77 0.161 15.258 1 96 179 LEU A O 1
ATOM 1465 N N . GLU A 1 180 ? -5.473 -1.129 15.938 1 94.12 180 GLU A N 1
ATOM 1466 C CA . GLU A 1 180 ? -4.586 -2.135 16.516 1 94.12 180 GLU A CA 1
ATOM 1467 C C . GLU A 1 180 ? -4.305 -3.258 15.523 1 94.12 180 GLU A C 1
ATOM 1469 O O . GLU A 1 180 ? -3.547 -4.184 15.82 1 94.12 180 GLU A O 1
ATOM 1474 N N . SER A 1 181 ? -4.895 -3.154 14.422 1 92.38 181 SER A N 1
ATOM 1475 C CA . SER A 1 181 ? -4.711 -4.195 13.414 1 92.38 181 SER A CA 1
ATOM 1476 C C . SER A 1 181 ? -3.246 -4.312 13 1 92.38 181 SER A C 1
ATOM 1478 O O . SER A 1 181 ? -2.568 -3.299 12.82 1 92.38 181 SER A O 1
ATOM 1480 N N . GLU A 1 182 ? -2.762 -5.559 12.734 1 88.56 182 GLU A N 1
ATOM 1481 C CA . GLU A 1 182 ? -1.372 -5.797 12.359 1 88.56 182 GLU A CA 1
ATOM 1482 C C . GLU A 1 182 ? -1.217 -5.879 10.844 1 88.56 182 GLU A C 1
ATOM 1484 O O . GLU A 1 182 ? -0.098 -5.867 10.328 1 88.56 182 GLU A O 1
ATOM 1489 N N . TYR A 1 183 ? -2.303 -5.863 10.172 1 87.5 183 TYR A N 1
ATOM 1490 C CA . TYR A 1 183 ? -2.191 -6.062 8.734 1 87.5 183 TYR A CA 1
ATOM 1491 C C . TYR A 1 183 ? -2.738 -4.859 7.973 1 87.5 183 TYR A C 1
ATOM 1493 O O . TYR A 1 183 ? -2.625 -4.785 6.746 1 87.5 183 TYR A O 1
ATOM 1501 N N . THR A 1 184 ? -3.361 -3.898 8.664 1 92.62 184 THR A N 1
ATOM 1502 C CA . THR A 1 184 ? -3.711 -2.607 8.078 1 92.62 184 THR A CA 1
ATOM 1503 C C . THR A 1 184 ? -2.674 -1.55 8.445 1 92.62 184 THR A C 1
ATOM 1505 O O . THR A 1 184 ? -2.422 -1.3 9.625 1 92.62 184 THR A O 1
ATOM 1508 N N . CYS A 1 185 ? -2.1 -1.01 7.473 1 95.75 185 CYS A N 1
ATOM 1509 C CA . CYS A 1 185 ? -1.066 -0.009 7.719 1 95.75 185 CYS A CA 1
ATOM 1510 C C . CYS A 1 185 ? -1.685 1.354 8.008 1 95.75 185 CYS A C 1
ATOM 1512 O O . CYS A 1 185 ? -2.545 1.822 7.262 1 95.75 185 CYS A O 1
ATOM 1514 N N . LYS A 1 186 ? -1.382 1.936 9.125 1 98.12 186 LYS A N 1
ATOM 1515 C CA . LYS A 1 186 ? -1.808 3.291 9.469 1 98.12 186 LYS A CA 1
ATOM 1516 C C . LYS A 1 186 ? -0.761 4.316 9.047 1 98.12 186 LYS A C 1
ATOM 1518 O O . LYS A 1 186 ? 0.366 4.305 9.539 1 98.12 186 LYS A O 1
ATOM 1523 N N . VAL A 1 187 ? -1.097 5.164 8.156 1 98.56 187 VAL A N 1
ATOM 1524 C CA . VAL A 1 187 ? -0.214 6.234 7.703 1 98.56 187 VAL A CA 1
ATOM 1525 C C . VAL A 1 187 ? -0.489 7.504 8.508 1 98.56 187 VAL A C 1
ATOM 1527 O O . VAL A 1 187 ? -1.618 8 8.531 1 98.56 187 VAL A O 1
ATOM 1530 N N . VAL A 1 188 ? 0.511 7.977 9.195 1 98.62 188 VAL A N 1
ATOM 1531 C CA . VAL A 1 188 ? 0.388 9.18 10.023 1 98.62 188 VAL A CA 1
ATOM 1532 C C . VAL A 1 188 ? 1.494 10.164 9.664 1 98.62 188 VAL A C 1
ATOM 1534 O O . VAL A 1 188 ? 2.4 9.844 8.891 1 98.62 188 VAL A O 1
ATOM 1537 N N . HIS A 1 189 ? 1.38 11.328 10.078 1 98.31 189 HIS A N 1
ATOM 1538 C CA . HIS A 1 189 ? 2.416 12.352 9.992 1 98.31 189 HIS A CA 1
ATOM 1539 C C . HIS A 1 189 ? 2.73 12.938 11.359 1 98.31 189 HIS A C 1
ATOM 1541 O O . HIS A 1 189 ? 1.898 13.633 11.953 1 98.31 189 HIS A O 1
ATOM 1547 N N . GLY A 1 190 ? 3.918 12.648 11.852 1 96.38 190 GLY A N 1
ATOM 1548 C CA . GLY A 1 190 ? 4.242 13.062 13.211 1 96.38 190 GLY A CA 1
ATOM 1549 C C . GLY A 1 190 ? 3.424 12.352 14.266 1 96.38 190 GLY A C 1
ATOM 1550 O O . GLY A 1 190 ? 2.812 12.992 15.125 1 96.38 190 GLY A O 1
ATOM 1551 N N . GLY A 1 191 ? 3.389 11.062 14.203 1 96.19 191 GLY A N 1
ATOM 1552 C CA . GLY A 1 191 ? 2.455 10.273 14.992 1 96.19 191 GLY A CA 1
ATOM 1553 C C . GLY A 1 191 ? 2.963 9.969 16.391 1 96.19 191 GLY A C 1
ATOM 1554 O O . GLY A 1 191 ? 2.262 9.352 17.188 1 96.19 191 GLY A O 1
ATOM 1555 N N . GLY A 1 192 ? 4.152 10.445 16.797 1 94.06 192 GLY A N 1
ATOM 1556 C CA . GLY A 1 192 ? 4.703 10.156 18.109 1 94.06 192 GLY A CA 1
ATOM 1557 C C . GLY A 1 192 ? 3.752 10.492 19.234 1 94.06 192 GLY A C 1
ATOM 1558 O O . GLY A 1 192 ? 3.336 9.602 19.984 1 94.06 192 GLY A O 1
ATOM 1559 N N . PRO A 1 193 ? 3.363 11.734 19.328 1 93.38 193 PRO A N 1
ATOM 1560 C CA . PRO A 1 193 ? 2.438 12.141 20.391 1 93.38 193 PRO A CA 1
ATOM 1561 C C . PRO A 1 193 ? 1.091 11.43 20.312 1 93.38 193 PRO A C 1
ATOM 1563 O O . PRO A 1 193 ? 0.555 10.984 21.328 1 93.38 193 PRO A O 1
ATOM 1566 N N . LEU A 1 194 ? 0.543 11.281 19.125 1 95.5 194 LEU A N 1
ATOM 1567 C CA . LEU A 1 194 ? -0.744 10.617 18.938 1 95.5 194 LEU A CA 1
ATOM 1568 C C . LEU A 1 194 ? -0.7 9.188 19.453 1 95.5 194 LEU A C 1
ATOM 1570 O O . LEU A 1 194 ? -1.607 8.75 20.156 1 95.5 194 LEU A O 1
ATOM 1574 N N . ILE A 1 195 ? 0.323 8.492 19.062 1 96 195 ILE A N 1
ATOM 1575 C CA . ILE A 1 195 ? 0.446 7.086 19.422 1 96 195 ILE A CA 1
ATOM 1576 C C . ILE A 1 195 ? 0.58 6.953 20.938 1 96 195 ILE A C 1
ATOM 1578 O O . ILE A 1 195 ? -0.028 6.07 21.547 1 96 195 ILE A O 1
ATOM 1582 N N . ASP A 1 196 ? 1.331 7.844 21.562 1 92 196 ASP A N 1
ATOM 1583 C CA . ASP A 1 196 ? 1.481 7.855 23.016 1 92 196 ASP A CA 1
ATOM 1584 C C . ASP A 1 196 ? 0.146 8.125 23.703 1 92 196 ASP A C 1
ATOM 1586 O O . ASP A 1 196 ? -0.237 7.41 24.625 1 92 196 ASP A O 1
ATOM 1590 N N . ILE A 1 197 ? -0.521 9.094 23.266 1 90.62 197 ILE A N 1
ATOM 1591 C CA . ILE A 1 197 ? -1.785 9.508 23.859 1 90.62 197 ILE A CA 1
ATOM 1592 C C . ILE A 1 197 ? -2.828 8.406 23.688 1 90.62 197 ILE A C 1
ATOM 1594 O O . ILE A 1 197 ? -3.58 8.102 24.609 1 90.62 197 ILE A O 1
ATOM 1598 N N . LEU A 1 198 ? -2.895 7.805 22.484 1 93.38 198 LEU A N 1
ATOM 1599 C CA . LEU A 1 198 ? -3.812 6.699 22.234 1 93.38 198 LEU A CA 1
ATOM 1600 C C . LEU A 1 198 ? -3.553 5.551 23.203 1 93.38 198 LEU A C 1
ATOM 1602 O O . LEU A 1 198 ? -4.492 4.969 23.75 1 93.38 198 LEU A O 1
ATOM 1606 N N . TYR A 1 199 ? -2.342 5.305 23.391 1 90.62 199 TYR A N 1
ATOM 1607 C CA . TYR A 1 199 ? -1.98 4.184 24.25 1 90.62 199 TYR A CA 1
ATOM 1608 C C . TYR A 1 199 ? -2.283 4.5 25.719 1 90.62 199 TYR A C 1
ATOM 1610 O O . TYR A 1 199 ? -2.932 3.709 26.406 1 90.62 199 TYR A O 1
ATOM 1618 N N . ARG A 1 200 ? -1.9 5.66 26.172 1 83.44 200 ARG A N 1
ATOM 1619 C CA . ARG A 1 200 ? -1.979 6.004 27.594 1 83.44 200 ARG A CA 1
ATOM 1620 C C . ARG A 1 200 ? -3.404 6.383 27.984 1 83.44 200 ARG A C 1
ATOM 1622 O O . ARG A 1 200 ? -3.891 5.973 29.047 1 83.44 200 ARG A O 1
ATOM 1629 N N . ASN A 1 201 ? -4.008 7.18 27.203 1 83.56 201 ASN A N 1
ATOM 1630 C CA . ASN A 1 201 ? -5.293 7.754 27.578 1 83.56 201 ASN A CA 1
ATOM 1631 C C . ASN A 1 201 ? -6.457 6.91 27.078 1 83.56 201 ASN A C 1
ATOM 1633 O O . ASN A 1 201 ? -7.535 6.906 27.688 1 83.56 201 ASN A O 1
ATOM 1637 N N . TYR A 1 202 ? -6.289 6.191 25.984 1 86.38 202 TYR A N 1
ATOM 1638 C CA . TYR A 1 202 ? -7.406 5.488 25.375 1 86.38 202 TYR A CA 1
ATOM 1639 C C . TYR A 1 202 ? -7.152 3.986 25.328 1 86.38 202 TYR A C 1
ATOM 1641 O O . TYR A 1 202 ? -8 3.219 24.875 1 86.38 202 TYR A O 1
ATOM 1649 N N . LYS A 1 203 ? -5.961 3.51 25.656 1 87.31 203 LYS A N 1
ATOM 1650 C CA . LYS A 1 203 ? -5.578 2.102 25.688 1 87.31 203 LYS A CA 1
ATOM 1651 C C . LYS A 1 203 ? -5.641 1.484 24.281 1 87.31 203 LYS A C 1
ATOM 1653 O O . LYS A 1 203 ? -6.176 0.387 24.109 1 87.31 203 LYS A O 1
ATOM 1658 N N . VAL A 1 204 ? -5.289 2.254 23.391 1 91.69 204 VAL A N 1
ATOM 1659 C CA . VAL A 1 204 ? -5.199 1.801 22.016 1 91.69 204 VAL A CA 1
ATOM 1660 C C . VAL A 1 204 ? -3.732 1.655 21.609 1 91.69 204 VAL A C 1
ATOM 1662 O O . VAL A 1 204 ? -2.98 2.633 21.609 1 91.69 204 VAL A O 1
ATOM 1665 N N . TYR A 1 205 ? -3.318 0.472 21.266 1 91.5 205 TYR A N 1
ATOM 1666 C CA . TYR A 1 205 ? -1.96 0.195 20.812 1 91.5 205 TYR A CA 1
ATOM 1667 C C . TYR A 1 205 ? -1.889 0.142 19.297 1 91.5 205 TYR A C 1
ATOM 1669 O O . TYR A 1 205 ? -2.01 -0.93 18.703 1 91.5 205 TYR A O 1
ATOM 1677 N N . MET A 1 206 ? -1.643 1.293 18.75 1 94.75 206 MET A N 1
ATOM 1678 C CA . MET A 1 206 ? -1.629 1.385 17.281 1 94.75 206 MET A CA 1
ATOM 1679 C C . MET A 1 206 ? -0.445 0.62 16.703 1 94.75 206 MET A C 1
ATOM 1681 O O . MET A 1 206 ? 0.699 0.841 17.109 1 94.75 206 MET A O 1
ATOM 1685 N N . LYS A 1 207 ? -0.736 -0.336 15.812 1 92.25 207 LYS A N 1
ATOM 1686 C CA . LYS A 1 207 ? 0.299 -1.175 15.211 1 92.25 207 LYS A CA 1
ATOM 1687 C C . LYS A 1 207 ? 0.447 -0.885 13.719 1 92.25 207 LYS A C 1
ATOM 1689 O O . LYS A 1 207 ? -0.458 -0.325 13.102 1 92.25 207 LYS A O 1
ATOM 1694 N N . TYR A 1 208 ? 1.618 -1.254 13.141 1 93.56 208 TYR A N 1
ATOM 1695 C CA . TYR A 1 208 ? 1.905 -1.144 11.719 1 93.56 208 TYR A CA 1
ATOM 1696 C C . TYR A 1 208 ? 1.714 0.288 11.227 1 93.56 208 TYR A C 1
ATOM 1698 O O . TYR A 1 208 ? 0.812 0.564 10.438 1 93.56 208 TYR A O 1
ATOM 1706 N N . VAL A 1 209 ? 2.645 1.141 11.664 1 97.06 209 VAL A N 1
ATOM 1707 C CA . VAL A 1 209 ? 2.529 2.572 11.406 1 97.06 209 VAL A CA 1
ATOM 1708 C C . VAL A 1 209 ? 3.588 3.004 10.398 1 97.06 209 VAL A C 1
ATOM 1710 O O . VAL A 1 209 ? 4.75 2.609 10.5 1 97.06 209 VAL A O 1
ATOM 1713 N N . PHE A 1 210 ? 3.188 3.674 9.43 1 97.81 210 PHE A N 1
ATOM 1714 C CA . PHE A 1 210 ? 4.066 4.426 8.539 1 97.81 210 PHE A CA 1
ATOM 1715 C C . PHE A 1 210 ? 3.994 5.918 8.836 1 97.81 210 PHE A C 1
ATOM 1717 O O . PHE A 1 210 ? 2.982 6.562 8.555 1 97.81 210 PHE A O 1
ATOM 1724 N N . ASP A 1 211 ? 5.02 6.496 9.383 1 98.44 211 ASP A N 1
ATOM 1725 C CA . ASP A 1 211 ? 5.059 7.906 9.75 1 98.44 211 ASP A CA 1
ATOM 1726 C C . ASP A 1 211 ? 5.801 8.727 8.695 1 98.44 211 ASP A C 1
ATOM 1728 O O . ASP A 1 211 ? 7.031 8.719 8.648 1 98.44 211 ASP A O 1
ATOM 1732 N N . THR A 1 212 ? 5.059 9.43 7.938 1 98.38 212 THR A N 1
ATOM 1733 C CA . THR A 1 212 ? 5.625 10.148 6.805 1 98.38 212 THR A CA 1
ATOM 1734 C C . THR A 1 212 ? 6.633 11.195 7.277 1 98.38 212 THR A C 1
ATOM 1736 O O . THR A 1 212 ? 7.574 11.523 6.555 1 98.38 212 THR A O 1
ATOM 1739 N N . GLN A 1 213 ? 6.457 11.734 8.469 1 97.88 213 GLN A N 1
ATOM 1740 C CA . GLN A 1 213 ? 7.402 12.727 8.961 1 97.88 213 GLN A CA 1
ATOM 1741 C C . GLN A 1 213 ? 8.758 12.094 9.266 1 97.88 213 GLN A C 1
ATOM 1743 O O . GLN A 1 213 ? 9.797 12.664 8.945 1 97.88 213 GLN A O 1
ATOM 1748 N N . VAL A 1 214 ? 8.758 10.969 9.898 1 97.44 214 VAL A N 1
ATOM 1749 C CA . VAL A 1 214 ? 10 10.266 10.195 1 97.44 214 VAL A CA 1
ATOM 1750 C C . VAL A 1 214 ? 10.68 9.836 8.898 1 97.44 214 VAL A C 1
ATOM 1752 O O . VAL A 1 214 ? 11.898 9.961 8.758 1 97.44 214 VAL A O 1
ATOM 1755 N N . VAL A 1 215 ? 9.891 9.336 7.984 1 97.44 215 VAL A N 1
ATOM 1756 C CA . VAL A 1 215 ? 10.43 8.883 6.707 1 97.44 215 VAL A CA 1
ATOM 1757 C C . VAL A 1 215 ? 11.039 10.062 5.957 1 97.44 215 VAL A C 1
ATOM 1759 O O . VAL A 1 215 ? 12.055 9.914 5.277 1 97.44 215 VAL A O 1
ATOM 1762 N N . ASP A 1 216 ? 10.391 11.258 6.078 1 97.31 216 ASP A N 1
ATOM 1763 C CA . ASP A 1 216 ? 10.953 12.477 5.508 1 97.31 216 ASP A CA 1
ATOM 1764 C C . ASP A 1 216 ? 12.367 12.719 6.031 1 97.31 216 ASP A C 1
ATOM 1766 O O . ASP A 1 216 ? 13.273 13.062 5.262 1 97.31 216 ASP A O 1
ATOM 1770 N N . LEU A 1 217 ? 12.57 12.555 7.297 1 96.88 217 LEU A N 1
ATOM 1771 C CA . LEU A 1 217 ? 13.891 12.727 7.902 1 96.88 217 LEU A CA 1
ATOM 1772 C C . LEU A 1 217 ? 14.891 11.734 7.324 1 96.88 217 LEU A C 1
ATOM 1774 O O . LEU A 1 217 ? 16.031 12.094 7.039 1 96.88 217 LEU A O 1
ATOM 1778 N N . ILE A 1 218 ? 14.445 10.516 7.164 1 95.62 218 ILE A N 1
ATOM 1779 C CA . ILE A 1 218 ? 15.312 9.461 6.641 1 95.62 218 ILE A CA 1
ATOM 1780 C C . ILE A 1 218 ? 15.727 9.805 5.215 1 95.62 218 ILE A C 1
ATOM 1782 O O . ILE A 1 218 ? 16.906 9.734 4.875 1 95.62 218 ILE A O 1
ATOM 1786 N N . ILE A 1 219 ? 14.75 10.156 4.422 1 94.88 219 ILE A N 1
ATOM 1787 C CA . ILE A 1 219 ? 15.023 10.461 3.023 1 94.88 219 ILE A CA 1
ATOM 1788 C C . ILE A 1 219 ? 15.984 11.648 2.93 1 94.88 219 ILE A C 1
ATOM 1790 O O . ILE A 1 219 ? 16.969 11.602 2.191 1 94.88 219 ILE A O 1
ATOM 1794 N N . GLU A 1 220 ? 15.68 12.688 3.668 1 93.81 220 GLU A N 1
ATOM 1795 C CA . GLU A 1 220 ? 16.5 13.898 3.625 1 93.81 220 GLU A CA 1
ATOM 1796 C C . GLU A 1 220 ? 17.922 13.625 4.098 1 93.81 220 GLU A C 1
ATOM 1798 O O . GLU A 1 220 ? 18.875 14.117 3.506 1 93.81 220 GLU A O 1
ATOM 1803 N N . LYS A 1 221 ? 18.062 12.953 5.148 1 92.38 221 LYS A N 1
ATOM 1804 C CA . LYS A 1 221 ? 19.375 12.609 5.66 1 92.38 221 LYS A CA 1
ATOM 1805 C C . LYS A 1 221 ? 20.172 11.812 4.633 1 92.38 221 LYS A C 1
ATOM 1807 O O . LYS A 1 221 ? 21.375 12.016 4.477 1 92.38 221 LYS A O 1
ATOM 1812 N N . ASN A 1 222 ? 19.531 10.93 3.998 1 87.94 222 ASN A N 1
ATOM 1813 C CA . ASN A 1 222 ? 20.203 10.062 3.037 1 87.94 222 ASN A CA 1
ATOM 1814 C C . ASN A 1 222 ? 20.484 10.789 1.725 1 87.94 222 ASN A C 1
ATOM 1816 O O . ASN A 1 222 ? 21.453 10.484 1.037 1 87.94 222 ASN A O 1
ATOM 1820 N N . LYS A 1 223 ? 19.688 11.727 1.354 1 87.25 223 LYS A N 1
ATOM 1821 C CA . LYS A 1 223 ? 19.891 12.508 0.14 1 87.25 223 LYS A CA 1
ATOM 1822 C C . LYS A 1 223 ? 20.969 13.57 0.345 1 87.25 223 LYS A C 1
ATOM 1824 O O . LYS A 1 223 ? 21.859 13.719 -0.492 1 87.25 223 LYS A O 1
ATOM 1829 N N . LYS A 1 224 ? 20.922 14.297 1.401 1 87.81 224 LYS A N 1
ATOM 1830 C CA . LYS A 1 224 ? 21.766 15.461 1.612 1 87.81 224 LYS A CA 1
ATOM 1831 C C . LYS A 1 224 ? 22.906 15.148 2.592 1 87.81 224 LYS A C 1
ATOM 1833 O O . LYS A 1 224 ? 23.797 15.969 2.797 1 87.81 224 LYS A O 1
ATOM 1838 N N . ARG A 1 225 ? 22.906 14 3.244 1 86.56 225 ARG A N 1
ATOM 1839 C CA . ARG A 1 225 ? 23.891 13.594 4.238 1 86.56 225 ARG A CA 1
ATOM 1840 C C . ARG A 1 225 ? 23.906 14.562 5.418 1 86.56 225 ARG A C 1
ATOM 1842 O O . ARG A 1 225 ? 24.953 14.75 6.055 1 86.56 225 ARG A O 1
ATOM 1849 N N . LYS A 1 226 ? 22.844 15.273 5.516 1 87.88 226 LYS A N 1
ATOM 1850 C CA . LYS A 1 226 ? 22.625 16.203 6.613 1 87.88 226 LYS A CA 1
ATOM 1851 C C . LYS A 1 226 ? 21.188 16.141 7.129 1 87.88 226 LYS A C 1
ATOM 1853 O O . LYS A 1 226 ? 20.266 15.922 6.352 1 87.88 226 LYS A O 1
ATOM 1858 N N . MET A 1 227 ? 21.109 16.344 8.375 1 89.06 227 MET A N 1
ATOM 1859 C CA . MET A 1 227 ? 19.781 16.281 8.984 1 89.06 227 MET A CA 1
ATOM 1860 C C . MET A 1 227 ? 19.078 17.625 8.859 1 89.06 227 MET A C 1
ATOM 1862 O O . MET A 1 227 ? 19.703 18.688 8.93 1 89.06 227 MET A O 1
ATOM 1866 N N . LEU A 1 228 ? 17.781 17.562 8.656 1 90.62 228 LEU A N 1
ATOM 1867 C CA . LEU A 1 228 ? 16.969 18.766 8.719 1 90.62 228 LEU A CA 1
ATOM 1868 C C . LEU A 1 228 ? 17 19.375 10.117 1 90.62 228 LEU A C 1
ATOM 1870 O O . LEU A 1 228 ? 17.031 18.656 11.117 1 90.62 228 LEU A O 1
ATOM 1874 N N . SER A 1 229 ? 16.938 20.641 10.172 1 92.31 229 SER A N 1
ATOM 1875 C CA . SER A 1 229 ? 16.891 21.328 11.461 1 92.31 229 SER A CA 1
ATOM 1876 C C . SER A 1 229 ? 15.492 21.266 12.078 1 92.31 229 SER A C 1
ATOM 1878 O O . SER A 1 229 ? 15.344 21.234 13.297 1 92.31 229 SER A O 1
ATOM 1880 N N . GLN A 1 230 ? 14.539 21.266 11.188 1 94.69 230 GLN A N 1
ATOM 1881 C CA . GLN A 1 230 ? 13.148 21.203 11.633 1 94.69 230 GLN A CA 1
ATOM 1882 C C . GLN A 1 230 ? 12.398 20.094 10.914 1 94.69 230 GLN A C 1
ATOM 1884 O O . GLN A 1 230 ? 12.617 19.844 9.727 1 94.69 230 GLN A O 1
ATOM 1889 N N . MET A 1 231 ? 11.586 19.406 11.695 1 95.31 231 MET A N 1
ATOM 1890 C CA . MET A 1 231 ? 10.703 18.438 11.07 1 95.31 231 MET A CA 1
ATOM 1891 C C . MET A 1 231 ? 9.641 19.125 10.211 1 95.31 231 MET A C 1
ATOM 1893 O O . MET A 1 231 ? 8.992 20.062 10.664 1 95.31 231 MET A O 1
ATOM 1897 N N . ARG A 1 232 ? 9.5 18.672 9.016 1 95.81 232 ARG A N 1
ATOM 1898 C CA . ARG A 1 232 ? 8.531 19.281 8.109 1 95.81 232 ARG A CA 1
ATOM 1899 C C . ARG A 1 232 ? 7.109 18.891 8.484 1 95.81 232 ARG A C 1
ATOM 1901 O O . ARG A 1 232 ? 6.852 17.734 8.844 1 95.81 232 ARG A O 1
ATOM 1908 N N . ASP A 1 233 ? 6.207 19.875 8.398 1 94.75 233 ASP A N 1
ATOM 1909 C CA . ASP A 1 233 ? 4.793 19.531 8.547 1 94.75 233 ASP A CA 1
ATOM 1910 C C . ASP A 1 233 ? 4.242 18.922 7.258 1 94.75 233 ASP A C 1
ATOM 1912 O O . ASP A 1 233 ? 4.973 18.75 6.281 1 94.75 233 ASP A O 1
ATOM 1916 N N . ILE A 1 234 ? 3.002 18.516 7.277 1 96.06 234 ILE A N 1
ATOM 1917 C CA . ILE A 1 234 ? 2.402 17.781 6.172 1 96.06 234 ILE A CA 1
ATOM 1918 C C . ILE A 1 234 ? 2.385 18.656 4.918 1 96.06 234 ILE A C 1
ATOM 1920 O O . ILE A 1 234 ? 2.613 18.156 3.809 1 96.06 234 ILE A O 1
ATOM 1924 N N . SER A 1 235 ? 2.098 19.953 5.059 1 92.44 235 SER A N 1
ATOM 1925 C CA . SER A 1 235 ? 2.076 20.859 3.914 1 92.44 235 SER A CA 1
ATOM 1926 C C . SER A 1 235 ? 3.457 20.969 3.273 1 92.44 235 SER A C 1
ATOM 1928 O O . SER A 1 235 ? 3.584 20.922 2.049 1 92.44 235 SER A O 1
ATOM 1930 N N . GLU A 1 236 ? 4.473 21.109 4.066 1 94.62 236 GLU A N 1
ATOM 1931 C CA . GLU A 1 236 ? 5.844 21.203 3.574 1 94.62 236 GLU A CA 1
ATOM 1932 C C . GLU A 1 236 ? 6.25 19.922 2.857 1 94.62 236 GLU A C 1
ATOM 1934 O O . GLU A 1 236 ? 6.949 19.953 1.841 1 94.62 236 GLU A O 1
ATOM 1939 N N . CYS A 1 237 ? 5.859 18.781 3.438 1 96 237 CYS A N 1
ATOM 1940 C CA . CYS A 1 237 ? 6.172 17.5 2.795 1 96 237 CYS A CA 1
ATOM 1941 C C . CYS A 1 237 ? 5.469 17.391 1.449 1 96 237 CYS A C 1
ATOM 1943 O O . CYS A 1 237 ? 6.031 16.844 0.496 1 96 237 CYS A O 1
ATOM 1945 N N . LEU A 1 238 ? 4.207 17.844 1.349 1 92.5 238 LEU A N 1
ATOM 1946 C CA . LEU A 1 238 ? 3.486 17.797 0.082 1 92.5 238 LEU A CA 1
ATOM 1947 C C . LEU A 1 238 ? 4.18 18.656 -0.972 1 92.5 238 LEU A C 1
ATOM 1949 O O . LEU A 1 238 ? 4.188 18.312 -2.154 1 92.5 238 LEU A O 1
ATOM 1953 N N . VAL A 1 239 ? 4.766 19.766 -0.556 1 89.12 239 VAL A N 1
ATOM 1954 C CA . VAL A 1 239 ? 5.539 20.609 -1.462 1 89.12 239 VAL A CA 1
ATOM 1955 C C . VAL A 1 239 ? 6.793 19.859 -1.921 1 89.12 239 VAL A C 1
ATOM 1957 O O . VAL A 1 239 ? 7.078 19.797 -3.119 1 89.12 239 VAL A O 1
ATOM 1960 N N . GLU A 1 240 ? 7.477 19.297 -0.962 1 91.81 240 GLU A N 1
ATOM 1961 C CA . GLU A 1 240 ? 8.766 18.672 -1.225 1 91.81 240 GLU A CA 1
ATOM 1962 C C . GLU A 1 240 ? 8.617 17.469 -2.146 1 91.81 240 GLU A C 1
ATOM 1964 O O . GLU A 1 240 ? 9.414 17.281 -3.066 1 91.81 240 GLU A O 1
ATOM 1969 N N . TYR A 1 241 ? 7.625 16.688 -1.957 1 91.81 241 TYR A N 1
ATOM 1970 C CA . TYR A 1 241 ? 7.566 15.383 -2.621 1 91.81 241 TYR A CA 1
ATOM 1971 C C . TYR A 1 241 ? 6.605 15.422 -3.803 1 91.81 241 TYR A C 1
ATOM 1973 O O . TYR A 1 241 ? 6.777 14.688 -4.777 1 91.81 241 TYR A O 1
ATOM 1981 N N . LEU A 1 242 ? 5.602 16.219 -3.691 1 88.38 242 LEU A N 1
ATOM 1982 C CA . LEU A 1 242 ? 4.574 16.219 -4.73 1 88.38 242 LEU A CA 1
ATOM 1983 C C . LEU A 1 242 ? 4.531 17.562 -5.453 1 88.38 242 LEU A C 1
ATOM 1985 O O . LEU A 1 242 ? 3.789 17.734 -6.426 1 88.38 242 LEU A O 1
ATOM 1989 N N . ASN A 1 243 ? 5.266 18.531 -4.98 1 84.62 243 ASN A N 1
ATOM 1990 C CA . ASN A 1 243 ? 5.348 19.875 -5.559 1 84.62 243 ASN A CA 1
ATOM 1991 C C . ASN A 1 243 ? 3.99 20.562 -5.543 1 84.62 243 ASN A C 1
ATOM 1993 O O . ASN A 1 243 ? 3.605 21.203 -6.523 1 84.62 243 ASN A O 1
ATOM 1997 N N . PHE A 1 244 ? 3.32 20.312 -4.465 1 80.62 244 PHE A N 1
ATOM 1998 C CA . PHE A 1 244 ? 2.061 21.016 -4.258 1 80.62 244 PHE A CA 1
ATOM 1999 C C . PHE A 1 244 ? 2.307 22.469 -3.887 1 80.62 244 PHE A C 1
ATOM 2001 O O . PHE A 1 244 ? 3.383 22.812 -3.395 1 80.62 244 PHE A O 1
ATOM 2008 N N . PRO A 1 245 ? 1.327 23.328 -4.16 1 74.19 245 PRO A N 1
ATOM 2009 C CA . PRO A 1 245 ? 1.464 24.688 -3.664 1 74.19 245 PRO A CA 1
ATOM 2010 C C . PRO A 1 245 ? 1.536 24.766 -2.141 1 74.19 245 PRO A C 1
ATOM 2012 O O . PRO A 1 245 ? 0.79 24.062 -1.449 1 74.19 245 PRO A O 1
ATOM 2015 N N . SER A 1 246 ? 2.389 25.594 -1.613 1 77.75 246 SER A N 1
ATOM 2016 C CA . SER A 1 246 ? 2.648 25.688 -0.181 1 77.75 246 SER A CA 1
ATOM 2017 C C . SER A 1 246 ? 1.408 26.156 0.575 1 77.75 246 SER A C 1
ATOM 2019 O O . SER A 1 246 ? 1.29 25.922 1.781 1 77.75 246 SER A O 1
ATOM 2021 N N . SER A 1 247 ? 0.486 26.781 -0.086 1 77.25 247 SER A N 1
ATOM 2022 C CA . SER A 1 247 ? -0.68 27.328 0.596 1 77.25 247 SER A CA 1
ATOM 2023 C C . SER A 1 247 ? -1.84 26.344 0.598 1 77.25 247 SER A C 1
ATOM 2025 O O . SER A 1 247 ? -2.9 26.625 1.159 1 77.25 247 SER A O 1
ATOM 2027 N N . LEU A 1 248 ? -1.602 25.172 0.02 1 77.19 248 LEU A N 1
ATOM 2028 C CA . LEU A 1 248 ? -2.682 24.219 -0.179 1 77.19 248 LEU A CA 1
ATOM 2029 C C . LEU A 1 248 ? -3.369 23.891 1.144 1 77.19 248 LEU A C 1
ATOM 2031 O O . LEU A 1 248 ? -4.598 23.844 1.215 1 77.19 248 LEU A O 1
ATOM 2035 N N . LEU A 1 249 ? -2.553 23.656 2.209 1 88.06 249 LEU A N 1
ATOM 2036 C CA . LEU A 1 249 ? -3.115 23.219 3.482 1 88.06 249 LEU A CA 1
ATOM 2037 C C . LEU A 1 249 ? -2.92 24.281 4.555 1 88.06 249 LEU A C 1
ATOM 2039 O O . LEU A 1 249 ? -3.076 24.016 5.746 1 88.06 249 LEU A O 1
ATOM 2043 N N . LYS A 1 250 ? -2.586 25.5 4.18 1 83.25 250 LYS A N 1
ATOM 2044 C CA . LYS A 1 250 ? -2.258 26.547 5.141 1 83.25 250 LYS A CA 1
ATOM 2045 C C . LYS A 1 250 ? -3.447 26.859 6.043 1 83.25 250 LYS A C 1
ATOM 2047 O O . LYS A 1 250 ? -3.309 26.922 7.266 1 83.25 250 LYS A O 1
ATOM 2052 N N . ASN A 1 251 ? -4.621 27.062 5.438 1 85.94 251 ASN A N 1
ATOM 2053 C CA . ASN A 1 251 ? -5.82 27.375 6.207 1 85.94 251 ASN A CA 1
ATOM 2054 C C . ASN A 1 251 ? -6.18 26.266 7.176 1 85.94 251 ASN A C 1
ATOM 2056 O O . ASN A 1 251 ? -6.59 26.516 8.312 1 85.94 251 ASN A O 1
ATOM 2060 N N . ALA A 1 252 ? -6.031 25.031 6.707 1 92 252 ALA A N 1
ATOM 2061 C CA . ALA A 1 252 ? -6.348 23.875 7.547 1 92 252 ALA A CA 1
ATOM 2062 C C . ALA A 1 252 ? -5.383 23.766 8.727 1 92 252 ALA A C 1
ATOM 2064 O O . ALA A 1 252 ? -5.789 23.438 9.836 1 92 252 ALA A O 1
ATOM 2065 N N . LEU A 1 253 ? -4.129 24.109 8.523 1 91.81 253 LEU A N 1
ATOM 2066 C CA . LEU A 1 253 ? -3.096 24 9.547 1 91.81 253 LEU A CA 1
ATOM 2067 C C . LEU A 1 253 ? -3.188 25.156 10.539 1 91.81 253 LEU A C 1
ATOM 2069 O O . LEU A 1 253 ? -2.688 25.062 11.664 1 91.81 253 LEU A O 1
ATOM 2073 N N . ASP A 1 254 ? -3.836 26.234 10.148 1 92 254 ASP A N 1
ATOM 2074 C CA . ASP A 1 254 ? -3.93 27.422 10.992 1 92 254 ASP A CA 1
ATOM 2075 C C . ASP A 1 254 ? -5.102 27.312 11.961 1 92 254 ASP A C 1
ATOM 2077 O O . ASP A 1 254 ? -5.246 28.141 12.867 1 92 254 ASP A O 1
ATOM 2081 N N . VAL A 1 255 ? -5.941 26.312 11.797 1 93.44 255 VAL A N 1
ATOM 2082 C CA . VAL A 1 255 ? -7.078 26.156 12.703 1 93.44 255 VAL A CA 1
ATOM 2083 C C . VAL A 1 255 ? -6.578 25.844 14.109 1 93.44 255 VAL A C 1
ATOM 2085 O O . VAL A 1 255 ? -5.746 24.953 14.305 1 93.44 255 VAL A O 1
ATOM 2088 N N . THR A 1 256 ? -7.039 26.547 15.094 1 92.5 256 THR A N 1
ATOM 2089 C CA . THR A 1 256 ? -6.562 26.406 16.469 1 92.5 256 THR A CA 1
ATOM 2090 C C . THR A 1 256 ? -7.277 25.266 17.172 1 92.5 256 THR A C 1
ATOM 2092 O O . THR A 1 256 ? -8.32 24.797 16.719 1 92.5 256 THR A O 1
ATOM 2095 N N . ILE A 1 257 ? -6.695 24.844 18.281 1 91.31 257 ILE A N 1
ATOM 2096 C CA . ILE A 1 257 ? -7.266 23.781 19.094 1 91.31 257 ILE A CA 1
ATOM 2097 C C . ILE A 1 257 ? -8.672 24.156 19.547 1 91.31 257 ILE A C 1
ATOM 2099 O O . ILE A 1 257 ? -9.594 23.344 19.5 1 91.31 257 ILE A O 1
ATOM 2103 N N . LYS A 1 258 ? -8.859 25.438 19.938 1 90.62 258 LYS A N 1
ATOM 2104 C CA . LYS A 1 258 ? -10.156 25.938 20.375 1 90.62 258 LYS A CA 1
ATOM 2105 C C . LYS A 1 258 ? -11.188 25.844 19.266 1 90.62 258 LYS A C 1
ATOM 2107 O O . LYS A 1 258 ? -12.344 25.484 19.5 1 90.62 258 LYS A O 1
ATOM 2112 N N . GLN A 1 259 ? -10.797 26.156 18.094 1 94.06 259 GLN A N 1
ATOM 2113 C CA . GLN A 1 259 ? -11.695 26.094 16.938 1 94.06 259 GLN A CA 1
ATOM 2114 C C . GLN A 1 259 ? -12.094 24.656 16.609 1 94.06 259 GLN A C 1
ATOM 2116 O O . GLN A 1 259 ? -13.227 24.391 16.234 1 94.06 259 GLN A O 1
ATOM 2121 N N . TRP A 1 260 ? -11.148 23.734 16.766 1 95.44 260 TRP A N 1
ATOM 2122 C CA . TRP A 1 260 ? -11.438 22.328 16.531 1 95.44 260 TRP A CA 1
ATOM 2123 C C . TRP A 1 260 ? -12.406 21.781 17.578 1 95.44 260 TRP A C 1
ATOM 2125 O O . TRP A 1 260 ? -13.133 20.812 17.312 1 95.44 260 TRP A O 1
ATOM 2135 N N . ALA A 1 261 ? -12.43 22.422 18.766 1 89.56 261 ALA A N 1
ATOM 2136 C CA . ALA A 1 261 ? -13.242 21.953 19.875 1 89.56 261 ALA A CA 1
ATOM 2137 C C . ALA A 1 261 ? -14.641 22.562 19.828 1 89.56 261 ALA A C 1
ATOM 2139 O O . ALA A 1 261 ? -15.562 22.062 20.484 1 89.56 261 ALA A O 1
ATOM 2140 N N . HIS A 1 262 ? -14.805 23.547 19.078 1 92.56 262 HIS A N 1
ATOM 2141 C CA . HIS A 1 262 ? -16.078 24.25 19.016 1 92.56 262 HIS A CA 1
ATOM 2142 C C . HIS A 1 262 ? -17.156 23.406 18.328 1 92.56 262 HIS A C 1
ATOM 2144 O O . HIS A 1 262 ? -16.875 22.734 17.344 1 92.56 262 HIS A O 1
ATOM 2150 N N . ARG A 1 263 ? -18.344 23.453 18.859 1 91.62 263 ARG A N 1
ATOM 2151 C CA . ARG A 1 263 ? -19.484 22.766 18.266 1 91.62 263 ARG A CA 1
ATOM 2152 C C . ARG A 1 263 ? -20.688 23.703 18.156 1 91.62 263 ARG A C 1
ATOM 2154 O O . ARG A 1 263 ? -20.922 24.531 19.031 1 91.62 263 ARG A O 1
ATOM 2161 N N . PRO A 1 264 ? -21.406 23.656 17.047 1 93.31 264 PRO A N 1
ATOM 2162 C CA . PRO A 1 264 ? -21.234 22.719 15.938 1 93.31 264 PRO A CA 1
ATOM 2163 C C . PRO A 1 264 ? -20.047 23.062 15.047 1 93.31 264 PRO A C 1
ATOM 2165 O O . PRO A 1 264 ? -19.703 24.234 14.906 1 93.31 264 PRO A O 1
ATOM 2168 N N . LEU A 1 265 ? -19.375 22.047 14.531 1 94.12 265 LEU A N 1
ATOM 2169 C CA . LEU A 1 265 ? -18.266 22.25 13.617 1 94.12 265 LEU A CA 1
ATOM 2170 C C . LEU A 1 265 ? -18.75 22.766 12.266 1 94.12 265 LEU A C 1
ATOM 2172 O O . LEU A 1 265 ? -19.672 22.188 11.68 1 94.12 265 LEU A O 1
ATOM 2176 N N . SER A 1 266 ? -18.188 23.828 11.734 1 93.88 266 SER A N 1
ATOM 2177 C CA . SER A 1 266 ? -18.594 24.375 10.445 1 93.88 266 SER A CA 1
ATOM 2178 C C . SER A 1 266 ? -18.203 23.453 9.305 1 93.88 266 SER A C 1
ATOM 2180 O O . SER A 1 266 ? -17.297 22.625 9.445 1 93.88 266 SER A O 1
ATOM 2182 N N . ASP A 1 267 ? -18.844 23.578 8.164 1 92.81 267 ASP A N 1
ATOM 2183 C CA . ASP A 1 267 ? -18.516 22.781 6.977 1 92.81 267 ASP A CA 1
ATOM 2184 C C . ASP A 1 267 ? -17.109 23.078 6.484 1 92.81 267 ASP A C 1
ATOM 2186 O O . ASP A 1 267 ? -16.422 22.188 5.98 1 92.81 267 ASP A O 1
ATOM 2190 N N . ARG A 1 268 ? -16.75 24.312 6.633 1 91.75 268 ARG A N 1
ATOM 2191 C CA . ARG A 1 268 ? -15.406 24.688 6.242 1 91.75 268 ARG A CA 1
ATOM 2192 C C . ARG A 1 268 ? -14.359 23.938 7.066 1 91.75 268 ARG A C 1
ATOM 2194 O O . ARG A 1 268 ? -13.375 23.438 6.523 1 91.75 268 ARG A O 1
ATOM 2201 N N . LYS A 1 269 ? -14.594 23.875 8.344 1 95.38 269 LYS A N 1
ATOM 2202 C CA . LYS A 1 269 ? -13.648 23.172 9.219 1 95.38 269 LYS A CA 1
ATOM 2203 C C . LYS A 1 269 ? -13.664 21.672 8.961 1 95.38 269 LYS A C 1
ATOM 2205 O O . LYS A 1 269 ? -12.633 21.016 9.055 1 95.38 269 LYS A O 1
ATOM 2210 N N . LYS A 1 270 ? -14.852 21.156 8.633 1 96.75 270 LYS A N 1
ATOM 2211 C CA . LYS A 1 270 ? -14.938 19.734 8.258 1 96.75 270 LYS A CA 1
ATOM 2212 C C . LYS A 1 270 ? -14.117 19.453 7 1 96.75 270 LYS A C 1
ATOM 2214 O O . LYS A 1 270 ? -13.414 18.453 6.926 1 96.75 270 LYS A O 1
ATOM 2219 N N . LEU A 1 271 ? -14.195 20.359 6.09 1 94.06 271 LEU A N 1
ATOM 2220 C CA . LEU A 1 271 ? -13.414 20.219 4.867 1 94.06 271 LEU A CA 1
ATOM 2221 C C . LEU A 1 271 ? -11.922 20.312 5.168 1 94.06 271 LEU A C 1
ATOM 2223 O O . LEU A 1 271 ? -11.125 19.531 4.617 1 94.06 271 LEU A O 1
ATOM 2227 N N . TYR A 1 272 ? -11.547 21.266 6.051 1 94.88 272 TYR A N 1
ATOM 2228 C CA . TYR A 1 272 ? -10.148 21.391 6.453 1 94.88 272 TYR A CA 1
ATOM 2229 C C . TYR A 1 272 ? -9.641 20.109 7.082 1 94.88 272 TYR A C 1
ATOM 2231 O O . TYR A 1 272 ? -8.539 19.641 6.773 1 94.88 272 TYR A O 1
ATOM 2239 N N . ALA A 1 273 ? -10.453 19.484 7.926 1 97.69 273 ALA A N 1
ATOM 2240 C CA . ALA A 1 273 ? -10.086 18.234 8.562 1 97.69 273 ALA A CA 1
ATOM 2241 C C . ALA A 1 273 ? -9.883 17.125 7.52 1 97.69 273 ALA A C 1
ATOM 2243 O O . ALA A 1 273 ? -8.906 16.375 7.594 1 97.69 273 ALA A O 1
ATOM 2244 N N . SER A 1 274 ? -10.75 17.094 6.605 1 97.56 274 SER A N 1
ATOM 2245 C CA . SER A 1 274 ? -10.68 16.109 5.531 1 97.56 274 SER A CA 1
ATOM 2246 C C . SER A 1 274 ? -9.414 16.297 4.703 1 97.56 274 SER A C 1
ATOM 2248 O O . SER A 1 274 ? -8.742 15.312 4.359 1 97.56 274 SER A O 1
ATOM 2250 N N . GLN A 1 275 ? -9.039 17.484 4.414 1 94.81 275 GLN A N 1
ATOM 2251 C CA . GLN A 1 275 ? -7.875 17.781 3.586 1 94.81 275 GLN A CA 1
ATOM 2252 C C . GLN A 1 275 ? -6.582 17.344 4.273 1 94.81 275 GLN A C 1
ATOM 2254 O O . GLN A 1 275 ? -5.625 16.938 3.611 1 94.81 275 GLN A O 1
ATOM 2259 N N . LEU A 1 276 ? -6.547 17.375 5.551 1 97.06 276 LEU A N 1
ATOM 2260 C CA . LEU A 1 276 ? -5.336 17.078 6.305 1 97.06 276 LEU A CA 1
ATOM 2261 C C . LEU A 1 276 ? -5.008 15.594 6.25 1 97.06 276 LEU A C 1
ATOM 2263 O O . LEU A 1 276 ? -3.859 15.195 6.473 1 97.06 276 LEU A O 1
ATOM 2267 N N . VAL A 1 277 ? -5.996 14.742 5.949 1 98.31 277 VAL A N 1
ATOM 2268 C CA . VAL A 1 277 ? -5.738 13.305 5.953 1 98.31 277 VAL A CA 1
ATOM 2269 C C . VAL A 1 277 ? -5.68 12.789 4.52 1 98.31 277 VAL A C 1
ATOM 2271 O O . VAL A 1 277 ? -5.066 11.75 4.25 1 98.31 277 VAL A O 1
ATOM 2274 N N . THR A 1 278 ? -6.129 13.477 3.561 1 96.88 278 THR A N 1
ATOM 2275 C CA . THR A 1 278 ? -6.426 13.031 2.203 1 96.88 278 THR A CA 1
ATOM 2276 C C . THR A 1 278 ? -5.148 12.633 1.476 1 96.88 278 THR A C 1
ATOM 2278 O O . THR A 1 278 ? -5.133 11.648 0.729 1 96.88 278 THR A O 1
ATOM 2281 N N . TYR A 1 279 ? -4.102 13.289 1.738 1 95.19 279 TYR A N 1
ATOM 2282 C CA . TYR A 1 279 ? -2.918 13.125 0.902 1 95.19 279 TYR A CA 1
ATOM 2283 C C . TYR A 1 279 ? -1.916 12.18 1.554 1 95.19 279 TYR A C 1
ATOM 2285 O O . TYR A 1 279 ? -0.866 11.891 0.978 1 95.19 279 TYR A O 1
ATOM 2293 N N . LEU A 1 280 ? -2.193 11.672 2.709 1 97.56 280 LEU A N 1
ATOM 2294 C CA . LEU A 1 280 ? -1.237 10.891 3.482 1 97.56 280 LEU A CA 1
ATOM 2295 C C . LEU A 1 280 ? -0.852 9.617 2.74 1 97.56 280 LEU A C 1
ATOM 2297 O O . LEU A 1 280 ? 0.333 9.289 2.625 1 97.56 280 LEU A O 1
ATOM 2301 N N . ILE A 1 281 ? -1.827 8.914 2.211 1 96.12 281 ILE A N 1
ATOM 2302 C CA . ILE A 1 281 ? -1.569 7.641 1.55 1 96.12 281 ILE A CA 1
ATOM 2303 C C . ILE A 1 281 ? -0.733 7.871 0.292 1 96.12 281 ILE A C 1
ATOM 2305 O O . ILE A 1 281 ? 0.235 7.152 0.041 1 96.12 281 ILE A O 1
ATOM 2309 N N . THR A 1 282 ? -1.105 8.922 -0.477 1 94.12 282 THR A N 1
ATOM 2310 C CA . THR A 1 282 ? -0.354 9.258 -1.681 1 94.12 282 THR A CA 1
ATOM 2311 C C . THR A 1 282 ? 1.074 9.664 -1.329 1 94.12 282 THR A C 1
ATOM 2313 O O . THR A 1 282 ? 2.018 9.312 -2.041 1 94.12 282 THR A O 1
ATOM 2316 N N . LEU A 1 283 ? 1.23 10.422 -0.308 1 96.19 283 LEU A N 1
ATOM 2317 C CA . LEU A 1 283 ? 2.557 10.82 0.148 1 96.19 283 LEU A CA 1
ATOM 2318 C C . LEU A 1 283 ? 3.404 9.609 0.504 1 96.19 283 LEU A C 1
ATOM 2320 O O . LEU A 1 283 ? 4.578 9.539 0.14 1 96.19 283 LEU A O 1
ATOM 2324 N N . LYS A 1 284 ? 2.812 8.648 1.252 1 96.31 284 LYS A N 1
ATOM 2325 C CA . LYS A 1 284 ? 3.502 7.402 1.574 1 96.31 284 LYS A CA 1
ATOM 2326 C C . LYS A 1 284 ? 4.02 6.715 0.312 1 96.31 284 LYS A C 1
ATOM 2328 O O . LYS A 1 284 ? 5.16 6.254 0.273 1 96.31 284 LYS A O 1
ATOM 2333 N N . GLU A 1 285 ? 3.162 6.609 -0.62 1 92.31 285 GLU A N 1
ATOM 2334 C CA . GLU A 1 285 ? 3.521 5.938 -1.865 1 92.31 285 GLU A CA 1
ATOM 2335 C C . GLU A 1 285 ? 4.711 6.617 -2.537 1 92.31 285 GLU A C 1
ATOM 2337 O O . GLU A 1 285 ? 5.641 5.949 -2.994 1 92.31 285 GLU A O 1
ATOM 2342 N N . ASP A 1 286 ? 4.684 7.902 -2.625 1 92.38 286 ASP A N 1
ATOM 2343 C CA . ASP A 1 286 ? 5.766 8.648 -3.26 1 92.38 286 ASP A CA 1
ATOM 2344 C C . ASP A 1 286 ? 7.074 8.492 -2.484 1 92.38 286 ASP A C 1
ATOM 2346 O O . ASP A 1 286 ? 8.141 8.336 -3.08 1 92.38 286 ASP A O 1
ATOM 2350 N N . MET A 1 287 ? 6.98 8.586 -1.223 1 94.75 287 MET A N 1
ATOM 2351 C CA . MET A 1 287 ? 8.164 8.422 -0.385 1 94.75 287 MET A CA 1
ATOM 2352 C C . MET A 1 287 ? 8.766 7.031 -0.554 1 94.75 287 MET A C 1
ATOM 2354 O O . MET A 1 287 ? 9.984 6.879 -0.615 1 94.75 287 MET A O 1
ATOM 2358 N N . GLN A 1 288 ? 7.91 6.039 -0.612 1 91.69 288 GLN A N 1
ATOM 2359 C CA . GLN A 1 288 ? 8.391 4.672 -0.792 1 91.69 288 GLN A CA 1
ATOM 2360 C C . GLN A 1 288 ? 9.078 4.504 -2.143 1 91.69 288 GLN A C 1
ATOM 2362 O O . GLN A 1 288 ? 10.07 3.787 -2.25 1 91.69 288 GLN A O 1
ATOM 2367 N N . LYS A 1 289 ? 8.5 5.121 -3.166 1 88.88 289 LYS A N 1
ATOM 2368 C CA . LYS A 1 289 ? 9.125 5.059 -4.484 1 88.88 289 LYS A CA 1
ATOM 2369 C C . LYS A 1 289 ? 10.531 5.637 -4.457 1 88.88 289 LYS A C 1
ATOM 2371 O O . LYS A 1 289 ? 11.43 5.133 -5.133 1 88.88 289 LYS A O 1
ATOM 2376 N N . ILE A 1 290 ? 10.672 6.668 -3.67 1 89.94 290 ILE A N 1
ATOM 2377 C CA . ILE A 1 290 ? 11.977 7.305 -3.555 1 89.94 290 ILE A CA 1
ATOM 2378 C C . ILE A 1 290 ? 12.93 6.402 -2.773 1 89.94 290 ILE A C 1
ATOM 2380 O O . ILE A 1 290 ? 14.047 6.145 -3.213 1 89.94 290 ILE A O 1
ATOM 2384 N N . LEU A 1 291 ? 12.477 5.918 -1.705 1 88.5 291 LEU A N 1
ATOM 2385 C CA . LEU A 1 291 ? 13.305 5.098 -0.831 1 88.5 291 LEU A CA 1
ATOM 2386 C C . LEU A 1 291 ? 13.664 3.777 -1.504 1 88.5 291 LEU A C 1
ATOM 2388 O O . LEU A 1 291 ? 14.75 3.242 -1.292 1 88.5 291 LEU A O 1
ATOM 2392 N N . PHE A 1 292 ? 12.719 3.373 -2.385 1 86.75 292 PHE A N 1
ATOM 2393 C CA . PHE A 1 292 ? 12.898 2.047 -2.967 1 86.75 292 PHE A CA 1
ATOM 2394 C C . PHE A 1 292 ? 13.125 2.141 -4.469 1 86.75 292 PHE A C 1
ATOM 2396 O O . PHE A 1 292 ? 12.734 1.246 -5.223 1 86.75 292 PHE A O 1
ATOM 2403 N N . SER A 1 293 ? 13.688 3.129 -4.859 1 89.25 293 SER A N 1
ATOM 2404 C CA . SER A 1 293 ? 13.898 3.398 -6.277 1 89.25 293 SER A CA 1
ATOM 2405 C C . SER A 1 293 ? 14.734 2.305 -6.934 1 89.25 293 SER A C 1
ATOM 2407 O O . SER A 1 293 ? 14.461 1.901 -8.062 1 89.25 293 SER A O 1
ATOM 2409 N N . GLU A 1 294 ? 15.727 1.787 -6.238 1 89.69 294 GLU A N 1
ATOM 2410 C CA . GLU A 1 294 ? 16.578 0.741 -6.793 1 89.69 294 GLU A CA 1
ATOM 2411 C C . GLU A 1 294 ? 15.805 -0.553 -7.008 1 89.69 294 GLU A C 1
ATOM 2413 O O . GLU A 1 294 ? 16.047 -1.277 -7.977 1 89.69 294 GLU A O 1
ATOM 2418 N N . MET A 1 295 ? 15 -0.858 -6.082 1 92.81 295 MET A N 1
ATOM 2419 C CA . MET A 1 295 ? 14.164 -2.053 -6.203 1 92.81 295 MET A CA 1
ATOM 2420 C C . MET A 1 295 ? 13.242 -1.954 -7.418 1 92.81 295 MET A C 1
ATOM 2422 O O . MET A 1 295 ? 13.172 -2.885 -8.219 1 92.81 295 MET A O 1
ATOM 2426 N N . TYR A 1 296 ? 12.594 -0.815 -7.559 1 92.81 296 TYR A N 1
ATOM 2427 C CA . TYR A 1 296 ? 11.672 -0.632 -8.672 1 92.81 296 TYR A CA 1
ATOM 2428 C C . TYR A 1 296 ? 12.414 -0.59 -10 1 92.81 296 TYR A C 1
ATOM 2430 O O . TYR A 1 296 ? 11.906 -1.071 -11.016 1 92.81 296 TYR A O 1
ATOM 2438 N N . LYS A 1 297 ? 13.555 -0.025 -9.961 1 93.56 297 LYS A N 1
ATOM 2439 C CA . LYS A 1 297 ? 14.391 -0.039 -11.164 1 93.56 297 LYS A CA 1
ATOM 2440 C C . LYS A 1 297 ? 14.766 -1.466 -11.555 1 93.56 297 LYS A C 1
ATOM 2442 O O . LYS A 1 297 ? 14.758 -1.812 -12.734 1 93.56 297 LYS A O 1
ATOM 2447 N N . ALA A 1 298 ? 15.117 -2.219 -10.586 1 95.69 298 ALA A N 1
ATOM 2448 C CA . ALA A 1 298 ? 15.453 -3.617 -10.844 1 95.69 298 ALA A CA 1
ATOM 2449 C C . ALA A 1 298 ? 14.266 -4.359 -11.445 1 95.69 298 ALA A C 1
ATOM 2451 O O . ALA A 1 298 ? 14.43 -5.156 -12.375 1 95.69 298 ALA A O 1
ATOM 2452 N N . ILE A 1 299 ? 13.109 -4.145 -10.93 1 96.69 299 ILE A N 1
ATOM 2453 C CA . ILE A 1 299 ? 11.891 -4.758 -11.453 1 96.69 299 ILE A CA 1
ATOM 2454 C C . ILE A 1 299 ? 11.695 -4.359 -12.914 1 96.69 299 ILE A C 1
ATOM 2456 O O . ILE A 1 299 ? 11.461 -5.215 -13.766 1 96.69 299 ILE A O 1
ATOM 2460 N N . GLU A 1 300 ? 11.82 -3.086 -13.133 1 94.56 300 GLU A N 1
ATOM 2461 C CA . GLU A 1 300 ? 11.672 -2.572 -14.492 1 94.56 300 GLU A CA 1
ATOM 2462 C C . GLU A 1 300 ? 12.711 -3.189 -15.43 1 94.56 300 GLU A C 1
ATOM 2464 O O . GLU A 1 300 ? 12.391 -3.561 -16.562 1 94.56 300 GLU A O 1
ATOM 2469 N N . ASN A 1 301 ? 13.891 -3.285 -14.938 1 95.19 301 ASN A N 1
ATOM 2470 C CA . ASN A 1 301 ? 14.977 -3.848 -15.742 1 95.19 301 ASN A CA 1
ATOM 2471 C C . ASN A 1 301 ? 14.711 -5.309 -16.094 1 95.19 301 ASN A C 1
ATOM 2473 O O . ASN A 1 301 ? 14.977 -5.742 -17.219 1 95.19 301 ASN A O 1
ATOM 2477 N N . VAL A 1 302 ? 14.273 -6.023 -15.164 1 96.19 302 VAL A N 1
ATOM 2478 C CA . VAL A 1 302 ? 13.969 -7.43 -15.414 1 96.19 302 VAL A CA 1
ATOM 2479 C C . VAL A 1 302 ? 12.836 -7.543 -16.438 1 96.19 302 VAL A C 1
ATOM 2481 O O . VAL A 1 302 ? 12.891 -8.375 -17.344 1 96.19 302 VAL A O 1
ATOM 2484 N N . HIS A 1 303 ? 11.773 -6.723 -16.266 1 95.62 303 HIS A N 1
ATOM 2485 C CA . HIS A 1 303 ? 10.672 -6.727 -17.219 1 95.62 303 HIS A CA 1
ATOM 2486 C C . HIS A 1 303 ? 11.148 -6.32 -18.609 1 95.62 303 HIS A C 1
ATOM 2488 O O . HIS A 1 303 ? 10.711 -6.891 -19.609 1 95.62 303 HIS A O 1
ATOM 2494 N N . ASP A 1 304 ? 12.023 -5.336 -18.641 1 92.12 304 ASP A N 1
ATOM 2495 C CA . ASP A 1 304 ? 12.594 -4.895 -19.906 1 92.12 304 ASP A CA 1
ATOM 2496 C C . ASP A 1 304 ? 13.414 -6.008 -20.547 1 92.12 304 ASP A C 1
ATOM 2498 O O . ASP A 1 304 ? 13.445 -6.129 -21.781 1 92.12 304 ASP A O 1
ATOM 2502 N N . HIS A 1 305 ? 14.117 -6.742 -19.734 1 93.56 305 HIS A N 1
ATOM 2503 C CA . HIS A 1 305 ? 14.883 -7.875 -20.25 1 93.56 305 HIS A CA 1
ATOM 2504 C C . HIS A 1 305 ? 13.984 -8.836 -21.016 1 93.56 305 HIS A C 1
ATOM 2506 O O . HIS A 1 305 ? 14.359 -9.312 -22.094 1 93.56 305 HIS A O 1
ATOM 2512 N N . TYR A 1 306 ? 12.836 -9.133 -20.516 1 91.12 306 TYR A N 1
ATOM 2513 C CA . TYR A 1 306 ? 11.883 -9.977 -21.234 1 91.12 306 TYR A CA 1
ATOM 2514 C C . TYR A 1 306 ? 11.406 -9.312 -22.516 1 91.12 306 TYR A C 1
ATOM 2516 O O . TYR A 1 306 ? 11.266 -9.969 -23.547 1 91.12 306 TYR A O 1
ATOM 2524 N N . TYR A 1 307 ? 11.164 -8.016 -22.359 1 90 307 TYR A N 1
ATOM 2525 C CA . TYR A 1 307 ? 10.664 -7.246 -23.5 1 90 307 TYR A CA 1
ATOM 2526 C C . TYR A 1 307 ? 11.648 -7.293 -24.656 1 90 307 TYR A C 1
ATOM 2528 O O . TYR A 1 307 ? 11.242 -7.387 -25.828 1 90 307 TYR A O 1
ATOM 2536 N N . TYR A 1 308 ? 12.898 -7.316 -24.406 1 89.88 308 TYR A N 1
ATOM 2537 C CA . TYR A 1 308 ? 13.914 -7.207 -25.438 1 89.88 308 TYR A CA 1
ATOM 2538 C C . TYR A 1 308 ? 14.359 -8.586 -25.906 1 89.88 308 TYR A C 1
ATOM 2540 O O . TYR A 1 308 ? 15.117 -8.703 -26.891 1 89.88 308 TYR A O 1
ATOM 2548 N N . MET A 1 309 ? 13.898 -9.617 -25.328 1 86.5 309 MET A N 1
ATOM 2549 C CA . MET A 1 309 ? 14.242 -10.977 -25.734 1 86.5 309 MET A CA 1
ATOM 2550 C C . MET A 1 309 ? 13.586 -11.32 -27.062 1 86.5 309 MET A C 1
ATOM 2552 O O . MET A 1 309 ? 12.492 -10.844 -27.375 1 86.5 309 MET A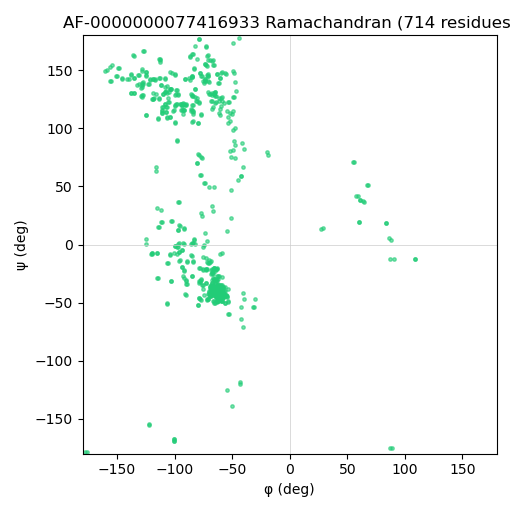 O 1
ATOM 2556 N N . ASN A 1 310 ? 14.312 -12.133 -27.844 1 82.75 310 ASN A N 1
ATOM 2557 C CA . ASN A 1 310 ? 13.656 -12.672 -29.031 1 82.75 310 ASN A CA 1
ATOM 2558 C C . ASN A 1 310 ? 12.633 -13.742 -28.672 1 82.75 310 ASN A C 1
ATOM 2560 O O . ASN A 1 310 ? 12.57 -14.188 -27.516 1 82.75 310 ASN A O 1
ATOM 2564 N N . CYS A 1 311 ? 11.844 -14.18 -29.594 1 80.06 311 CYS A N 1
ATOM 2565 C CA . CYS A 1 311 ? 10.703 -15.055 -29.344 1 80.06 311 CYS A CA 1
ATOM 2566 C C . CYS A 1 311 ? 11.156 -16.406 -28.797 1 80.06 311 CYS A C 1
ATOM 2568 O O . CYS A 1 311 ? 10.531 -16.969 -27.906 1 80.06 311 CYS A O 1
ATOM 2570 N N . TYR A 1 312 ? 12.234 -16.844 -29.375 1 81.56 312 TYR A N 1
ATOM 2571 C CA . TYR A 1 312 ? 12.734 -18.156 -28.953 1 81.56 312 TYR A CA 1
ATOM 2572 C C . TYR A 1 312 ? 13.195 -18.125 -27.5 1 81.56 312 TYR A C 1
ATOM 2574 O O . TYR A 1 312 ? 12.789 -18.969 -26.703 1 81.56 312 TYR A O 1
ATOM 2582 N N . ASP A 1 313 ? 14 -17.172 -27.203 1 83.19 313 ASP A N 1
ATOM 2583 C CA . ASP A 1 313 ? 14.531 -17.047 -25.844 1 83.19 313 ASP A CA 1
ATOM 2584 C C . ASP A 1 313 ? 13.414 -16.75 -24.859 1 83.19 313 ASP A C 1
ATOM 2586 O O . ASP A 1 313 ? 13.453 -17.203 -23.703 1 83.19 313 ASP A O 1
ATOM 2590 N N . PHE A 1 314 ? 12.508 -15.945 -25.281 1 88 314 PHE A N 1
ATOM 2591 C CA . PHE A 1 314 ? 11.344 -15.609 -24.453 1 88 314 PHE A CA 1
ATOM 2592 C C . PHE A 1 314 ? 10.594 -16.875 -24.047 1 88 314 PHE A C 1
ATOM 2594 O O . PHE A 1 314 ? 10.328 -17.078 -22.859 1 88 314 PHE A O 1
ATOM 2601 N N . SER A 1 315 ? 10.281 -17.734 -25.016 1 85.44 315 SER A N 1
ATOM 2602 C CA . SER A 1 315 ? 9.547 -18.969 -24.766 1 85.44 315 SER A CA 1
ATOM 2603 C C . SER A 1 315 ? 10.336 -19.906 -23.844 1 85.44 315 SER A C 1
ATOM 2605 O O . SER A 1 315 ? 9.758 -20.531 -22.953 1 85.44 315 SER A O 1
ATOM 2607 N N . LYS A 1 316 ? 11.586 -19.938 -24.109 1 84.5 316 LYS A N 1
ATOM 2608 C CA . LYS A 1 316 ? 12.461 -20.781 -23.281 1 84.5 316 LYS A CA 1
ATOM 2609 C C . LYS A 1 316 ? 12.477 -20.297 -21.844 1 84.5 316 LYS A C 1
ATOM 2611 O O . LYS A 1 316 ? 12.406 -21.109 -20.906 1 84.5 316 LYS A O 1
ATOM 2616 N N . LYS A 1 317 ? 12.594 -19 -21.688 1 87.75 317 LYS A N 1
ATOM 2617 C CA . LYS A 1 317 ? 12.688 -18.422 -20.359 1 87.75 317 LYS A CA 1
ATOM 2618 C C . LYS A 1 317 ? 11.375 -18.594 -19.594 1 87.75 317 LYS A C 1
ATOM 2620 O O . LYS A 1 317 ? 11.375 -18.734 -18.375 1 87.75 317 LYS A O 1
ATOM 2625 N N . MET A 1 318 ? 10.281 -18.578 -20.219 1 86.31 318 MET A N 1
ATOM 2626 C CA . MET A 1 318 ? 8.984 -18.781 -19.578 1 86.31 318 MET A CA 1
ATOM 2627 C C . MET A 1 318 ? 8.891 -20.172 -18.953 1 86.31 318 MET A C 1
ATOM 2629 O O . MET A 1 318 ? 8.18 -20.359 -17.969 1 86.31 318 MET A O 1
ATOM 2633 N N . ARG A 1 319 ? 9.656 -21.125 -19.531 1 82.38 319 ARG A N 1
ATOM 2634 C CA . ARG A 1 319 ? 9.594 -22.516 -19.094 1 82.38 319 ARG A CA 1
ATOM 2635 C C . ARG A 1 319 ? 10.664 -22.797 -18.047 1 82.38 319 ARG A C 1
ATOM 2637 O O . ARG A 1 319 ? 10.531 -23.75 -17.266 1 82.38 319 ARG A O 1
ATOM 2644 N N . ASP A 1 320 ? 11.594 -21.891 -18.109 1 86.12 320 ASP A N 1
ATOM 2645 C CA . ASP A 1 320 ? 12.773 -22.109 -17.281 1 86.12 320 ASP A CA 1
ATOM 2646 C C . ASP A 1 320 ? 12.828 -21.094 -16.141 1 86.12 320 ASP A C 1
ATOM 2648 O O . ASP A 1 320 ? 12.984 -19.891 -16.391 1 86.12 320 ASP A O 1
ATOM 2652 N N . ASN A 1 321 ? 12.781 -21.547 -14.953 1 87.44 321 ASN A N 1
ATOM 2653 C CA . ASN A 1 321 ? 12.805 -20.641 -13.805 1 87.44 321 ASN A CA 1
ATOM 2654 C C . ASN A 1 321 ? 14.227 -20.406 -13.32 1 87.44 321 ASN A C 1
ATOM 2656 O O . ASN A 1 321 ? 14.43 -19.844 -12.234 1 87.44 321 ASN A O 1
ATOM 2660 N N . SER A 1 322 ? 15.188 -20.781 -14.109 1 91.38 322 SER A N 1
ATOM 2661 C CA . SER A 1 322 ? 16.578 -20.562 -13.719 1 91.38 322 SER A CA 1
ATOM 2662 C C . SER A 1 322 ? 16.922 -19.078 -13.773 1 91.38 322 SER A C 1
ATOM 2664 O O . SER A 1 322 ? 16.422 -18.344 -14.625 1 91.38 322 SER A O 1
ATOM 2666 N N . VAL A 1 323 ? 17.734 -18.703 -12.883 1 94.31 323 VAL A N 1
ATOM 2667 C CA . VAL A 1 323 ? 18.219 -17.328 -12.898 1 94.31 323 VAL A CA 1
ATOM 2668 C C . VAL A 1 323 ? 19.406 -17.203 -13.844 1 94.31 323 VAL A C 1
ATOM 2670 O O . VAL A 1 323 ? 20.5 -17.688 -13.539 1 94.31 323 VAL A O 1
ATOM 2673 N N . SER A 1 324 ? 19.234 -16.641 -14.93 1 90.69 324 SER A N 1
ATOM 2674 C CA . SER A 1 324 ? 20.312 -16.453 -15.906 1 90.69 324 SER A CA 1
ATOM 2675 C C . SER A 1 324 ? 21.312 -15.406 -15.43 1 90.69 324 SER A C 1
ATOM 2677 O O . SER A 1 324 ? 21.016 -14.625 -14.523 1 90.69 324 SER A O 1
ATOM 2679 N N . GLU A 1 325 ? 22.438 -15.406 -16.031 1 90.81 325 GLU A N 1
ATOM 2680 C CA . GLU A 1 325 ? 23.453 -14.422 -15.711 1 90.81 325 GLU A CA 1
ATOM 2681 C C . GLU A 1 325 ? 22.953 -13 -15.977 1 90.81 325 GLU A C 1
ATOM 2683 O O . GLU A 1 325 ? 23.297 -12.07 -15.242 1 90.81 325 GLU A O 1
ATOM 2688 N N . ASP A 1 326 ? 22.203 -12.883 -17 1 90.69 326 ASP A N 1
ATOM 2689 C CA . ASP A 1 326 ? 21.656 -11.578 -17.359 1 90.69 326 ASP A CA 1
ATOM 2690 C C . ASP A 1 326 ? 20.75 -11.039 -16.266 1 90.69 326 ASP A C 1
ATOM 2692 O O . ASP A 1 326 ? 20.797 -9.852 -15.93 1 90.69 326 ASP A O 1
ATOM 2696 N N . ILE A 1 327 ? 19.922 -11.844 -15.727 1 93 327 ILE A N 1
ATOM 2697 C CA . ILE A 1 327 ? 19 -11.438 -14.672 1 93 327 ILE A CA 1
ATOM 2698 C C . ILE A 1 327 ? 19.781 -11.141 -13.391 1 93 327 ILE A C 1
ATOM 2700 O O . ILE A 1 327 ? 19.469 -10.188 -12.68 1 93 327 ILE A O 1
ATOM 2704 N N . GLU A 1 328 ? 20.734 -11.953 -13.109 1 93.88 328 GLU A N 1
ATOM 2705 C CA . GLU A 1 328 ? 21.562 -11.758 -11.914 1 93.88 328 GLU A CA 1
ATOM 2706 C C . GLU A 1 328 ? 22.203 -10.375 -11.906 1 93.88 328 GLU A C 1
ATOM 2708 O O . GLU A 1 328 ? 22.281 -9.727 -10.859 1 93.88 328 GLU A O 1
ATOM 2713 N N . LYS A 1 329 ? 22.641 -9.922 -13.008 1 92.94 329 LYS A N 1
ATOM 2714 C CA . LYS A 1 329 ? 23.297 -8.633 -13.133 1 92.94 329 LYS A CA 1
ATOM 2715 C C . LYS A 1 329 ? 22.312 -7.484 -12.891 1 92.94 329 LYS A C 1
ATOM 2717 O O . LYS A 1 329 ? 22.719 -6.383 -12.516 1 92.94 329 LYS A O 1
ATOM 2722 N N . LEU A 1 330 ? 21.094 -7.746 -13.117 1 94.31 330 LEU A N 1
ATOM 2723 C CA . LEU A 1 330 ? 20.078 -6.707 -13.016 1 94.31 330 LEU A CA 1
ATOM 2724 C C . LEU A 1 330 ? 19.625 -6.539 -11.57 1 94.31 330 LEU A C 1
ATOM 2726 O O . LEU A 1 330 ? 18.938 -5.57 -11.242 1 94.31 330 LEU A O 1
ATOM 2730 N N . ILE A 1 331 ? 19.922 -7.449 -10.711 1 94.56 331 ILE A N 1
ATOM 2731 C CA . ILE A 1 331 ? 19.5 -7.422 -9.32 1 94.56 331 ILE A CA 1
ATOM 2732 C C . ILE A 1 331 ? 20.547 -6.691 -8.469 1 94.56 331 ILE A C 1
ATOM 2734 O O . ILE A 1 331 ? 21.688 -7.113 -8.398 1 94.56 331 ILE A O 1
ATOM 2738 N N . PRO A 1 332 ? 20.188 -5.645 -7.828 1 90.69 332 PRO A N 1
ATOM 2739 C CA . PRO A 1 332 ? 21.156 -4.832 -7.082 1 90.69 332 PRO A CA 1
ATOM 2740 C C . PRO A 1 332 ? 21.438 -5.383 -5.688 1 90.69 332 PRO A C 1
ATOM 2742 O O . PRO A 1 332 ? 20.625 -6.137 -5.141 1 90.69 332 PRO A O 1
ATOM 2745 N N . MET A 1 333 ? 22.656 -5.094 -5.219 1 86 333 MET A N 1
ATOM 2746 C CA . MET A 1 333 ? 22.938 -5.199 -3.789 1 86 333 MET A CA 1
ATOM 2747 C C . MET A 1 333 ? 22.562 -3.908 -3.064 1 86 333 MET A C 1
ATOM 2749 O O . MET A 1 333 ? 23.031 -2.828 -3.434 1 86 333 MET A O 1
ATOM 2753 N N . LEU A 1 334 ? 21.609 -4.102 -2.205 1 78.69 334 LEU A N 1
ATOM 2754 C CA . LEU A 1 334 ? 21.141 -2.918 -1.49 1 78.69 334 LEU A CA 1
ATOM 2755 C C . LEU A 1 334 ? 22.094 -2.559 -0.352 1 78.69 334 LEU A C 1
ATOM 2757 O O . LEU A 1 334 ? 22.672 -3.443 0.278 1 78.69 334 LEU A O 1
ATOM 2761 N N . ASN A 1 335 ? 23.234 -1.96 -0.398 1 58.69 335 ASN A N 1
ATOM 2762 C CA . ASN A 1 335 ? 24.297 -1.612 0.532 1 58.69 335 ASN A CA 1
ATOM 2763 C C . ASN A 1 335 ? 23.812 -1.627 1.979 1 58.69 335 ASN A C 1
ATOM 2765 O O . ASN A 1 335 ? 22.859 -0.923 2.324 1 58.69 335 ASN A O 1
ATOM 2769 N N . LYS A 1 336 ? 23.688 -2.787 2.637 1 48.62 336 LYS A N 1
ATOM 2770 C CA . LYS A 1 336 ? 23.406 -3.012 4.051 1 48.62 336 LYS A CA 1
ATOM 2771 C C . LYS A 1 336 ? 24.562 -2.547 4.926 1 48.62 336 LYS A C 1
ATOM 2773 O O . LYS A 1 336 ? 25.734 -2.83 4.621 1 48.62 336 LYS A O 1
ATOM 2778 N N . SER A 1 337 ? 24.562 -1.593 5.816 1 41.44 337 SER A N 1
ATOM 2779 C CA . SER A 1 337 ? 25.438 -1.711 6.969 1 41.44 337 SER A CA 1
ATOM 2780 C C . SER A 1 337 ? 25.406 -3.121 7.547 1 41.44 337 SER A C 1
ATOM 2782 O O . SER A 1 337 ? 26.391 -3.854 7.469 1 41.44 337 SER A O 1
ATOM 2784 N N . SER A 1 338 ? 24.891 -3.246 9.055 1 35.12 338 SER A N 1
ATOM 2785 C CA . SER A 1 338 ? 25.062 -4.164 10.18 1 35.12 338 SER A CA 1
ATOM 2786 C C . SER A 1 338 ? 24.25 -5.438 9.984 1 35.12 338 SER A C 1
ATOM 2788 O O . SER A 1 338 ? 23.344 -5.738 10.773 1 35.12 338 SER A O 1
ATOM 2790 N N . LEU A 1 339 ? 23.906 -5.859 8.914 1 36.97 339 LEU A N 1
ATOM 2791 C CA . LEU A 1 339 ? 23.156 -7.102 9.07 1 36.97 339 LEU A CA 1
ATOM 2792 C C . LEU A 1 339 ? 24 -8.172 9.742 1 36.97 339 LEU A C 1
ATOM 2794 O O . LEU A 1 339 ? 23.578 -9.328 9.852 1 36.97 339 LEU A O 1
ATOM 2798 N N . ASP A 1 340 ? 25.297 -7.902 9.93 1 34.75 340 ASP A N 1
ATOM 2799 C CA . ASP A 1 340 ? 26.266 -8.859 10.477 1 34.75 340 ASP A CA 1
ATOM 2800 C C . ASP A 1 340 ? 25.922 -9.203 11.93 1 34.75 340 ASP A C 1
ATOM 2802 O O . ASP A 1 340 ? 26.672 -9.93 12.586 1 34.75 340 ASP A O 1
ATOM 2806 N N . THR A 1 341 ? 25.172 -8.383 12.703 1 33.56 341 THR A N 1
ATOM 2807 C CA . THR A 1 341 ? 25.406 -8.602 14.125 1 33.56 341 THR A CA 1
ATOM 2808 C C . THR A 1 341 ? 25.062 -10.031 14.523 1 33.56 341 THR A C 1
ATOM 2810 O O . THR A 1 341 ? 25.453 -10.492 15.602 1 33.56 341 THR A O 1
ATOM 2813 N N . GLU A 1 342 ? 24.062 -10.672 13.961 1 33.38 342 GLU A N 1
ATOM 2814 C CA . GLU A 1 342 ? 23.703 -11.781 14.844 1 33.38 342 GLU A CA 1
ATOM 2815 C C . GLU A 1 342 ? 24.719 -12.914 14.75 1 33.38 342 GLU A C 1
ATOM 2817 O O . GLU A 1 342 ? 24.625 -13.898 15.484 1 33.38 342 GLU A O 1
ATOM 2822 N N . THR A 1 343 ? 25.5 -12.961 13.617 1 30.77 343 THR A N 1
ATOM 2823 C CA . THR A 1 343 ? 26.094 -14.297 13.609 1 30.77 343 THR A CA 1
ATOM 2824 C C . THR A 1 343 ? 27.219 -14.398 14.625 1 30.77 343 THR A C 1
ATOM 2826 O O . THR A 1 343 ? 27.578 -15.5 15.055 1 30.77 343 THR A O 1
ATOM 2829 N N . GLU A 1 344 ? 28.047 -13.25 14.75 1 28.38 344 GLU A N 1
ATOM 2830 C CA . GLU A 1 344 ? 29.359 -13.648 15.266 1 28.38 344 GLU A CA 1
ATOM 2831 C C . GLU A 1 344 ? 29.281 -13.977 16.75 1 28.38 344 GLU A C 1
ATOM 2833 O O . GLU A 1 344 ? 30.172 -14.664 17.281 1 28.38 344 GLU A O 1
ATOM 2838 N N . ASN A 1 345 ? 28.562 -13.133 17.5 1 26.75 345 ASN A N 1
ATOM 2839 C CA . ASN A 1 345 ? 29.109 -13.016 18.844 1 26.75 345 ASN A CA 1
ATOM 2840 C C . ASN A 1 345 ? 28.859 -14.281 19.656 1 26.75 345 ASN A C 1
ATOM 2842 O O . ASN A 1 345 ? 28.797 -14.234 20.891 1 26.75 345 ASN A O 1
ATOM 2846 N N . VAL A 1 346 ? 28.266 -15.289 19.031 1 27.12 346 VAL A N 1
ATOM 2847 C CA . VAL A 1 346 ? 28.109 -16.359 20.016 1 27.12 346 VAL A CA 1
ATOM 2848 C C . VAL A 1 346 ? 29.469 -16.922 20.406 1 27.12 346 VAL A C 1
ATOM 2850 O O . VAL A 1 346 ? 30.016 -17.781 19.719 1 27.12 346 VAL A O 1
ATOM 2853 N N . GLY A 1 347 ? 30.469 -15.953 20.391 1 22.08 347 GLY A N 1
ATOM 2854 C CA . GLY A 1 347 ? 31.75 -16.5 20.797 1 22.08 347 GLY A CA 1
ATOM 2855 C C . GLY A 1 347 ? 31.656 -17.406 22 1 22.08 347 GLY A C 1
ATOM 2856 O O . GLY A 1 347 ? 30.641 -17.422 22.688 1 22.08 347 GLY A O 1
ATOM 2857 N N . SER A 1 348 ? 32.875 -17.984 22.375 1 24.55 348 SER A N 1
ATOM 2858 C CA . SER A 1 348 ? 33.531 -19.016 23.156 1 24.55 348 SER A CA 1
ATOM 2859 C C . SER A 1 348 ? 33.438 -18.75 24.656 1 24.55 348 SER A C 1
ATOM 2861 O O . SER A 1 348 ? 34.125 -17.875 25.188 1 24.55 348 SER A O 1
ATOM 2863 N N . VAL A 1 349 ? 32.281 -18.453 25.219 1 24.64 349 VAL A N 1
ATOM 2864 C CA . VAL A 1 349 ? 32.344 -18.406 26.688 1 24.64 349 VAL A CA 1
ATOM 2865 C C . VAL A 1 349 ? 33.062 -19.641 27.188 1 24.64 349 VAL A C 1
ATOM 2867 O O . VAL A 1 349 ? 32.625 -20.766 26.984 1 24.64 349 VAL A O 1
ATOM 2870 N N . SER A 1 350 ? 34.406 -19.594 27.25 1 22.39 350 SER A N 1
ATOM 2871 C CA . SER A 1 350 ? 35.344 -20.516 27.906 1 22.39 350 SER A CA 1
ATOM 2872 C C . SER A 1 350 ? 34.875 -20.812 29.328 1 22.39 350 SER A C 1
ATOM 2874 O O . SER A 1 350 ? 34.562 -19.906 30.094 1 22.39 350 SER A O 1
ATOM 2876 N N . SER A 1 351 ? 34.219 -22 29.547 1 23.34 351 SER A N 1
ATOM 2877 C CA . SER A 1 351 ? 33.906 -22.734 30.766 1 23.34 351 SER A CA 1
ATOM 2878 C C . SER A 1 351 ? 35.094 -22.734 31.734 1 23.34 351 SER A C 1
ATOM 2880 O O . SER A 1 351 ? 36.125 -23.359 31.453 1 23.34 351 SER A O 1
ATOM 2882 N N . SER A 1 352 ? 35.625 -21.578 32.219 1 23.5 352 SER A N 1
ATOM 2883 C CA . SER A 1 352 ? 36.656 -21.703 33.281 1 23.5 352 SER A CA 1
ATOM 2884 C C . SER A 1 352 ? 36.156 -22.531 34.438 1 23.5 352 SER A C 1
ATOM 2886 O O . SER A 1 352 ? 35.031 -22.328 34.938 1 23.5 352 SER A O 1
ATOM 2888 N N . GLY A 1 353 ? 36.625 -23.891 34.594 1 24.5 353 GLY A N 1
ATOM 2889 C CA . GLY A 1 353 ? 36.656 -24.953 35.594 1 24.5 353 GLY A CA 1
ATOM 2890 C C . GLY A 1 353 ? 37.062 -24.469 36.969 1 24.5 353 GLY A C 1
ATOM 2891 O O . GLY A 1 353 ? 38.219 -24.125 37.219 1 24.5 353 GLY A O 1
ATOM 2892 N N . THR A 1 354 ? 36.375 -23.438 37.594 1 23.02 354 THR A N 1
ATOM 2893 C CA . THR A 1 354 ? 36.812 -23.172 38.969 1 23.02 354 THR A CA 1
ATOM 2894 C C . THR A 1 354 ? 36.75 -24.453 39.781 1 23.02 354 THR A C 1
ATOM 2896 O O . THR A 1 354 ? 35.75 -25.172 39.781 1 23.02 354 THR A O 1
ATOM 2899 N N . ASN A 1 355 ? 37.938 -24.969 40.25 1 23.72 355 ASN A N 1
ATOM 2900 C CA . ASN A 1 355 ? 38.5 -25.953 41.188 1 23.72 355 ASN A CA 1
ATOM 2901 C C . ASN A 1 355 ? 37.906 -25.766 42.562 1 23.72 355 ASN A C 1
ATOM 2903 O O . ASN A 1 355 ? 38.281 -24.828 43.281 1 23.72 355 ASN A O 1
ATOM 2907 N N . VAL A 1 356 ? 36.656 -25.625 42.812 1 24.92 356 VAL A N 1
ATOM 2908 C CA . VAL A 1 356 ? 36.281 -25.672 44.219 1 24.92 356 VAL A CA 1
ATOM 2909 C C . VAL A 1 356 ? 36.812 -26.953 44.844 1 24.92 356 VAL A C 1
ATOM 2911 O O . VAL A 1 356 ? 36.531 -28.047 44.344 1 24.92 356 VAL A O 1
ATOM 2914 N N . GLN A 1 357 ? 37.844 -26.859 45.75 1 21.67 357 GLN A N 1
ATOM 2915 C CA . GLN A 1 357 ? 38.531 -27.703 46.688 1 21.67 357 GLN A CA 1
ATOM 2916 C C . GLN A 1 357 ? 37.562 -28.5 47.562 1 21.67 357 GLN A C 1
ATOM 2918 O O . GLN A 1 357 ? 36.5 -28 47.938 1 21.67 357 GLN A O 1
ATOM 2923 N N . LYS A 1 358 ? 37.938 -29.859 47.812 1 23.56 358 LYS A N 1
ATOM 2924 C CA . LYS A 1 358 ? 37.594 -31.031 48.625 1 23.56 358 LYS A CA 1
ATOM 2925 C C . LYS A 1 358 ? 37.594 -30.688 50.094 1 23.56 358 LYS A C 1
ATOM 2927 O O . LYS A 1 358 ? 37.25 -31.531 50.938 1 23.56 358 LYS A O 1
ATOM 2932 N N . MET A 1 359 ? 37.656 -29.328 50.719 1 23.67 359 MET A N 1
ATOM 2933 C CA . MET A 1 359 ? 37.656 -29.609 52.156 1 23.67 359 MET A CA 1
ATOM 2934 C C . MET A 1 359 ? 36.25 -29.891 52.656 1 23.67 359 MET A C 1
ATOM 2936 O O . MET A 1 359 ? 35.281 -29.203 52.25 1 23.67 359 MET A O 1
ATOM 2940 N N . MET B 1 1 ? 12.977 -41.938 18.062 1 40.59 1 MET B N 1
ATOM 2941 C CA . MET B 1 1 ? 11.539 -41.688 18.172 1 40.59 1 MET B CA 1
ATOM 2942 C C . MET B 1 1 ? 11.195 -41.094 19.531 1 40.59 1 MET B C 1
ATOM 2944 O O . MET B 1 1 ? 10.055 -40.719 19.781 1 40.59 1 MET B O 1
ATOM 2948 N N . GLU B 1 2 ? 11.953 -41.406 20.547 1 50.88 2 GLU B N 1
ATOM 2949 C CA . GLU B 1 2 ? 11.859 -41.219 21.984 1 50.88 2 GLU B CA 1
ATOM 2950 C C . GLU B 1 2 ? 11.844 -39.719 22.359 1 50.88 2 GLU B C 1
ATOM 2952 O O . GLU B 1 2 ? 11.172 -39.312 23.297 1 50.88 2 GLU B O 1
ATOM 2957 N N . ASP B 1 3 ? 12.57 -38.844 21.594 1 60.22 3 ASP B N 1
ATOM 2958 C CA . ASP B 1 3 ? 12.984 -37.531 22.109 1 60.22 3 ASP B CA 1
ATOM 2959 C C . ASP B 1 3 ? 12.109 -36.438 21.531 1 60.22 3 ASP B C 1
ATOM 2961 O O . ASP B 1 3 ? 12.492 -35.25 21.562 1 60.22 3 ASP B O 1
ATOM 2965 N N . GLU B 1 4 ? 10.961 -36.875 21.078 1 73.12 4 GLU B N 1
ATOM 2966 C CA . GLU B 1 4 ? 10.172 -35.781 20.531 1 73.12 4 GLU B CA 1
ATOM 2967 C C . GLU B 1 4 ? 9.375 -35.062 21.641 1 73.12 4 GLU B C 1
ATOM 2969 O O . GLU B 1 4 ? 8.812 -35.75 22.516 1 73.12 4 GLU B O 1
ATOM 2974 N N . ILE B 1 5 ? 9.422 -33.844 21.781 1 78.56 5 ILE B N 1
ATOM 2975 C CA . ILE B 1 5 ? 8.703 -33.031 22.75 1 78.56 5 ILE B CA 1
ATOM 2976 C C . ILE B 1 5 ? 7.199 -33.188 22.547 1 78.56 5 ILE B C 1
ATOM 2978 O O . ILE B 1 5 ? 6.707 -33.062 21.422 1 78.56 5 ILE B O 1
ATOM 2982 N N . PRO B 1 6 ? 6.523 -33.75 23.625 1 84.75 6 PRO B N 1
ATOM 2983 C CA . PRO B 1 6 ? 5.066 -33.875 23.516 1 84.75 6 PRO B CA 1
ATOM 2984 C C . PRO B 1 6 ? 4.398 -32.594 23.062 1 84.75 6 PRO B C 1
ATOM 2986 O O . PRO B 1 6 ? 4.859 -31.5 23.406 1 84.75 6 PRO B O 1
ATOM 2989 N N . TYR B 1 7 ? 3.32 -32.719 22.344 1 85.75 7 TYR B N 1
ATOM 2990 C CA . TYR B 1 7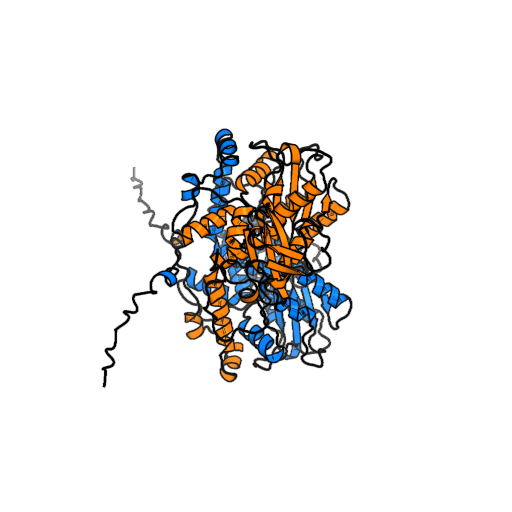 ? 2.639 -31.562 21.781 1 85.75 7 TYR B CA 1
ATOM 2991 C C . TYR B 1 7 ? 2.07 -30.672 22.875 1 85.75 7 TYR B C 1
ATOM 2993 O O . TYR B 1 7 ? 1.955 -29.453 22.688 1 85.75 7 TYR B O 1
ATOM 3001 N N . ASN B 1 8 ? 1.67 -31.25 24.047 1 85.25 8 ASN B N 1
ATOM 3002 C CA . ASN B 1 8 ? 1.11 -30.469 25.141 1 85.25 8 ASN B CA 1
ATOM 3003 C C . ASN B 1 8 ? 2.164 -29.562 25.781 1 85.25 8 ASN B C 1
ATOM 3005 O O . ASN B 1 8 ? 1.831 -28.656 26.531 1 85.25 8 ASN B O 1
ATOM 3009 N N . GLU B 1 9 ? 3.385 -29.812 25.484 1 84.31 9 GLU B N 1
ATOM 3010 C CA . GLU B 1 9 ? 4.457 -28.938 25.953 1 84.31 9 GLU B CA 1
ATOM 3011 C C . GLU B 1 9 ? 4.766 -27.844 24.938 1 84.31 9 GLU B C 1
ATOM 3013 O O . GLU B 1 9 ? 5.348 -26.812 25.281 1 84.31 9 GLU B O 1
ATOM 3018 N N . LEU B 1 10 ? 4.41 -28.125 23.719 1 81.75 10 LEU B N 1
ATOM 3019 C CA . LEU B 1 10 ? 4.738 -27.203 22.641 1 81.75 10 LEU B CA 1
ATOM 3020 C C . LEU B 1 10 ? 3.631 -26.172 22.453 1 81.75 10 LEU B C 1
ATOM 3022 O O . LEU B 1 10 ? 3.902 -25.031 22.094 1 81.75 10 LEU B O 1
ATOM 3026 N N . TYR B 1 11 ? 2.455 -26.656 22.688 1 85.38 11 TYR B N 1
ATOM 3027 C CA . TYR B 1 11 ? 1.311 -25.812 22.375 1 85.38 11 TYR B CA 1
ATOM 3028 C C . TYR B 1 11 ? 0.371 -25.703 23.578 1 85.38 11 TYR B C 1
ATOM 3030 O O . TYR B 1 11 ? 0.314 -26.594 24.422 1 85.38 11 TYR B O 1
ATOM 3038 N N . LYS B 1 12 ? -0.361 -24.516 23.672 1 85.62 12 LYS B N 1
ATOM 3039 C CA . LYS B 1 12 ? -1.358 -24.297 24.719 1 85.62 12 LYS B CA 1
ATOM 3040 C C . LYS B 1 12 ? -2.773 -24.438 24.156 1 85.62 12 LYS B C 1
ATOM 3042 O O . LYS B 1 12 ? -3.014 -24.188 22.984 1 85.62 12 LYS B O 1
ATOM 3047 N N . VAL B 1 13 ? -3.639 -24.922 25.094 1 86.75 13 VAL B N 1
ATOM 3048 C CA . VAL B 1 13 ? -5.039 -25.078 24.703 1 86.75 13 VAL B CA 1
ATOM 3049 C C . VAL B 1 13 ? -5.559 -23.75 24.141 1 86.75 13 VAL B C 1
ATOM 3051 O O . VAL B 1 13 ? -5.355 -22.688 24.75 1 86.75 13 VAL B O 1
ATOM 3054 N N . GLY 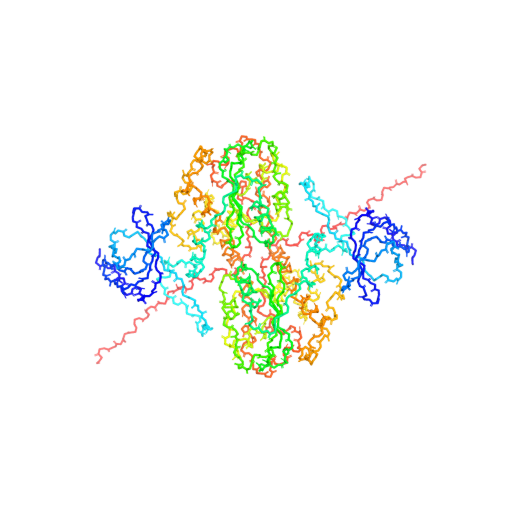B 1 14 ? -6.051 -23.797 22.906 1 84.38 14 GLY B N 1
ATOM 3055 C CA . GLY B 1 14 ? -6.574 -22.594 22.281 1 84.38 14 GLY B CA 1
ATOM 3056 C C . GLY B 1 14 ? -5.684 -22.078 21.172 1 84.38 14 GLY B C 1
ATOM 3057 O O . GLY B 1 14 ? -6.113 -21.25 20.359 1 84.38 14 GLY B O 1
ATOM 3058 N N . ASP B 1 15 ? -4.473 -22.531 21.016 1 81.62 15 ASP B N 1
ATOM 3059 C CA . ASP B 1 15 ? -3.582 -22.125 19.922 1 81.62 15 ASP B CA 1
ATOM 3060 C C . ASP B 1 15 ? -4.129 -22.562 18.578 1 81.62 15 ASP B C 1
ATOM 3062 O O . ASP B 1 15 ? -4.555 -23.719 18.406 1 81.62 15 ASP B O 1
ATOM 3066 N N . HIS B 1 16 ? -4.137 -21.656 17.719 1 85.38 16 HIS B N 1
ATOM 3067 C CA . HIS B 1 16 ? -4.582 -22 16.375 1 85.38 16 HIS B CA 1
ATOM 3068 C C . HIS B 1 16 ? -3.441 -22.594 15.547 1 85.38 16 HIS B C 1
ATOM 3070 O O . HIS B 1 16 ? -2.426 -21.922 15.328 1 85.38 16 HIS B O 1
ATOM 3076 N N . LEU B 1 17 ? -3.6 -23.844 15.07 1 84.12 17 LEU B N 1
ATOM 3077 C CA . LEU B 1 17 ? -2.533 -24.594 14.414 1 84.12 17 LEU B CA 1
ATOM 3078 C C . LEU B 1 17 ? -2.939 -25 13 1 84.12 17 LEU B C 1
ATOM 3080 O O . LEU B 1 17 ? -4.125 -25.203 12.727 1 84.12 17 LEU B O 1
ATOM 3084 N N . ILE B 1 18 ? -2.039 -24.953 12.125 1 84.62 18 ILE B N 1
ATOM 3085 C CA . ILE B 1 18 ? -2.189 -25.469 10.773 1 84.62 18 ILE B CA 1
ATOM 3086 C C . ILE B 1 18 ? -1.306 -26.703 10.594 1 84.62 18 ILE B C 1
ATOM 3088 O O . ILE B 1 18 ? -0.077 -26.609 10.656 1 84.62 18 ILE B O 1
ATOM 3092 N N . LEU B 1 19 ? -1.951 -27.922 10.406 1 81.88 19 LEU B N 1
ATOM 3093 C CA . LEU B 1 19 ? -1.249 -29.188 10.258 1 81.88 19 LEU B CA 1
ATOM 3094 C C . LEU B 1 19 ? -1.143 -29.578 8.789 1 81.88 19 LEU B C 1
ATOM 3096 O O . LEU B 1 19 ? -2.152 -29.641 8.078 1 81.88 19 LEU B O 1
ATOM 3100 N N . LYS B 1 20 ? 0.032 -29.703 8.312 1 80.06 20 LYS B N 1
ATOM 3101 C CA . LYS B 1 20 ? 0.245 -30.375 7.035 1 80.06 20 LYS B CA 1
ATOM 3102 C C . LYS B 1 20 ? 0.526 -31.859 7.23 1 80.06 20 LYS B C 1
ATOM 3104 O O . LYS B 1 20 ? 1.497 -32.219 7.891 1 80.06 20 LYS B O 1
ATOM 3109 N N . LEU B 1 21 ? -0.272 -32.719 6.645 1 72.5 21 LEU B N 1
ATOM 3110 C CA . LEU B 1 21 ? -0.082 -34.156 6.75 1 72.5 21 LEU B CA 1
ATOM 3111 C C . LEU B 1 21 ? 0.875 -34.656 5.672 1 72.5 21 LEU B C 1
ATOM 3113 O O . LEU B 1 21 ? 1.169 -33.938 4.715 1 72.5 21 LEU B O 1
ATOM 3117 N N . CYS B 1 22 ? 1.415 -35.781 5.836 1 72 22 CYS B N 1
ATOM 3118 C CA . CYS B 1 22 ? 2.35 -36.406 4.898 1 72 22 CYS B CA 1
ATOM 3119 C C . CYS B 1 22 ? 1.702 -36.594 3.535 1 72 22 CYS B C 1
ATOM 3121 O O . CYS B 1 22 ? 2.379 -36.562 2.506 1 72 22 CYS B O 1
ATOM 3123 N N . CYS B 1 23 ? 0.284 -36.75 3.564 1 65.06 23 CYS B N 1
ATOM 3124 C CA . CYS B 1 23 ? -0.438 -36.938 2.309 1 65.06 23 CYS B CA 1
ATOM 3125 C C . CYS B 1 23 ? -0.722 -35.562 1.659 1 65.06 23 CYS B C 1
ATOM 3127 O O . CYS B 1 23 ? -1.483 -35.5 0.694 1 65.06 23 CYS B O 1
ATOM 3129 N N . ASN B 1 24 ? -0.285 -34.469 2.25 1 69.44 24 ASN B N 1
ATOM 3130 C CA . ASN B 1 24 ? -0.344 -33.125 1.714 1 69.44 24 ASN B CA 1
ATOM 3131 C C . ASN B 1 24 ? -1.677 -32.438 2.031 1 69.44 24 ASN B C 1
ATOM 3133 O O . ASN B 1 24 ? -1.945 -31.328 1.563 1 69.44 24 ASN B O 1
ATOM 3137 N N . ASP B 1 25 ? -2.488 -33.062 2.787 1 74.56 25 ASP B N 1
ATOM 3138 C CA . ASP B 1 25 ? -3.709 -32.406 3.254 1 74.56 25 ASP B CA 1
ATOM 3139 C C . ASP B 1 25 ? -3.402 -31.406 4.352 1 74.56 25 ASP B C 1
ATOM 3141 O O . ASP B 1 25 ? -2.49 -31.609 5.156 1 74.56 25 ASP B O 1
ATOM 3145 N N . ILE B 1 26 ? -4.098 -30.344 4.254 1 81.25 26 ILE B N 1
ATOM 3146 C CA . ILE B 1 26 ? -3.885 -29.297 5.258 1 81.25 26 ILE B CA 1
ATOM 3147 C C . ILE B 1 26 ? -5.137 -29.141 6.117 1 81.25 26 ILE B C 1
ATOM 3149 O O . ILE B 1 26 ? -6.242 -29 5.59 1 81.25 26 ILE B O 1
ATOM 3153 N N . PHE B 1 27 ? -4.945 -29.25 7.426 1 81.94 27 PHE B N 1
ATOM 3154 C CA . PHE B 1 27 ? -6.02 -29.031 8.391 1 81.94 27 PHE B CA 1
ATOM 3155 C C . PHE B 1 27 ? -5.691 -27.875 9.32 1 81.94 27 PHE B C 1
ATOM 3157 O O . PHE B 1 27 ? -4.52 -27.609 9.586 1 81.94 27 PHE B O 1
ATOM 3164 N N . GLU B 1 28 ? -6.688 -27.141 9.633 1 87.38 28 GLU B N 1
ATOM 3165 C CA . GLU B 1 28 ? -6.5 -26.078 10.625 1 87.38 28 GLU B CA 1
ATOM 3166 C C . GLU B 1 28 ? -7.496 -26.234 11.773 1 87.38 28 GLU B C 1
ATOM 3168 O O . GLU B 1 28 ? -8.602 -26.734 11.586 1 87.38 28 GLU B O 1
ATOM 3173 N N . GLY B 1 29 ? -7.105 -25.875 13.023 1 84.81 29 GLY B N 1
ATOM 3174 C CA . GLY B 1 29 ? -7.965 -25.938 14.188 1 84.81 29 GLY B CA 1
ATOM 3175 C C . GLY B 1 29 ? -7.289 -25.438 15.453 1 84.81 29 GLY B C 1
ATOM 3176 O O . GLY B 1 29 ? -6.156 -24.953 15.406 1 84.81 29 GLY B O 1
ATOM 3177 N N . ASP B 1 30 ? -8.023 -25.5 16.547 1 88.75 30 ASP B N 1
ATOM 3178 C CA . ASP B 1 30 ? -7.531 -25.062 17.844 1 88.75 30 ASP B CA 1
ATOM 3179 C C . ASP B 1 30 ? -7.031 -26.25 18.672 1 88.75 30 ASP B C 1
ATOM 3181 O O . ASP B 1 30 ? -7.73 -27.25 18.812 1 88.75 30 ASP B O 1
ATOM 3185 N N . PHE B 1 31 ? -5.859 -26.078 19.25 1 90.69 31 PHE B N 1
ATOM 3186 C CA . PHE B 1 31 ? -5.258 -27.125 20.062 1 90.69 31 PHE B CA 1
ATOM 3187 C C . PHE B 1 31 ? -6.105 -27.406 21.297 1 90.69 31 PHE B C 1
ATOM 3189 O O . PHE B 1 31 ? -6.469 -26.484 22.031 1 90.69 31 PHE B O 1
ATOM 3196 N N . SER B 1 32 ? -6.527 -28.578 21.469 1 87.75 32 SER B N 1
ATOM 3197 C CA . SER B 1 32 ? -7.324 -28.969 22.625 1 87.75 32 SER B CA 1
ATOM 3198 C C . SER B 1 32 ? -6.504 -29.812 23.594 1 87.75 32 SER B C 1
ATOM 3200 O O . SER B 1 32 ? -6.5 -29.562 24.797 1 87.75 32 SER B O 1
ATOM 3202 N N . ALA B 1 33 ? -5.875 -30.844 23.062 1 86.12 33 ALA B N 1
ATOM 3203 C CA . ALA B 1 33 ? -5.039 -31.734 23.859 1 86.12 33 ALA B CA 1
ATOM 3204 C C . ALA B 1 33 ? -3.99 -32.406 23 1 86.12 33 ALA B C 1
ATOM 3206 O O . ALA B 1 33 ? -4.09 -32.406 21.766 1 86.12 33 ALA B O 1
ATOM 3207 N N . GLY B 1 34 ? -2.926 -32.781 23.656 1 84.12 34 GLY B N 1
ATOM 3208 C CA . GLY B 1 34 ? -1.897 -33.5 22.906 1 84.12 34 GLY B CA 1
ATOM 3209 C C . GLY B 1 34 ? -0.956 -34.281 23.812 1 84.12 34 GLY B C 1
ATOM 3210 O O . GLY B 1 34 ? -0.913 -34.031 25.016 1 84.12 34 GLY B O 1
ATOM 3211 N N . GLY B 1 35 ? -0.455 -35.344 23.328 1 82.31 35 GLY B N 1
ATOM 3212 C CA . GLY B 1 35 ? 0.588 -36.125 23.969 1 82.31 35 GLY B CA 1
ATOM 3213 C C . GLY B 1 35 ? 1.824 -36.281 23.109 1 82.31 35 GLY B C 1
ATOM 3214 O O . GLY B 1 35 ? 2.152 -35.406 22.297 1 82.31 35 GLY B O 1
ATOM 3215 N N . LYS B 1 36 ? 2.539 -37.281 23.312 1 80.75 36 LYS B N 1
ATOM 3216 C CA . LYS B 1 36 ? 3.777 -37.531 22.578 1 80.75 36 LYS B CA 1
ATOM 3217 C C . LYS B 1 36 ? 3.494 -37.844 21.109 1 80.75 36 LYS B C 1
ATOM 3219 O O . LYS B 1 36 ? 4.23 -37.406 20.234 1 80.75 36 LYS B O 1
ATOM 3224 N N . ASN B 1 37 ? 2.463 -38.5 20.891 1 82.62 37 ASN B N 1
ATOM 3225 C CA . ASN B 1 37 ? 2.285 -39 19.531 1 82.62 37 ASN B CA 1
ATOM 3226 C C . ASN B 1 37 ? 0.955 -38.562 18.938 1 82.62 37 ASN B C 1
ATOM 3228 O O . ASN B 1 37 ? 0.593 -38.969 17.828 1 82.62 37 ASN B O 1
ATOM 3232 N N . ARG B 1 38 ? 0.251 -37.75 19.703 1 83.75 38 ARG B N 1
ATOM 3233 C CA . ARG B 1 38 ? -1.077 -37.375 19.234 1 83.75 38 ARG B CA 1
ATOM 3234 C C . ARG B 1 38 ? -1.382 -35.906 19.547 1 83.75 38 ARG B C 1
ATOM 3236 O O . ARG B 1 38 ? -0.964 -35.406 20.578 1 83.75 38 ARG B O 1
ATOM 3243 N N . ILE B 1 39 ? -2.064 -35.312 18.594 1 89.44 39 ILE B N 1
ATOM 3244 C CA . ILE B 1 39 ? -2.531 -33.938 18.797 1 89.44 39 ILE B CA 1
ATOM 3245 C C . ILE B 1 39 ? -4.027 -33.844 18.5 1 89.44 39 ILE B C 1
ATOM 3247 O O . ILE B 1 39 ? -4.504 -34.406 17.516 1 89.44 39 ILE B O 1
ATOM 3251 N N . ASP B 1 40 ? -4.801 -33.312 19.375 1 87.31 40 ASP B N 1
ATOM 3252 C CA . ASP B 1 40 ? -6.246 -33.156 19.25 1 87.31 40 ASP B CA 1
ATOM 3253 C C . ASP B 1 40 ? -6.613 -31.688 18.938 1 87.31 40 ASP B C 1
ATOM 3255 O O . ASP B 1 40 ? -6.203 -30.781 19.656 1 87.31 40 ASP B O 1
ATOM 3259 N N . LEU B 1 41 ? -7.285 -31.578 17.844 1 87.94 41 LEU B N 1
ATOM 3260 C CA . LEU B 1 41 ? -7.734 -30.25 17.453 1 87.94 41 LEU B CA 1
ATOM 3261 C C . LEU B 1 41 ? -9.258 -30.141 17.516 1 87.94 41 LEU B C 1
ATOM 3263 O O . LEU B 1 41 ? -9.953 -31.125 17.281 1 87.94 41 LEU B O 1
ATOM 3267 N N . ILE B 1 42 ? -9.82 -28.969 17.922 1 85.62 42 ILE B N 1
ATOM 3268 C CA . ILE B 1 42 ? -11.242 -28.656 17.844 1 85.62 42 ILE B CA 1
ATOM 3269 C C . ILE B 1 42 ? -11.461 -27.531 16.828 1 85.62 42 ILE B C 1
ATOM 3271 O O . ILE B 1 42 ? -10.516 -26.844 16.438 1 85.62 42 ILE B O 1
ATOM 3275 N N . ASN B 1 43 ? -12.711 -27.438 16.281 1 85.75 43 ASN B N 1
ATOM 3276 C CA . ASN B 1 43 ? -13.047 -26.438 15.266 1 85.75 43 ASN B CA 1
ATOM 3277 C C . ASN B 1 43 ? -12.172 -26.594 14.031 1 85.75 43 ASN B C 1
ATOM 3279 O O . ASN B 1 43 ? -11.617 -25.609 13.531 1 85.75 43 ASN B O 1
ATOM 3283 N N . THR B 1 44 ? -11.969 -27.891 13.648 1 84.12 44 THR B N 1
ATOM 3284 C CA . THR B 1 44 ? -11.008 -28.234 12.602 1 84.12 44 THR B CA 1
ATOM 3285 C C . THR B 1 44 ? -11.625 -28.047 11.219 1 84.12 44 THR B C 1
ATOM 3287 O O . THR B 1 44 ? -12.805 -28.359 11.016 1 84.12 44 THR B O 1
ATOM 3290 N N . LYS B 1 45 ? -10.875 -27.406 10.344 1 82.5 45 LYS B N 1
ATOM 3291 C CA . LYS B 1 45 ? -11.242 -27.266 8.938 1 82.5 45 LYS B CA 1
ATOM 3292 C C . LYS B 1 45 ? -10.156 -27.828 8.023 1 82.5 45 LYS B C 1
ATOM 3294 O O . LYS B 1 45 ? -8.977 -27.781 8.352 1 82.5 45 LYS B O 1
ATOM 3299 N N . GLN B 1 46 ? -10.586 -28.516 7.004 1 78.88 46 GLN B N 1
ATOM 3300 C CA . GLN B 1 46 ? -9.641 -28.938 5.973 1 78.88 46 GLN B CA 1
ATOM 3301 C C . GLN B 1 46 ? -9.43 -27.844 4.938 1 78.88 46 GLN B C 1
ATOM 3303 O O . GLN B 1 46 ? -10.375 -27.141 4.57 1 78.88 46 GLN B O 1
ATOM 3308 N N . HIS B 1 47 ? -8.156 -27.844 4.5 1 72.31 47 HIS B N 1
ATOM 3309 C CA . HIS B 1 47 ? -7.816 -26.828 3.502 1 72.31 47 HIS B CA 1
ATOM 3310 C C . HIS B 1 47 ? -8.641 -27.016 2.232 1 72.31 47 HIS B C 1
ATOM 3312 O O . HIS B 1 47 ? -8.797 -28.125 1.74 1 72.31 47 HIS B O 1
ATOM 3318 N N . ASN B 1 48 ? -9.32 -26.062 1.755 1 60.78 48 ASN B N 1
ATOM 3319 C CA . ASN B 1 48 ? -10.141 -26.016 0.552 1 60.78 48 ASN B CA 1
ATOM 3320 C C . ASN B 1 48 ? -11.562 -26.5 0.828 1 60.78 48 ASN B C 1
ATOM 3322 O O . ASN B 1 48 ? -12.375 -26.609 -0.091 1 60.78 48 ASN B O 1
ATOM 3326 N N . ASN B 1 49 ? -11.812 -27.156 2.039 1 63 49 ASN B N 1
ATOM 3327 C CA . ASN B 1 49 ? -13.164 -27.5 2.465 1 63 49 ASN B CA 1
ATOM 3328 C C . ASN B 1 49 ? -13.695 -26.5 3.496 1 63 49 ASN B C 1
ATOM 3330 O O . ASN B 1 49 ? -13.125 -26.359 4.574 1 63 49 ASN B O 1
ATOM 3334 N N . PRO B 1 50 ? -14.727 -25.781 3.154 1 61.72 50 PRO B N 1
ATOM 3335 C CA . PRO B 1 50 ? -15.227 -24.719 4.047 1 61.72 50 PRO B CA 1
ATOM 3336 C C . PRO B 1 50 ? -15.922 -25.281 5.289 1 61.72 50 PRO B C 1
ATOM 3338 O O . PRO B 1 50 ? -16.109 -24.562 6.27 1 61.72 50 PRO B O 1
ATOM 3341 N N . ASN B 1 51 ? -16.297 -26.578 5.332 1 66.94 51 ASN B N 1
ATOM 3342 C CA . ASN B 1 51 ? -17.109 -27.125 6.426 1 66.94 51 ASN B CA 1
ATOM 3343 C C . ASN B 1 51 ? -16.234 -27.469 7.633 1 66.94 51 ASN B C 1
ATOM 3345 O O . ASN B 1 51 ? -15.156 -28.047 7.484 1 66.94 51 ASN B O 1
ATOM 3349 N N . LYS B 1 52 ? -16.656 -26.906 8.812 1 74.56 52 LYS B N 1
ATOM 3350 C CA . LYS B 1 52 ? -16.031 -27.312 10.055 1 74.56 52 LYS B CA 1
ATOM 3351 C C . LYS B 1 52 ? -16.297 -28.781 10.359 1 74.56 52 LYS B C 1
ATOM 3353 O O . LYS B 1 52 ? -17.406 -29.266 10.164 1 74.56 52 LYS B O 1
ATOM 3358 N N . LEU B 1 53 ? -15.18 -29.391 10.594 1 71.94 53 LEU B N 1
ATOM 3359 C CA . LEU B 1 53 ? -15.32 -30.781 11.023 1 71.94 53 LEU B CA 1
ATOM 3360 C C . LEU B 1 53 ? -15.68 -30.875 12.5 1 71.94 53 LEU B C 1
ATOM 3362 O O . LEU B 1 53 ? -15.086 -30.172 13.328 1 71.94 53 LEU B O 1
ATOM 3366 N N . GLY B 1 54 ? -16.938 -31.188 12.828 1 69.06 54 GLY B N 1
ATOM 3367 C CA . GLY B 1 54 ? -17.422 -31.266 14.203 1 69.06 54 GLY B CA 1
ATOM 3368 C C . GLY B 1 54 ? -16.641 -32.219 15.062 1 69.06 54 GLY B C 1
ATOM 3369 O O . GLY B 1 54 ? -15.969 -33.125 14.547 1 69.06 54 GLY B O 1
ATOM 3370 N N . GLY B 1 55 ? -16.516 -31.891 16.422 1 74.81 55 GLY B N 1
ATOM 3371 C CA . GLY B 1 55 ? -15.922 -32.781 17.422 1 74.81 55 GLY B CA 1
ATOM 3372 C C . GLY B 1 55 ? -14.414 -32.594 17.547 1 74.81 55 GLY B C 1
ATOM 3373 O O . GLY B 1 55 ? -13.859 -31.578 17.125 1 74.81 55 GLY B O 1
ATOM 3374 N N . ILE B 1 56 ? -13.766 -33.375 18.312 1 80.62 56 ILE B N 1
ATOM 3375 C CA . ILE B 1 56 ? -12.312 -33.438 18.5 1 80.62 56 ILE B CA 1
ATOM 3376 C C . ILE B 1 56 ? -11.68 -34.312 17.422 1 80.62 56 ILE B C 1
ATOM 3378 O O . ILE B 1 56 ? -12.102 -35.469 17.234 1 80.62 56 ILE B O 1
ATOM 3382 N N . LEU B 1 57 ? -10.898 -33.719 16.609 1 83.06 57 LEU B N 1
ATOM 3383 C CA . LEU B 1 57 ? -10.156 -34.469 15.625 1 83.06 57 LEU B CA 1
ATOM 3384 C C . LEU B 1 57 ? -8.734 -34.75 16.109 1 83.06 57 LEU B C 1
ATOM 3386 O O . LEU B 1 57 ? -8.023 -33.812 16.5 1 83.06 57 LEU B O 1
ATOM 3390 N N . SER B 1 58 ? -8.367 -36.031 16.031 1 83.31 58 SER B N 1
ATOM 3391 C CA . SER B 1 58 ? -7.035 -36.406 16.484 1 83.31 58 SER B CA 1
ATOM 3392 C C . SER B 1 58 ? -6.125 -36.75 15.305 1 83.31 58 SER B C 1
ATOM 3394 O O . SER B 1 58 ? -6.559 -37.375 14.336 1 83.31 58 SER B O 1
ATOM 3396 N N . PHE B 1 59 ? -4.996 -36.156 15.398 1 84.88 59 PHE B N 1
ATOM 3397 C CA . PHE B 1 59 ? -3.961 -36.438 14.422 1 84.88 59 PHE B CA 1
ATOM 3398 C C . PHE B 1 59 ? -2.746 -37.062 15.094 1 84.88 59 PHE B C 1
ATOM 3400 O O . PHE B 1 59 ? -2.361 -36.656 16.188 1 84.88 59 PHE B O 1
ATOM 3407 N N . TYR B 1 60 ? -2.166 -38.031 14.375 1 77.31 60 TYR B N 1
ATOM 3408 C CA . TYR B 1 60 ? -1.008 -38.719 14.953 1 77.31 60 TYR B CA 1
ATOM 3409 C C . TYR B 1 60 ? 0.29 -38.156 14.383 1 77.31 60 TYR B C 1
ATOM 3411 O O . TYR B 1 60 ? 0.348 -37.781 13.211 1 77.31 60 TYR B O 1
ATOM 3419 N N . ARG B 1 61 ? 1.28 -38.125 15.211 1 79.75 61 ARG B N 1
ATOM 3420 C CA . ARG B 1 61 ? 2.568 -37.531 14.906 1 79.75 61 ARG B CA 1
ATOM 3421 C C . ARG B 1 61 ? 3.156 -38.094 13.625 1 79.75 61 ARG B C 1
ATOM 3423 O O . ARG B 1 61 ? 3.77 -37.375 12.836 1 79.75 61 ARG B O 1
ATOM 3430 N N . ASN B 1 62 ? 2.973 -39.438 13.383 1 74.56 62 ASN B N 1
ATOM 3431 C CA . ASN B 1 62 ? 3.527 -40.062 12.195 1 74.56 62 ASN B CA 1
ATOM 3432 C C . ASN B 1 62 ? 2.818 -39.594 10.93 1 74.56 62 ASN B C 1
ATOM 3434 O O . ASN B 1 62 ? 3.348 -39.75 9.82 1 74.56 62 ASN B O 1
ATOM 3438 N N . GLU B 1 63 ? 1.641 -38.969 11.07 1 75.88 63 GLU B N 1
ATOM 3439 C CA . GLU B 1 63 ? 0.883 -38.5 9.914 1 75.88 63 GLU B CA 1
ATOM 3440 C C . GLU B 1 63 ? 1.156 -37.031 9.641 1 75.88 63 GLU B C 1
ATOM 3442 O O . GLU B 1 63 ? 0.759 -36.5 8.602 1 75.88 63 GLU B O 1
ATOM 3447 N N . ILE B 1 64 ? 1.74 -36.406 10.57 1 81.19 64 ILE B N 1
ATOM 3448 C CA . ILE B 1 64 ? 1.929 -34.969 10.484 1 81.19 64 ILE B CA 1
ATOM 3449 C C . ILE B 1 64 ? 3.309 -34.656 9.906 1 81.19 64 ILE B C 1
ATOM 3451 O O . ILE B 1 64 ? 4.324 -35.156 10.414 1 81.19 64 ILE B O 1
ATOM 3455 N N . ASP B 1 65 ? 3.256 -33.969 8.828 1 78.88 65 ASP B N 1
ATOM 3456 C CA . ASP B 1 65 ? 4.508 -33.531 8.211 1 78.88 65 ASP B CA 1
ATOM 3457 C C . ASP B 1 65 ? 5.07 -32.312 8.914 1 78.88 65 ASP B C 1
ATOM 3459 O O . ASP B 1 65 ? 6.242 -32.281 9.305 1 78.88 65 ASP B O 1
ATOM 3463 N N . ASN B 1 66 ? 4.195 -31.297 9.047 1 84.25 66 ASN B N 1
ATOM 3464 C CA . ASN B 1 66 ? 4.602 -30.047 9.672 1 84.25 66 ASN B CA 1
ATOM 3465 C C . ASN B 1 66 ? 3.43 -29.359 10.375 1 84.25 66 ASN B C 1
ATOM 3467 O O . ASN B 1 66 ? 2.273 -29.547 9.984 1 84.25 66 ASN B O 1
ATOM 3471 N N . ILE B 1 67 ? 3.754 -28.703 11.492 1 82.62 67 ILE B N 1
ATOM 3472 C CA . ILE B 1 67 ? 2.75 -27.938 12.219 1 82.62 67 ILE B CA 1
ATOM 3473 C C . ILE B 1 67 ? 3.162 -26.453 12.266 1 82.62 67 ILE B C 1
ATOM 3475 O O . ILE B 1 67 ? 4.305 -26.141 12.602 1 82.62 67 ILE B O 1
ATOM 3479 N N . HIS B 1 68 ? 2.209 -25.672 11.797 1 80.94 68 HIS B N 1
ATOM 3480 C CA . HIS B 1 68 ? 2.418 -24.234 11.891 1 80.94 68 HIS B CA 1
ATOM 3481 C C . HIS B 1 68 ? 1.454 -23.609 12.891 1 80.94 68 HIS B C 1
ATOM 3483 O O . HIS B 1 68 ? 0.288 -24 12.969 1 80.94 68 HIS B O 1
ATOM 3489 N N . GLN B 1 69 ? 1.996 -22.703 13.68 1 80.5 69 GLN B N 1
ATOM 3490 C CA . GLN B 1 69 ? 1.169 -21.984 14.641 1 80.5 69 GLN B CA 1
ATOM 3491 C C . GLN B 1 69 ? 0.969 -20.531 14.219 1 80.5 69 GLN B C 1
ATOM 3493 O O . GLN B 1 69 ? 1.917 -19.875 13.789 1 80.5 69 GLN B O 1
ATOM 3498 N N . LEU B 1 70 ? -0.263 -20.094 14.234 1 71.81 70 LEU B N 1
ATOM 3499 C CA . LEU B 1 70 ? -0.563 -18.703 13.938 1 71.81 70 LEU B CA 1
ATOM 3500 C C . LEU B 1 70 ? -0.254 -17.812 15.133 1 71.81 70 LEU B C 1
ATOM 3502 O O . LEU B 1 70 ? -0.367 -18.25 16.281 1 71.81 70 LEU B O 1
ATOM 3506 N N . LYS B 1 71 ? 0.169 -16.547 14.844 1 66.88 71 LYS B N 1
ATOM 3507 C CA . LYS B 1 71 ? 0.472 -15.586 15.898 1 66.88 71 LYS B CA 1
ATOM 3508 C C . LYS B 1 71 ? -0.806 -15.062 16.547 1 66.88 71 LYS B C 1
ATOM 3510 O O . LYS B 1 71 ? -1.85 -14.977 15.898 1 66.88 71 LYS B O 1
ATOM 3515 N N . THR B 1 72 ? -0.728 -14.875 17.859 1 60.28 72 THR B N 1
ATOM 3516 C CA . THR B 1 72 ? -1.83 -14.227 18.578 1 60.28 72 THR B CA 1
ATOM 3517 C C . THR B 1 72 ? -1.675 -12.711 18.547 1 60.28 72 THR B C 1
ATOM 3519 O O . THR B 1 72 ? -0.555 -12.195 18.562 1 60.28 72 THR B O 1
ATOM 3522 N N . LYS B 1 73 ? -2.775 -12.047 18.406 1 53.22 73 LYS B N 1
ATOM 3523 C CA . LYS B 1 73 ? -2.785 -10.586 18.438 1 53.22 73 LYS B CA 1
ATOM 3524 C C . LYS B 1 73 ? -2.199 -10.062 19.75 1 53.22 73 LYS B C 1
ATOM 3526 O O . LYS B 1 73 ? -2.553 -10.547 20.828 1 53.22 73 LYS B O 1
ATOM 3531 N N . MET B 1 74 ? -1.07 -9.188 19.609 1 48.38 74 MET B N 1
ATOM 3532 C CA . MET B 1 74 ? -0.507 -8.555 20.797 1 48.38 74 MET B CA 1
ATOM 3533 C C . MET B 1 74 ? -1.137 -7.18 21.031 1 48.38 74 MET B C 1
ATOM 3535 O O . MET B 1 74 ? -1.16 -6.344 20.125 1 48.38 74 MET B O 1
ATOM 3539 N N . THR B 1 75 ? -1.933 -6.91 22.078 1 52.28 75 THR B N 1
ATOM 3540 C CA . THR B 1 75 ? -2.588 -5.633 22.344 1 52.28 75 THR B CA 1
ATOM 3541 C C . THR B 1 75 ? -1.794 -4.812 23.359 1 52.28 75 THR B C 1
ATOM 3543 O O . THR B 1 75 ? -2.174 -3.689 23.688 1 52.28 75 THR B O 1
ATOM 3546 N N . ILE B 1 76 ? -0.725 -5.316 24.031 1 55.09 76 ILE B N 1
ATOM 3547 C CA . ILE B 1 76 ? 0.024 -4.57 25.031 1 55.09 76 ILE B CA 1
ATOM 3548 C C . ILE B 1 76 ? 1.46 -4.359 24.562 1 55.09 76 ILE B C 1
ATOM 3550 O O . ILE B 1 76 ? 2.045 -5.242 23.922 1 55.09 76 ILE B O 1
ATOM 3554 N N . LYS B 1 77 ? 1.963 -3.059 24.609 1 55.5 77 LYS B N 1
ATOM 3555 C CA . LYS B 1 77 ? 3.365 -2.791 24.297 1 55.5 77 LYS B CA 1
ATOM 3556 C C . LYS B 1 77 ? 4.285 -3.721 25.078 1 55.5 77 LYS B C 1
ATOM 3558 O O . LYS B 1 77 ? 4.18 -3.822 26.312 1 55.5 77 LYS B O 1
ATOM 3563 N N . PRO B 1 78 ? 5 -4.684 24.312 1 50.16 78 PRO B N 1
ATOM 3564 C CA . PRO B 1 78 ? 5.844 -5.621 25.047 1 50.16 78 PRO B CA 1
ATOM 3565 C C . PRO B 1 78 ? 6.949 -4.922 25.844 1 50.16 78 PRO B C 1
ATOM 3567 O O . PRO B 1 78 ? 7.477 -3.9 25.391 1 50.16 78 PRO B O 1
ATOM 3570 N N . GLU B 1 79 ? 6.961 -4.883 27.188 1 49.97 79 GLU B N 1
ATOM 3571 C CA . GLU B 1 79 ? 8.039 -4.316 27.984 1 49.97 79 GLU B CA 1
ATOM 3572 C C . GLU B 1 79 ? 9.406 -4.684 27.406 1 49.97 79 GLU B C 1
ATOM 3574 O O . GLU B 1 79 ? 10.32 -3.859 27.391 1 49.97 79 GLU B O 1
ATOM 3579 N N . GLU B 1 80 ? 10.047 -5.98 27.406 1 45.09 80 GLU B N 1
ATOM 3580 C CA . GLU B 1 80 ? 11.391 -6.406 27 1 45.09 80 GLU B CA 1
ATOM 3581 C C . GLU B 1 80 ? 11.352 -7.156 25.672 1 45.09 80 GLU B C 1
ATOM 3583 O O . GLU B 1 80 ? 10.391 -7.871 25.391 1 45.09 80 GLU B O 1
ATOM 3588 N N . PRO B 1 81 ? 12.188 -6.625 24.766 1 43.41 81 PRO B N 1
ATOM 3589 C CA . PRO B 1 81 ? 12.32 -7.465 23.578 1 43.41 81 PRO B CA 1
ATOM 3590 C C . PRO B 1 81 ? 12.383 -8.953 23.906 1 43.41 81 PRO B C 1
ATOM 3592 O O . PRO B 1 81 ? 13.18 -9.375 24.75 1 43.41 81 PRO B O 1
ATOM 3595 N N . ILE B 1 82 ? 11.414 -9.664 24.125 1 39.44 82 ILE B N 1
ATOM 3596 C CA . ILE B 1 82 ? 11.531 -11.102 24.344 1 39.44 82 ILE B CA 1
ATOM 3597 C C . ILE B 1 82 ? 12.375 -11.734 23.25 1 39.44 82 ILE B C 1
ATOM 3599 O O . ILE B 1 82 ? 11.992 -11.711 22.078 1 39.44 82 ILE B O 1
ATOM 3603 N N . GLU B 1 83 ? 13.688 -11.68 23.328 1 36.75 83 GLU B N 1
ATOM 3604 C CA . GLU B 1 83 ? 14.672 -12.367 22.5 1 36.75 83 GLU B CA 1
ATOM 3605 C C . GLU B 1 83 ? 14.242 -13.805 22.203 1 36.75 83 GLU B C 1
ATOM 3607 O O . GLU B 1 83 ? 14.977 -14.562 21.562 1 36.75 83 GLU B O 1
ATOM 3612 N N . ASN B 1 84 ? 13.68 -14.516 23.312 1 36.94 84 ASN B N 1
ATOM 3613 C CA . ASN B 1 84 ? 14.047 -15.922 23.438 1 36.94 84 ASN B CA 1
ATOM 3614 C C . ASN B 1 84 ? 13.852 -16.688 22.141 1 36.94 84 ASN B C 1
ATOM 3616 O O . ASN B 1 84 ? 13.32 -16.141 21.172 1 36.94 84 ASN B O 1
ATOM 3620 N N . ASP B 1 85 ? 13.258 -18.062 22.297 1 36.44 85 ASP B N 1
ATOM 3621 C CA . ASP B 1 85 ? 13.617 -19.469 22.125 1 36.44 85 ASP B CA 1
ATOM 3622 C C . ASP B 1 85 ? 13.469 -19.891 20.656 1 36.44 85 ASP B C 1
ATOM 3624 O O . ASP B 1 85 ? 12.75 -19.25 19.891 1 36.44 85 ASP B O 1
ATOM 3628 N N . ILE B 1 86 ? 13.945 -21.141 20.281 1 36.38 86 ILE B N 1
ATOM 3629 C CA . ILE B 1 86 ? 14.133 -22.266 19.359 1 36.38 86 ILE B CA 1
ATOM 3630 C C . ILE B 1 86 ? 12.844 -22.516 18.578 1 36.38 86 ILE B C 1
ATOM 3632 O O . ILE B 1 86 ? 12.883 -23.047 17.469 1 36.38 86 ILE B O 1
ATOM 3636 N N . GLN B 1 87 ? 11.672 -22.547 19.266 1 39.84 87 GLN B N 1
ATOM 3637 C CA . GLN B 1 87 ? 10.445 -23.156 18.75 1 39.84 87 GLN B CA 1
ATOM 3638 C C . GLN B 1 87 ? 9.797 -22.266 17.703 1 39.84 87 GLN B C 1
ATOM 3640 O O . GLN B 1 87 ? 8.703 -22.562 17.203 1 39.84 87 GLN B O 1
ATOM 3645 N N . ASP B 1 88 ? 10.18 -21.141 17.312 1 46.41 88 ASP B N 1
ATOM 3646 C CA . ASP B 1 88 ? 9.703 -20.047 16.469 1 46.41 88 ASP B CA 1
ATOM 3647 C C . ASP B 1 88 ? 9.758 -20.422 14.992 1 46.41 88 ASP B C 1
ATOM 3649 O O . ASP B 1 88 ? 9.32 -19.656 14.125 1 46.41 88 ASP B O 1
ATOM 3653 N N . LEU B 1 89 ? 10.422 -21.531 14.703 1 46.56 89 LEU B N 1
ATOM 3654 C CA . LEU B 1 89 ? 10.711 -21.938 13.328 1 46.56 89 LEU B CA 1
ATOM 3655 C C . LEU B 1 89 ? 9.43 -22.328 12.594 1 46.56 89 LEU B C 1
ATOM 3657 O O . LEU B 1 89 ? 9.43 -22.469 11.367 1 46.56 89 LEU B O 1
ATOM 3661 N N . LYS B 1 90 ? 8.312 -22.703 13.484 1 52.12 90 LYS B N 1
ATOM 3662 C CA . LYS B 1 90 ? 7.191 -23.281 12.742 1 52.12 90 LYS B CA 1
ATOM 3663 C C . LYS B 1 90 ? 5.988 -22.344 12.742 1 52.12 90 LYS B C 1
ATOM 3665 O O . LYS B 1 90 ? 4.852 -22.781 12.57 1 52.12 90 LYS B O 1
ATOM 3670 N N . LYS B 1 91 ? 6.203 -21.094 13.008 1 61.03 91 LYS B N 1
ATOM 3671 C CA . LYS B 1 91 ? 5.008 -20.25 13.086 1 61.03 91 LYS B CA 1
ATOM 3672 C C . LYS B 1 91 ? 4.801 -19.469 11.789 1 61.03 91 LYS B C 1
ATOM 3674 O O . LYS B 1 91 ? 5.758 -18.953 11.219 1 61.03 91 LYS B O 1
ATOM 3679 N N . ILE B 1 92 ? 3.496 -19.641 11.312 1 66 92 ILE B N 1
ATOM 3680 C CA . ILE B 1 92 ? 3.129 -18.781 10.188 1 66 92 ILE B CA 1
ATOM 3681 C C . ILE B 1 92 ? 3.271 -17.328 10.594 1 66 92 ILE B C 1
ATOM 3683 O O . ILE B 1 92 ? 2.822 -16.922 11.672 1 66 92 ILE B O 1
ATOM 3687 N N . ASN B 1 93 ? 3.99 -16.625 9.812 1 72.5 93 ASN B N 1
ATOM 3688 C CA . ASN B 1 93 ? 4.211 -15.203 10.062 1 72.5 93 ASN B CA 1
ATOM 3689 C C . ASN B 1 93 ? 2.975 -14.375 9.719 1 72.5 93 ASN B C 1
ATOM 3691 O O . ASN B 1 93 ? 3.035 -13.484 8.867 1 72.5 93 ASN B O 1
ATOM 3695 N N . MET B 1 94 ? 1.815 -14.766 10.297 1 80.38 94 MET B N 1
ATOM 3696 C CA . MET B 1 94 ? 0.55 -14.07 10.07 1 80.38 94 MET B CA 1
ATOM 3697 C C . MET B 1 94 ? -0.409 -14.289 11.234 1 80.38 94 MET B C 1
ATOM 3699 O O . MET B 1 94 ? -0.461 -15.383 11.805 1 80.38 94 MET B O 1
ATOM 3703 N N . VAL B 1 95 ? -1.12 -13.312 11.617 1 77.5 95 VAL B N 1
ATOM 3704 C CA . VAL B 1 95 ? -2.117 -13.438 12.672 1 77.5 95 VAL B CA 1
ATOM 3705 C C . VAL B 1 95 ? -3.314 -14.234 12.164 1 77.5 95 VAL B C 1
ATOM 3707 O O . VAL B 1 95 ? -3.598 -14.25 10.961 1 77.5 95 VAL B O 1
ATOM 3710 N N . GLU B 1 96 ? -4.031 -14.875 13 1 76.5 96 GLU B N 1
ATOM 3711 C CA . GLU B 1 96 ? -5.148 -15.758 12.664 1 76.5 96 GLU B CA 1
ATOM 3712 C C . GLU B 1 96 ? -6.242 -15 11.922 1 76.5 96 GLU B C 1
ATOM 3714 O O . GLU B 1 96 ? -6.812 -15.516 10.953 1 76.5 96 GLU B O 1
ATOM 3719 N N . GLU B 1 97 ? -6.496 -13.789 12.391 1 78.88 97 GLU B N 1
ATOM 3720 C CA . GLU B 1 97 ? -7.551 -12.992 11.773 1 78.88 97 GLU B CA 1
ATOM 3721 C C . GLU B 1 97 ? -7.258 -12.727 10.297 1 78.88 97 GLU B C 1
ATOM 3723 O O . GLU B 1 97 ? -8.156 -12.82 9.461 1 78.88 97 GLU B O 1
ATOM 3728 N N . GLU B 1 98 ? -6.02 -12.477 10.031 1 85.62 98 GLU B N 1
ATOM 3729 C CA . GLU B 1 98 ? -5.625 -12.211 8.648 1 85.62 98 GLU B CA 1
ATOM 3730 C C . GLU B 1 98 ? -5.688 -13.477 7.801 1 85.62 98 GLU B C 1
ATOM 3732 O O . GLU B 1 98 ? -6.121 -13.438 6.648 1 85.62 98 GLU B O 1
ATOM 3737 N N . TYR B 1 99 ? -5.234 -14.586 8.32 1 83.44 99 TYR B N 1
ATOM 3738 C CA . TYR B 1 99 ? -5.262 -15.859 7.613 1 83.44 99 TYR B CA 1
ATOM 3739 C C . TYR B 1 99 ? -6.688 -16.25 7.254 1 83.44 99 TYR B C 1
ATOM 3741 O O . TYR B 1 99 ? -6.961 -16.672 6.129 1 83.44 99 TYR B O 1
ATOM 3749 N N . GLU B 1 100 ? -7.578 -16.062 8.227 1 81.06 100 GLU B N 1
ATOM 3750 C CA . GLU B 1 100 ? -8.984 -16.391 8 1 81.06 100 GLU B CA 1
ATOM 3751 C C . GLU B 1 100 ? -9.602 -15.461 6.961 1 81.06 100 GLU B C 1
ATOM 3753 O O . GLU B 1 100 ? -10.414 -15.898 6.137 1 81.06 100 GLU B O 1
ATOM 3758 N N . ARG B 1 101 ? -9.266 -14.219 7.07 1 87.81 101 ARG B N 1
ATOM 3759 C CA . ARG B 1 101 ? -9.766 -13.25 6.094 1 87.81 101 ARG B CA 1
ATOM 3760 C C . ARG B 1 101 ? -9.359 -13.648 4.68 1 87.81 101 ARG B C 1
ATOM 3762 O O . ARG B 1 101 ? -10.18 -13.617 3.76 1 87.81 101 ARG B O 1
ATOM 3769 N N . LEU B 1 102 ? -8.148 -14.094 4.5 1 90.69 102 LEU B N 1
ATOM 3770 C CA . LEU B 1 102 ? -7.625 -14.469 3.189 1 90.69 102 LEU B CA 1
ATOM 3771 C C . LEU B 1 102 ? -8.297 -15.734 2.676 1 90.69 102 LEU B C 1
ATOM 3773 O O . LEU B 1 102 ? -8.625 -15.836 1.492 1 90.69 102 LEU B O 1
ATOM 3777 N N . LYS B 1 103 ? -8.469 -16.672 3.545 1 84.62 103 LYS B N 1
ATOM 3778 C CA . LYS B 1 103 ? -9.148 -17.906 3.17 1 84.62 103 LYS B CA 1
ATOM 3779 C C . LYS B 1 103 ? -10.57 -17.625 2.693 1 84.62 103 LYS B C 1
ATOM 3781 O O . LYS B 1 103 ? -11.008 -18.172 1.684 1 84.62 103 LYS B O 1
ATOM 3786 N N . GLU B 1 104 ? -11.195 -16.797 3.445 1 88.5 104 GLU B N 1
ATOM 3787 C CA . GLU B 1 104 ? -12.562 -16.438 3.082 1 88.5 104 GLU B CA 1
ATOM 3788 C C . GLU B 1 104 ? -12.602 -15.664 1.767 1 88.5 104 GLU B C 1
ATOM 3790 O O . GLU B 1 104 ? -13.492 -15.867 0.944 1 88.5 104 GLU B O 1
ATOM 3795 N N . MET B 1 105 ? -11.695 -14.789 1.622 1 93.62 105 MET B N 1
ATOM 3796 C CA . MET B 1 105 ? -11.594 -14.023 0.381 1 93.62 105 MET B CA 1
ATOM 3797 C C . MET B 1 105 ? -11.406 -14.953 -0.815 1 93.62 105 MET B C 1
ATOM 3799 O O . MET B 1 105 ? -12.039 -14.758 -1.858 1 93.62 105 MET B O 1
ATOM 3803 N N . ALA B 1 106 ? -10.555 -15.984 -0.69 1 92.75 106 ALA B N 1
ATOM 3804 C CA . ALA B 1 106 ? -10.297 -16.922 -1.776 1 92.75 106 ALA B CA 1
ATOM 3805 C C . ALA B 1 106 ? -11.555 -17.703 -2.139 1 92.75 106 ALA B C 1
ATOM 3807 O O . ALA B 1 106 ? -11.781 -18.031 -3.307 1 92.75 106 ALA B O 1
ATOM 3808 N N . ARG B 1 107 ? -12.414 -17.922 -1.179 1 91.44 107 ARG B N 1
ATOM 3809 C CA . ARG B 1 107 ? -13.617 -18.719 -1.385 1 91.44 107 ARG B CA 1
ATOM 3810 C C . ARG B 1 107 ? -14.75 -17.875 -1.953 1 91.44 107 ARG B C 1
ATOM 3812 O O . ARG B 1 107 ? -15.625 -18.391 -2.652 1 91.44 107 ARG B O 1
ATOM 3819 N N . SER B 1 108 ? -14.75 -16.594 -1.684 1 94.88 108 SER B N 1
ATOM 3820 C CA . SER B 1 108 ? -15.836 -15.711 -2.082 1 94.88 108 SER B CA 1
ATOM 3821 C C . SER B 1 108 ? -15.523 -14.992 -3.391 1 94.88 108 SER B C 1
ATOM 3823 O O . SER B 1 108 ? -15.875 -13.828 -3.568 1 94.88 108 SER B O 1
ATOM 3825 N N . TYR B 1 109 ? -14.859 -15.688 -4.289 1 97.06 109 TYR B N 1
ATOM 3826 C CA . TYR B 1 109 ? -14.484 -15.094 -5.566 1 97.06 109 TYR B CA 1
ATOM 3827 C C . TYR B 1 109 ? -15.711 -14.781 -6.406 1 97.06 109 TYR B C 1
ATOM 3829 O O . TYR B 1 109 ? -16.781 -15.359 -6.199 1 97.06 109 TYR B O 1
ATOM 3837 N N . VAL B 1 110 ? -15.602 -13.828 -7.281 1 97.56 110 VAL B N 1
ATOM 3838 C CA . VAL B 1 110 ? -16.625 -13.5 -8.266 1 97.56 110 VAL B CA 1
ATOM 3839 C C . VAL B 1 110 ? -16.141 -13.867 -9.664 1 97.56 110 VAL B C 1
ATOM 3841 O O . VAL B 1 110 ? -15.125 -13.336 -10.133 1 97.56 110 VAL B O 1
ATOM 3844 N N . TYR B 1 111 ? -16.797 -14.805 -10.266 1 96.56 111 TYR B N 1
ATOM 3845 C CA . TYR B 1 111 ? -16.469 -15.234 -11.617 1 96.56 111 TYR B CA 1
ATOM 3846 C C . TYR B 1 111 ? -17.25 -14.445 -12.656 1 96.56 111 TYR B C 1
ATOM 3848 O O . TYR B 1 111 ? -18.484 -14.422 -12.617 1 96.56 111 TYR B O 1
ATOM 3856 N N . LEU B 1 112 ? -16.516 -13.766 -13.516 1 94.44 112 LEU B N 1
ATOM 3857 C CA . LEU B 1 112 ? -17.141 -12.891 -14.5 1 94.44 112 LEU B CA 1
ATOM 3858 C C . LEU B 1 112 ? -16.906 -13.406 -15.914 1 94.44 112 LEU B C 1
ATOM 3860 O O . LEU B 1 112 ? -15.82 -13.25 -16.469 1 94.44 112 LEU B O 1
ATOM 3864 N N . GLU B 1 113 ? -17.922 -13.922 -16.547 1 88.38 113 GLU B N 1
ATOM 3865 C CA . GLU B 1 113 ? -17.828 -14.477 -17.891 1 88.38 113 GLU B CA 1
ATOM 3866 C C . GLU B 1 113 ? -18.094 -13.414 -18.953 1 88.38 113 GLU B C 1
ATOM 3868 O O . GLU B 1 113 ? -17.578 -13.492 -20.062 1 88.38 113 GLU B O 1
ATOM 3873 N N . ASN B 1 114 ? -18.969 -12.422 -18.547 1 82.75 114 ASN B N 1
ATOM 3874 C CA . ASN B 1 114 ? -19.375 -11.367 -19.469 1 82.75 114 ASN B CA 1
ATOM 3875 C C . ASN B 1 114 ? -19.344 -9.992 -18.812 1 82.75 114 ASN B C 1
ATOM 3877 O O . ASN B 1 114 ? -19.203 -9.891 -17.594 1 82.75 114 ASN B O 1
ATOM 3881 N N . ALA B 1 115 ? -19.344 -8.969 -19.641 1 81.38 115 ALA B N 1
ATOM 3882 C CA . ALA B 1 115 ? -19.375 -7.598 -19.141 1 81.38 115 ALA B CA 1
ATOM 3883 C C . ALA B 1 115 ? -20.781 -7.18 -18.766 1 81.38 115 ALA B C 1
ATOM 3885 O O . ALA B 1 115 ? -21.391 -6.332 -19.422 1 81.38 115 ALA B O 1
ATOM 3886 N N . ASP B 1 116 ? -21.281 -7.723 -17.734 1 87.5 116 ASP B N 1
ATOM 3887 C CA . ASP B 1 116 ? -22.594 -7.355 -17.188 1 87.5 116 ASP B CA 1
ATOM 3888 C C . ASP B 1 116 ? -22.453 -6.426 -15.992 1 87.5 116 ASP B C 1
ATOM 3890 O O . ASP B 1 116 ? -21.406 -5.809 -15.797 1 87.5 116 ASP B O 1
ATOM 3894 N N . ASN B 1 117 ? -23.484 -6.262 -15.32 1 91.19 117 ASN B N 1
ATOM 3895 C CA . ASN B 1 117 ? -23.484 -5.344 -14.188 1 91.19 117 ASN B CA 1
ATOM 3896 C C . ASN B 1 117 ? -22.438 -5.73 -13.156 1 91.19 117 ASN B C 1
ATOM 3898 O O . ASN B 1 117 ? -21.812 -4.859 -12.547 1 91.19 117 ASN B O 1
ATOM 3902 N N . ARG B 1 118 ? -22.281 -7.012 -13 1 92.75 118 ARG B N 1
ATOM 3903 C CA . ARG B 1 118 ? -21.281 -7.496 -12.047 1 92.75 118 ARG B CA 1
ATOM 3904 C C . ARG B 1 118 ? -19.875 -7.109 -12.484 1 92.75 118 ARG B C 1
ATOM 3906 O O . ARG B 1 118 ? -19.016 -6.836 -11.641 1 92.75 118 ARG B O 1
ATOM 3913 N N . TYR B 1 119 ? -19.703 -7.062 -13.773 1 92.94 119 TYR B N 1
ATOM 3914 C CA . TYR B 1 119 ? -18.422 -6.633 -14.312 1 92.94 119 TYR B CA 1
ATOM 3915 C C . TYR B 1 119 ? -18.125 -5.184 -13.953 1 92.94 119 TYR B C 1
ATOM 3917 O O . TYR B 1 119 ? -17.031 -4.863 -13.484 1 92.94 119 TYR B O 1
ATOM 3925 N N . TYR B 1 120 ? -19.062 -4.383 -14.078 1 92.88 120 TYR B N 1
ATOM 3926 C CA . TYR B 1 120 ? -18.859 -2.959 -13.828 1 92.88 120 TYR B CA 1
ATOM 3927 C C . TYR B 1 120 ? -18.703 -2.688 -12.336 1 92.88 120 TYR B C 1
ATOM 3929 O O . TYR B 1 120 ? -17.953 -1.795 -11.93 1 92.88 120 TYR B O 1
ATOM 3937 N N . GLU B 1 121 ? -19.391 -3.479 -11.594 1 94.75 121 GLU B N 1
ATOM 3938 C CA . GLU B 1 121 ? -19.188 -3.383 -10.148 1 94.75 121 GLU B CA 1
ATOM 3939 C C . GLU B 1 121 ? -17.781 -3.791 -9.758 1 94.75 121 GLU B C 1
ATOM 3941 O O . GLU B 1 121 ? -17.156 -3.162 -8.898 1 94.75 121 GLU B O 1
ATOM 3946 N N . ALA B 1 122 ? -17.312 -4.816 -10.398 1 95.38 122 ALA B N 1
ATOM 3947 C CA . ALA B 1 122 ? -15.961 -5.312 -10.125 1 95.38 122 ALA B CA 1
ATOM 3948 C C . ALA B 1 122 ? -14.906 -4.277 -10.508 1 95.38 122 ALA B C 1
ATOM 3950 O O . ALA B 1 122 ? -13.992 -3.99 -9.727 1 95.38 122 ALA B O 1
ATOM 3951 N N . VAL B 1 123 ? -15.078 -3.701 -11.641 1 94.25 123 VAL B N 1
ATOM 3952 C CA . VAL B 1 123 ? -14.102 -2.742 -12.141 1 94.25 123 VAL B CA 1
ATOM 3953 C C . VAL B 1 123 ? -14.125 -1.484 -11.273 1 94.25 123 VAL B C 1
ATOM 3955 O O . VAL B 1 123 ? -13.078 -0.882 -11.023 1 94.25 123 VAL B O 1
ATOM 3958 N N . LYS B 1 124 ? -15.258 -1.127 -10.875 1 92.88 124 LYS B N 1
ATOM 3959 C CA . LYS B 1 124 ? -15.352 0.011 -9.961 1 92.88 124 LYS B CA 1
ATOM 3960 C C . LYS B 1 124 ? -14.625 -0.269 -8.656 1 92.88 124 LYS B C 1
ATOM 3962 O O . LYS B 1 124 ? -13.859 0.568 -8.172 1 92.88 124 LYS B O 1
ATOM 3967 N N . SER B 1 125 ? -14.883 -1.41 -8.125 1 93.62 125 SER B N 1
ATOM 3968 C CA . SER B 1 125 ? -14.234 -1.819 -6.883 1 93.62 125 SER B CA 1
ATOM 3969 C C . SER B 1 125 ? -12.711 -1.833 -7.031 1 93.62 125 SER B C 1
ATOM 3971 O O . SER B 1 125 ? -11.992 -1.341 -6.156 1 93.62 125 SER B O 1
ATOM 3973 N N . LEU B 1 126 ? -12.258 -2.352 -8.094 1 95.31 126 LEU B N 1
ATOM 3974 C CA . LEU B 1 126 ? -10.828 -2.439 -8.359 1 95.31 126 LEU B CA 1
ATOM 3975 C C . LEU B 1 126 ? -10.234 -1.056 -8.602 1 95.31 126 LEU B C 1
ATOM 3977 O O . LEU B 1 126 ? -9.102 -0.784 -8.203 1 95.31 126 LEU B O 1
ATOM 3981 N N . GLY B 1 127 ? -10.992 -0.213 -9.242 1 91.19 127 GLY B N 1
ATOM 3982 C CA . GLY B 1 127 ? -10.555 1.146 -9.508 1 91.19 127 GLY B CA 1
ATOM 3983 C C . GLY B 1 127 ? -10.398 1.982 -8.258 1 91.19 127 GLY B C 1
ATOM 3984 O O . GLY B 1 127 ? -9.633 2.947 -8.234 1 91.19 127 GLY B O 1
ATOM 3985 N N . ASP B 1 128 ? -11.039 1.521 -7.238 1 87.75 128 ASP B N 1
ATOM 3986 C CA . ASP B 1 128 ? -11.023 2.258 -5.977 1 87.75 128 ASP B CA 1
ATOM 3987 C C . ASP B 1 128 ? -9.969 1.695 -5.023 1 87.75 128 ASP B C 1
ATOM 3989 O O . ASP B 1 128 ? -9.93 2.061 -3.848 1 87.75 128 ASP B O 1
ATOM 3993 N N . ALA B 1 129 ? -9.109 0.855 -5.551 1 91.5 129 ALA B N 1
ATOM 3994 C CA . ALA B 1 129 ? -8.109 0.218 -4.695 1 91.5 129 ALA B CA 1
ATOM 3995 C C . ALA B 1 129 ? -6.719 0.785 -4.961 1 91.5 129 ALA B C 1
ATOM 3997 O O . ALA B 1 129 ? -6.375 1.092 -6.102 1 91.5 129 ALA B O 1
ATOM 3998 N N . GLU B 1 130 ? -6.008 0.9 -3.887 1 90.5 130 GLU B N 1
ATOM 3999 C CA . GLU B 1 130 ? -4.629 1.369 -4.016 1 90.5 130 GLU B CA 1
ATOM 4000 C C . GLU B 1 130 ? -3.709 0.252 -4.5 1 90.5 130 GLU B C 1
ATOM 4002 O O . GLU B 1 130 ? -2.729 0.51 -5.203 1 90.5 130 GLU B O 1
ATOM 4007 N N . LEU B 1 131 ? -4.031 -0.936 -4.125 1 94.88 131 LEU B N 1
ATOM 4008 C CA . LEU B 1 131 ? -3.26 -2.129 -4.449 1 94.88 131 LEU B CA 1
ATOM 4009 C C . LEU B 1 131 ? -4.152 -3.207 -5.055 1 94.88 131 LEU B C 1
ATOM 4011 O O . LEU B 1 131 ? -5.266 -3.436 -4.582 1 94.88 131 LEU B O 1
ATOM 4015 N N . ILE B 1 132 ? -3.631 -3.77 -6.094 1 97.81 132 ILE B N 1
ATOM 4016 C CA . ILE B 1 132 ? -4.336 -4.918 -6.648 1 97.81 132 ILE B CA 1
ATOM 4017 C C . ILE B 1 132 ? -3.34 -6.031 -6.973 1 97.81 132 ILE B C 1
ATOM 4019 O O . ILE B 1 132 ? -2.191 -5.758 -7.328 1 97.81 132 ILE B O 1
ATOM 4023 N N . GLY B 1 133 ? -3.711 -7.223 -6.777 1 98.56 133 GLY B N 1
ATOM 4024 C CA . GLY B 1 133 ? -2.984 -8.383 -7.273 1 98.56 133 GLY B CA 1
ATOM 4025 C C . GLY B 1 133 ? -3.445 -8.828 -8.648 1 98.56 133 GLY B C 1
ATOM 4026 O O . GLY B 1 133 ? -4.641 -8.781 -8.953 1 98.56 133 GLY B O 1
ATOM 4027 N N . VAL B 1 134 ? -2.535 -9.258 -9.477 1 98.69 134 VAL B N 1
ATOM 4028 C CA . VAL B 1 134 ? -2.887 -9.641 -10.844 1 98.69 134 VAL B CA 1
ATOM 4029 C C . VAL B 1 134 ? -2.205 -10.961 -11.195 1 98.69 134 VAL B C 1
ATOM 4031 O O . VAL B 1 134 ? -0.994 -11.109 -11.016 1 98.69 134 VAL B O 1
ATOM 4034 N N . VAL B 1 135 ? -2.996 -11.906 -11.719 1 98.25 135 VAL B N 1
ATOM 4035 C CA . VAL B 1 135 ? -2.482 -13.18 -12.219 1 98.25 135 VAL B CA 1
ATOM 4036 C C . VAL B 1 135 ? -3.172 -13.531 -13.531 1 98.25 135 VAL B C 1
ATOM 4038 O O . VAL B 1 135 ? -4.387 -13.367 -13.672 1 98.25 135 VAL B O 1
ATOM 4041 N N . ALA B 1 136 ? -2.406 -13.852 -14.461 1 96.94 136 ALA B N 1
ATOM 4042 C CA . ALA B 1 136 ? -2.939 -14.375 -15.711 1 96.94 136 ALA B CA 1
ATOM 4043 C C . ALA B 1 136 ? -2.74 -15.883 -15.812 1 96.94 136 ALA B C 1
ATOM 4045 O O . ALA B 1 136 ? -1.651 -16.391 -15.523 1 96.94 136 ALA B O 1
ATOM 4046 N N . LEU B 1 137 ? -3.797 -16.578 -16.219 1 96.69 137 LEU B N 1
ATOM 4047 C CA . LEU B 1 137 ? -3.746 -18.047 -16.266 1 96.69 137 LEU B CA 1
ATOM 4048 C C . LEU B 1 137 ? -4.098 -18.547 -17.672 1 96.69 137 LEU B C 1
ATOM 4050 O O . LEU B 1 137 ? -4.855 -17.891 -18.391 1 96.69 137 LEU B O 1
ATOM 4054 N N . GLY B 1 138 ? -3.504 -19.656 -18.016 1 94 138 GLY B N 1
ATOM 4055 C CA . GLY B 1 138 ? -3.807 -20.312 -19.281 1 94 138 GLY B CA 1
ATOM 4056 C C . GLY B 1 138 ? -3.027 -19.734 -20.453 1 94 138 GLY B C 1
ATOM 4057 O O . GLY B 1 138 ? -3.465 -19.828 -21.594 1 94 138 GLY B O 1
ATOM 4058 N N . MET B 1 139 ? -1.997 -19.062 -20.141 1 89.94 139 MET B N 1
ATOM 4059 C CA . MET B 1 139 ? -1.148 -18.516 -21.188 1 89.94 139 MET B CA 1
ATOM 4060 C C . MET B 1 139 ? -0.147 -19.547 -21.688 1 89.94 139 MET B C 1
ATOM 4062 O O . MET B 1 139 ? 0.558 -20.172 -20.875 1 89.94 139 MET B O 1
ATOM 4066 N N . GLU B 1 140 ? -0.071 -19.766 -22.969 1 86.38 140 GLU B N 1
ATOM 4067 C CA . GLU B 1 140 ? 0.955 -20.625 -23.547 1 86.38 140 GLU B CA 1
ATOM 4068 C C . GLU B 1 140 ? 2.344 -20.016 -23.391 1 86.38 140 GLU B C 1
ATOM 4070 O O . GLU B 1 140 ? 2.473 -18.812 -23.109 1 86.38 140 GLU B O 1
ATOM 4075 N N . ASP B 1 141 ? 3.299 -20.891 -23.484 1 86.06 141 ASP B N 1
ATOM 4076 C CA . ASP B 1 141 ? 4.68 -20.422 -23.375 1 86.06 141 ASP B CA 1
ATOM 4077 C C . ASP B 1 141 ? 5.145 -19.766 -24.672 1 86.06 141 ASP B C 1
ATOM 4079 O O . ASP B 1 141 ? 6.062 -20.266 -25.328 1 86.06 141 ASP B O 1
ATOM 4083 N N . SER B 1 142 ? 4.508 -18.781 -25.047 1 84.38 142 SER B N 1
ATOM 4084 C CA . SER B 1 142 ? 4.797 -18.047 -26.281 1 84.38 142 SER B CA 1
ATOM 4085 C C . SER B 1 142 ? 4.449 -16.578 -26.141 1 84.38 142 SER B C 1
ATOM 4087 O O . SER B 1 142 ? 3.566 -16.203 -25.359 1 84.38 142 SER B O 1
ATOM 4089 N N . ARG B 1 143 ? 5.141 -15.812 -26.875 1 82.69 143 ARG B N 1
ATOM 4090 C CA . ARG B 1 143 ? 4.914 -14.375 -26.844 1 82.69 143 ARG B CA 1
ATOM 4091 C C . ARG B 1 143 ? 3.545 -14.023 -27.422 1 82.69 143 ARG B C 1
ATOM 4093 O O . ARG B 1 143 ? 3.02 -12.938 -27.156 1 82.69 143 ARG B O 1
ATOM 4100 N N . THR B 1 144 ? 3.014 -14.945 -28.219 1 82.81 144 THR B N 1
ATOM 4101 C CA . THR B 1 144 ? 1.704 -14.711 -28.828 1 82.81 144 THR B CA 1
ATOM 4102 C C . THR B 1 144 ? 0.604 -15.375 -28 1 82.81 144 THR B C 1
ATOM 4104 O O . THR B 1 144 ? -0.508 -15.578 -28.484 1 82.81 144 THR B O 1
ATOM 4107 N N . ALA B 1 145 ? 0.975 -15.695 -26.812 1 86.25 145 ALA B N 1
ATOM 4108 C CA . ALA B 1 145 ? 0.032 -16.375 -25.922 1 86.25 145 ALA B CA 1
ATOM 4109 C C . ALA B 1 145 ? -1.214 -15.531 -25.688 1 86.25 145 ALA B C 1
ATOM 4111 O O . ALA B 1 145 ? -1.153 -14.297 -25.75 1 86.25 145 ALA B O 1
ATOM 4112 N N . VAL B 1 146 ? -2.293 -16.203 -25.516 1 86 146 VAL B N 1
ATOM 4113 C CA . VAL B 1 146 ? -3.568 -15.562 -25.203 1 86 146 VAL B CA 1
ATOM 4114 C C . VAL B 1 146 ? -3.928 -15.812 -23.734 1 86 146 VAL B C 1
ATOM 4116 O O . VAL B 1 146 ? -3.744 -16.922 -23.219 1 86 146 VAL B O 1
ATOM 4119 N N . ILE B 1 147 ? -4.383 -14.773 -23.094 1 92.38 147 ILE B N 1
ATOM 4120 C CA . ILE B 1 147 ? -4.805 -14.898 -21.703 1 92.38 147 ILE B CA 1
ATOM 4121 C C . ILE B 1 147 ? -6.195 -15.523 -21.641 1 92.38 147 ILE B C 1
ATOM 4123 O O . ILE B 1 147 ? -7.145 -15.008 -22.234 1 92.38 147 ILE B O 1
ATOM 4127 N N . LYS B 1 148 ? -6.324 -16.625 -20.953 1 92.88 148 LYS B N 1
ATOM 4128 C CA . LYS B 1 148 ? -7.621 -17.281 -20.844 1 92.88 148 LYS B CA 1
ATOM 4129 C C . LYS B 1 148 ? -8.391 -16.781 -19.625 1 92.88 148 LYS B C 1
ATOM 4131 O O . LYS B 1 148 ? -9.617 -16.609 -19.688 1 92.88 148 LYS B O 1
ATOM 4136 N N . LEU B 1 149 ? -7.695 -16.625 -18.5 1 95.81 149 LEU B N 1
ATOM 4137 C CA . LEU B 1 149 ? -8.266 -16.078 -17.281 1 95.81 149 LEU B CA 1
ATOM 4138 C C . LEU B 1 149 ? -7.398 -14.945 -16.734 1 95.81 149 LEU B C 1
ATOM 4140 O O . LEU B 1 149 ? -6.18 -15.086 -16.625 1 95.81 149 LEU B O 1
ATOM 4144 N N . LEU B 1 150 ? -7.984 -13.828 -16.484 1 96.75 150 LEU B N 1
ATOM 4145 C CA . LEU B 1 150 ? -7.34 -12.742 -15.75 1 96.75 150 LEU B CA 1
ATOM 4146 C C . LEU B 1 150 ? -7.934 -12.602 -14.352 1 96.75 150 LEU B C 1
ATOM 4148 O O . LEU B 1 150 ? -9.117 -12.289 -14.203 1 96.75 150 LEU B O 1
ATOM 4152 N N . VAL B 1 151 ? -7.125 -12.883 -13.406 1 98.38 151 VAL B N 1
ATOM 4153 C CA . VAL B 1 151 ? -7.586 -12.859 -12.016 1 98.38 151 VAL B CA 1
ATOM 4154 C C . VAL B 1 151 ? -6.992 -11.656 -11.297 1 98.38 151 VAL B C 1
ATOM 4156 O O . VAL B 1 151 ? -5.773 -11.484 -11.25 1 98.38 151 VAL B O 1
ATOM 4159 N N . ILE B 1 152 ? -7.859 -10.781 -10.773 1 98.56 152 ILE B N 1
ATOM 4160 C CA . ILE B 1 152 ? -7.441 -9.555 -10.086 1 98.56 152 ILE B CA 1
ATOM 4161 C C . ILE B 1 152 ? -8.109 -9.477 -8.719 1 98.56 152 ILE B C 1
ATOM 4163 O O . ILE B 1 152 ? -9.281 -9.828 -8.57 1 98.56 152 ILE B O 1
ATOM 4167 N N . CYS B 1 153 ? -7.305 -9.07 -7.758 1 98.31 153 CYS B N 1
ATOM 4168 C CA . CYS B 1 153 ? -7.898 -8.914 -6.438 1 98.31 153 CYS B CA 1
ATOM 4169 C C . CYS B 1 153 ? -7.523 -7.57 -5.824 1 98.31 153 CYS B C 1
ATOM 4171 O O . CYS B 1 153 ? -6.5 -6.988 -6.184 1 98.31 153 CYS B O 1
ATOM 4173 N N . ASN B 1 154 ? -8.383 -7.051 -5.113 1 96.19 154 ASN B N 1
ATOM 4174 C CA . ASN B 1 154 ? -8.008 -6.043 -4.125 1 96.19 154 ASN B CA 1
ATOM 4175 C C . ASN B 1 154 ? -7.938 -6.637 -2.721 1 96.19 154 ASN B C 1
ATOM 4177 O O . ASN B 1 154 ? -7.879 -7.855 -2.561 1 96.19 154 ASN B O 1
ATOM 4181 N N . PHE B 1 155 ? -7.836 -5.855 -1.721 1 92.81 155 PHE B N 1
ATOM 4182 C CA . PHE B 1 155 ? -7.625 -6.324 -0.355 1 92.81 155 PHE B CA 1
ATOM 4183 C C . PHE B 1 155 ? -8.805 -7.168 0.116 1 92.81 155 PHE B C 1
ATOM 4185 O O . PHE B 1 155 ? -8.633 -8.078 0.929 1 92.81 155 PHE B O 1
ATOM 4192 N N . LYS B 1 156 ? -9.961 -6.996 -0.541 1 90.88 156 LYS B N 1
ATOM 4193 C CA . LYS B 1 156 ? -11.188 -7.559 0.022 1 90.88 156 LYS B CA 1
ATOM 4194 C C . LYS B 1 156 ? -11.75 -8.664 -0.871 1 90.88 156 LYS B C 1
ATOM 4196 O O . LYS B 1 156 ? -12.383 -9.602 -0.384 1 90.88 156 LYS B O 1
ATOM 4201 N N . GLN B 1 157 ? -11.5 -8.586 -2.146 1 96.12 157 GLN B N 1
ATOM 4202 C CA . GLN B 1 157 ? -12.281 -9.414 -3.057 1 96.12 157 GLN B CA 1
ATOM 4203 C C . GLN B 1 157 ? -11.445 -9.867 -4.25 1 96.12 157 GLN B C 1
ATOM 4205 O O . GLN B 1 157 ? -10.633 -9.094 -4.77 1 96.12 157 GLN B O 1
ATOM 4210 N N . VAL B 1 158 ? -11.719 -11.125 -4.664 1 98.19 158 VAL B N 1
ATOM 4211 C CA . VAL B 1 158 ? -11.094 -11.664 -5.867 1 98.19 158 VAL B CA 1
ATOM 4212 C C . VAL B 1 158 ? -12.094 -11.656 -7.02 1 98.19 158 VAL B C 1
ATOM 4214 O O . VAL B 1 158 ? -13.25 -12.047 -6.852 1 98.19 158 VAL B O 1
ATOM 4217 N N . TYR B 1 159 ? -11.695 -11.203 -8.156 1 98.25 159 TYR B N 1
ATOM 4218 C CA . TYR B 1 159 ? -12.477 -11.211 -9.383 1 98.25 159 TYR B CA 1
ATOM 4219 C C . TYR B 1 159 ? -11.789 -12.039 -10.461 1 98.25 159 TYR B C 1
ATOM 4221 O O . TYR B 1 159 ? -10.617 -11.812 -10.773 1 98.25 159 TYR B O 1
ATOM 4229 N N . ILE B 1 160 ? -12.5 -13.008 -11.008 1 97.81 160 ILE B N 1
ATOM 4230 C CA . ILE B 1 160 ? -11.984 -13.852 -12.078 1 97.81 160 ILE B CA 1
ATOM 4231 C C . ILE B 1 160 ? -12.641 -13.469 -13.406 1 97.81 160 ILE B C 1
ATOM 4233 O O . ILE B 1 160 ? -13.828 -13.727 -13.617 1 97.81 160 ILE B O 1
ATOM 4237 N N . PHE B 1 161 ? -11.859 -12.867 -14.266 1 95.56 161 PHE B N 1
ATOM 4238 C CA . PHE B 1 161 ? -12.359 -12.461 -15.578 1 95.56 161 PHE B CA 1
ATOM 4239 C C . PHE B 1 161 ? -12.07 -13.539 -16.625 1 95.56 161 PHE B C 1
ATOM 4241 O O . PHE B 1 161 ? -10.906 -13.836 -16.906 1 95.56 161 PHE B O 1
ATOM 4248 N N . ASP B 1 162 ? -13.102 -14.117 -17.172 1 93.88 162 ASP B N 1
ATOM 4249 C CA . ASP B 1 162 ? -12.953 -15.07 -18.266 1 93.88 162 ASP B CA 1
ATOM 4250 C C . ASP B 1 162 ? -12.68 -14.352 -19.594 1 93.88 162 ASP B C 1
ATOM 4252 O O . ASP B 1 162 ? -13.57 -13.695 -20.141 1 93.88 162 ASP B O 1
ATOM 4256 N N . MET B 1 163 ? -11.531 -14.516 -20.109 1 90.44 163 MET B N 1
ATOM 4257 C CA . MET B 1 163 ? -11.094 -13.758 -21.266 1 90.44 163 MET B CA 1
ATOM 4258 C C . MET B 1 163 ? -11.312 -14.555 -22.547 1 90.44 163 MET B C 1
ATOM 4260 O O . MET B 1 163 ? -10.945 -14.109 -23.641 1 90.44 163 MET B O 1
ATOM 4264 N N . THR B 1 164 ? -11.844 -15.742 -22.484 1 85.38 164 THR B N 1
ATOM 4265 C CA . THR B 1 164 ? -12 -16.625 -23.641 1 85.38 164 THR B CA 1
ATOM 4266 C C . THR B 1 164 ? -13.047 -16.062 -24.594 1 85.38 164 THR B C 1
ATOM 4268 O O . THR B 1 164 ? -12.977 -16.312 -25.797 1 85.38 164 THR B O 1
ATOM 4271 N N . ASN B 1 165 ? -14.039 -15.5 -24.047 1 73.69 165 ASN B N 1
ATOM 4272 C CA . ASN B 1 165 ? -15.102 -15 -24.922 1 73.69 165 ASN B CA 1
ATOM 4273 C C . ASN B 1 165 ? -14.773 -13.625 -25.469 1 73.69 165 ASN B C 1
ATOM 4275 O O . ASN B 1 165 ? -15.586 -13.023 -26.172 1 73.69 165 ASN B O 1
ATOM 4279 N N . MET B 1 166 ? -13.633 -13.195 -25.172 1 64.12 166 MET B N 1
ATOM 4280 C CA . MET B 1 166 ? -13.312 -11.875 -25.688 1 64.12 166 MET B CA 1
ATOM 4281 C C . MET B 1 166 ? -12.961 -11.938 -27.172 1 64.12 166 MET B C 1
ATOM 4283 O O . MET B 1 166 ? -12.047 -12.664 -27.562 1 64.12 166 MET B O 1
ATOM 4287 N N . LYS B 1 167 ? -13.977 -12.109 -28.094 1 53.84 167 LYS B N 1
ATOM 4288 C CA . LYS B 1 167 ? -13.883 -12.32 -29.547 1 53.84 167 LYS B CA 1
ATOM 4289 C C . LYS B 1 167 ? -12.672 -11.594 -30.125 1 53.84 167 LYS B C 1
ATOM 4291 O O . LYS B 1 167 ? -11.992 -12.117 -31 1 53.84 167 LYS B O 1
ATOM 4296 N N . ASN B 1 168 ? -12.43 -10.281 -29.938 1 48.78 168 ASN B N 1
ATOM 4297 C CA . ASN B 1 168 ? -11.477 -9.484 -30.703 1 48.78 168 ASN B CA 1
ATOM 4298 C C . ASN B 1 168 ? -10.344 -8.961 -29.828 1 48.78 168 ASN B C 1
ATOM 4300 O O . ASN B 1 168 ? -10.109 -7.754 -29.766 1 48.78 168 ASN B O 1
ATOM 4304 N N . ARG B 1 169 ? -9.539 -9.953 -29.344 1 54.22 169 ARG B N 1
ATOM 4305 C CA . ARG B 1 169 ? -8.336 -9.547 -28.625 1 54.22 169 ARG B CA 1
ATOM 4306 C C . ARG B 1 169 ? -8.531 -8.172 -27.984 1 54.22 169 ARG B C 1
ATOM 4308 O O . ARG B 1 169 ? -7.555 -7.461 -27.734 1 54.22 169 ARG B O 1
ATOM 4315 N N . SER B 1 170 ? -9.805 -7.73 -27.938 1 63.66 170 SER B N 1
ATOM 4316 C CA . SER B 1 170 ? -9.992 -6.406 -27.344 1 63.66 170 SER B CA 1
ATOM 4317 C C . SER B 1 170 ? -10.086 -6.48 -25.828 1 63.66 170 SER B C 1
ATOM 4319 O O . SER B 1 170 ? -10.805 -7.324 -25.281 1 63.66 170 SER B O 1
ATOM 4321 N N . PHE B 1 171 ? -9.109 -5.949 -25.219 1 76.31 171 PHE B N 1
ATOM 4322 C CA . PHE B 1 171 ? -9.086 -5.84 -23.75 1 76.31 171 PHE B CA 1
ATOM 4323 C C . PHE B 1 171 ? -10.18 -4.898 -23.266 1 76.31 171 PHE B C 1
ATOM 4325 O O . PHE B 1 171 ? -10.438 -3.863 -23.891 1 76.31 171 PHE B O 1
ATOM 4332 N N . TYR B 1 172 ? -10.938 -5.312 -22.344 1 83.69 172 TYR B N 1
ATOM 4333 C CA . TYR B 1 172 ? -11.938 -4.43 -21.766 1 83.69 172 TYR B CA 1
ATOM 4334 C C . TYR B 1 172 ? -11.328 -3.09 -21.375 1 83.69 172 TYR B C 1
ATOM 4336 O O . TYR B 1 172 ? -10.297 -3.043 -20.703 1 83.69 172 TYR B O 1
ATOM 4344 N N . GLN B 1 173 ? -11.93 -2.111 -21.844 1 86.56 173 GLN B N 1
ATOM 4345 C CA . GLN B 1 173 ? -11.391 -0.765 -21.672 1 86.56 173 GLN B CA 1
ATOM 4346 C C . GLN B 1 173 ? -11.195 -0.439 -20.203 1 86.56 173 GLN B C 1
ATOM 4348 O O . GLN B 1 173 ? -10.172 0.14 -19.812 1 86.56 173 GLN B O 1
ATOM 4353 N N . GLU B 1 174 ? -12.172 -0.81 -19.391 1 90.12 174 GLU B N 1
ATOM 4354 C CA . GLU B 1 174 ? -12.102 -0.505 -17.969 1 90.12 174 GLU B CA 1
ATOM 4355 C C . GLU B 1 174 ? -10.938 -1.239 -17.297 1 90.12 174 GLU B C 1
ATOM 4357 O O . GLU B 1 174 ? -10.25 -0.679 -16.438 1 90.12 174 GLU B O 1
ATOM 4362 N N . LEU B 1 175 ? -10.719 -2.451 -17.734 1 92.38 175 LEU B N 1
ATOM 4363 C CA . LEU B 1 175 ? -9.609 -3.225 -17.203 1 92.38 175 LEU B CA 1
ATOM 4364 C C . LEU B 1 175 ? -8.273 -2.639 -17.641 1 92.38 175 LEU B C 1
ATOM 4366 O O . LEU B 1 175 ? -7.316 -2.588 -16.875 1 92.38 175 LEU B O 1
ATOM 4370 N N . LYS B 1 176 ? -8.258 -2.234 -18.875 1 92.62 176 LYS B N 1
ATOM 4371 C CA . LYS B 1 176 ? -7.07 -1.58 -19.406 1 92.62 176 LYS B CA 1
ATOM 4372 C C . LYS B 1 176 ? -6.707 -0.343 -18.594 1 92.62 176 LYS B C 1
ATOM 4374 O O . LYS B 1 176 ? -5.543 -0.15 -18.234 1 92.62 176 LYS B O 1
ATOM 4379 N N . GLU B 1 177 ? -7.676 0.434 -18.297 1 92.5 177 GLU B N 1
ATOM 4380 C CA . GLU B 1 177 ? -7.465 1.66 -17.531 1 92.5 177 GLU B CA 1
ATOM 4381 C C . GLU B 1 177 ? -6.91 1.357 -16.141 1 92.5 177 GLU B C 1
ATOM 4383 O O . GLU B 1 177 ? -6.027 2.062 -15.656 1 92.5 177 GLU B O 1
ATOM 4388 N N . ILE B 1 178 ? -7.383 0.3 -15.57 1 94.88 178 ILE B N 1
ATOM 4389 C CA . ILE B 1 178 ? -6.938 -0.098 -14.242 1 94.88 178 ILE B CA 1
ATOM 4390 C C . ILE B 1 178 ? -5.484 -0.557 -14.297 1 94.88 178 ILE B C 1
ATOM 4392 O O . ILE B 1 178 ? -4.664 -0.146 -13.477 1 94.88 178 ILE B O 1
ATOM 4396 N N . LEU B 1 179 ? -5.16 -1.322 -15.281 1 96.06 179 LEU B N 1
ATOM 4397 C CA . LEU B 1 179 ? -3.822 -1.885 -15.398 1 96.06 179 LEU B CA 1
ATOM 4398 C C . LEU B 1 179 ? -2.814 -0.812 -15.805 1 96.06 179 LEU B C 1
ATOM 4400 O O . LEU B 1 179 ? -1.629 -0.915 -15.477 1 96.06 179 LEU B O 1
ATOM 4404 N N . GLU B 1 180 ? -3.312 0.254 -16.391 1 94.19 180 GLU B N 1
ATOM 4405 C CA . GLU B 1 180 ? -2.43 1.326 -16.844 1 94.19 180 GLU B CA 1
ATOM 4406 C C . GLU B 1 180 ? -2.367 2.457 -15.82 1 94.19 180 GLU B C 1
ATOM 4408 O O . GLU B 1 180 ? -1.645 3.436 -16.016 1 94.19 180 GLU B O 1
ATOM 4413 N N . SER B 1 181 ? -3.102 2.312 -14.805 1 92.38 181 SER B N 1
ATOM 4414 C CA . SER B 1 181 ? -3.129 3.355 -13.789 1 92.38 181 SER B CA 1
ATOM 4415 C C . SER B 1 181 ? -1.748 3.572 -13.18 1 92.38 181 SER B C 1
ATOM 4417 O O . SER B 1 181 ? -1.031 2.609 -12.898 1 92.38 181 SER B O 1
ATOM 4419 N N . GLU B 1 182 ? -1.393 4.844 -12.859 1 88.5 182 GLU B N 1
ATOM 4420 C CA . GLU B 1 182 ? -0.085 5.176 -12.305 1 88.5 182 GLU B CA 1
ATOM 4421 C C . GLU B 1 182 ? -0.14 5.262 -10.781 1 88.5 182 GLU B C 1
ATOM 4423 O O . GLU B 1 182 ? 0.899 5.332 -10.117 1 88.5 182 GLU B O 1
ATOM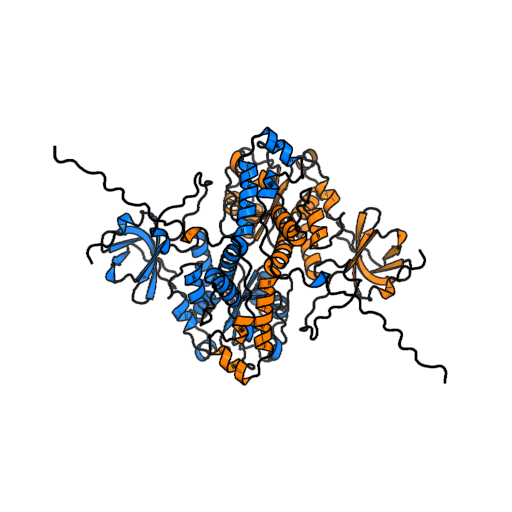 4428 N N . TYR B 1 183 ? -1.307 5.172 -10.273 1 87.44 183 TYR B N 1
ATOM 4429 C CA . TYR B 1 183 ? -1.403 5.367 -8.828 1 87.44 183 TYR B CA 1
ATOM 4430 C C . TYR B 1 183 ? -1.957 4.125 -8.148 1 87.44 183 TYR B C 1
ATOM 4432 O O . TYR B 1 183 ? -2.002 4.051 -6.918 1 87.44 183 TYR B O 1
ATOM 4440 N N . THR B 1 184 ? -2.41 3.121 -8.914 1 92.69 184 THR B N 1
ATOM 4441 C CA . THR B 1 184 ? -2.742 1.808 -8.375 1 92.69 184 THR B CA 1
ATOM 4442 C C . THR B 1 184 ? -1.592 0.828 -8.586 1 92.69 184 THR B C 1
ATOM 4444 O O . THR B 1 184 ? -1.167 0.601 -9.719 1 92.69 184 THR B O 1
ATOM 4447 N N . CYS B 1 185 ? -1.117 0.327 -7.539 1 95.81 185 CYS B N 1
ATOM 4448 C CA . CYS B 1 185 ? 0.008 -0.595 -7.637 1 95.81 185 CYS B CA 1
ATOM 4449 C C . CYS B 1 185 ? -0.464 -1.996 -8.008 1 95.81 185 CYS B C 1
ATOM 4451 O O . CYS B 1 185 ? -1.381 -2.531 -7.379 1 95.81 185 CYS B O 1
ATOM 4453 N N . LYS B 1 186 ? 0.033 -2.545 -9.07 1 98.19 186 LYS B N 1
ATOM 4454 C CA . LYS B 1 186 ? -0.243 -3.924 -9.461 1 98.19 186 LYS B CA 1
ATOM 4455 C C . LYS B 1 186 ? 0.807 -4.875 -8.898 1 98.19 186 LYS B C 1
ATOM 4457 O O . LYS B 1 186 ? 1.987 -4.777 -9.234 1 98.19 186 LYS B O 1
ATOM 4462 N N . VAL B 1 187 ? 0.411 -5.754 -8.055 1 98.56 187 VAL B N 1
ATOM 4463 C CA . VAL B 1 187 ? 1.299 -6.762 -7.488 1 98.56 187 VAL B CA 1
ATOM 4464 C C . VAL B 1 187 ? 1.229 -8.047 -8.312 1 98.56 187 VAL B C 1
ATOM 4466 O O . VAL B 1 187 ? 0.152 -8.617 -8.492 1 98.56 187 VAL B O 1
ATOM 4469 N N . VAL B 1 188 ? 2.355 -8.43 -8.867 1 98.62 188 VAL B N 1
ATOM 4470 C CA . VAL B 1 188 ? 2.434 -9.633 -9.688 1 98.62 188 VAL B CA 1
ATOM 4471 C C . VAL B 1 188 ? 3.549 -10.539 -9.18 1 98.62 188 VAL B C 1
ATOM 4473 O O . VAL B 1 188 ? 4.312 -10.156 -8.289 1 98.62 188 VAL B O 1
ATOM 4476 N N . HIS B 1 189 ? 3.578 -11.711 -9.609 1 98.31 189 HIS B N 1
ATOM 4477 C CA . HIS B 1 189 ? 4.664 -12.656 -9.375 1 98.31 189 HIS B CA 1
ATOM 4478 C C . HIS B 1 189 ? 5.203 -13.211 -10.695 1 98.31 189 HIS B C 1
ATOM 4480 O O . HIS B 1 189 ? 4.508 -13.961 -11.391 1 98.31 189 HIS B O 1
ATOM 4486 N N . GLY B 1 190 ? 6.422 -12.82 -11.016 1 96.38 190 GLY B N 1
ATOM 4487 C CA . GLY B 1 190 ? 6.953 -13.211 -12.312 1 96.38 190 GLY B CA 1
ATOM 4488 C C . GLY B 1 190 ? 6.238 -12.547 -13.477 1 96.38 190 GLY B C 1
ATOM 4489 O O . GLY B 1 190 ? 5.793 -13.219 -14.406 1 96.38 190 GLY B O 1
ATOM 4490 N N . GLY B 1 191 ? 6.113 -11.266 -13.422 1 96.31 191 GLY B N 1
ATOM 4491 C CA . GLY B 1 191 ? 5.242 -10.539 -14.328 1 96.31 191 GLY B CA 1
ATOM 4492 C C . GLY B 1 191 ? 5.91 -10.195 -15.648 1 96.31 191 GLY B C 1
ATOM 4493 O O . GLY B 1 191 ? 5.273 -9.625 -16.531 1 96.31 191 GLY B O 1
ATOM 4494 N N . GLY B 1 192 ? 7.172 -10.562 -15.883 1 94.12 192 GLY B N 1
ATOM 4495 C CA . GLY B 1 192 ? 7.875 -10.227 -17.109 1 94.12 192 GLY B CA 1
ATOM 4496 C C . GLY B 1 192 ? 7.113 -10.625 -18.359 1 94.12 192 GLY B C 1
ATOM 4497 O O . GLY B 1 192 ? 6.742 -9.766 -19.172 1 94.12 192 GLY B O 1
ATOM 4498 N N . PRO B 1 193 ? 6.832 -11.898 -18.5 1 93.69 193 PRO B N 1
ATOM 4499 C CA . PRO B 1 193 ? 6.09 -12.367 -19.672 1 93.69 193 PRO B CA 1
ATOM 4500 C C . PRO B 1 193 ? 4.695 -11.75 -19.781 1 93.69 193 PRO B C 1
ATOM 4502 O O . PRO B 1 193 ? 4.273 -11.344 -20.859 1 93.69 193 PRO B O 1
ATOM 4505 N N . LEU B 1 194 ? 3.979 -11.641 -18.688 1 95.69 194 LEU B N 1
ATOM 4506 C CA . LEU B 1 194 ? 2.635 -11.078 -18.672 1 95.69 194 LEU B CA 1
ATOM 4507 C C . LEU B 1 194 ? 2.646 -9.641 -19.188 1 95.69 194 LEU B C 1
ATOM 4509 O O . LEU B 1 194 ? 1.814 -9.266 -20.016 1 95.69 194 LEU B O 1
ATOM 4513 N N . ILE B 1 195 ? 3.551 -8.891 -18.656 1 96.06 195 ILE B N 1
ATOM 4514 C CA . ILE B 1 195 ? 3.621 -7.473 -19 1 96.06 195 ILE B CA 1
ATOM 4515 C C . ILE B 1 195 ? 3.951 -7.316 -20.484 1 96.06 195 ILE B C 1
ATOM 4517 O O . ILE B 1 195 ? 3.371 -6.473 -21.172 1 96.06 195 ILE B O 1
ATOM 4521 N N . ASP B 1 196 ? 4.832 -8.141 -20.984 1 92.25 196 ASP B N 1
ATOM 4522 C CA . ASP B 1 196 ? 5.18 -8.133 -22.406 1 92.25 196 ASP B CA 1
ATOM 4523 C C . ASP B 1 196 ? 3.975 -8.492 -23.266 1 92.25 196 ASP B C 1
ATOM 4525 O O . ASP B 1 196 ? 3.668 -7.797 -24.234 1 92.25 196 ASP B O 1
ATOM 4529 N N . ILE B 1 197 ? 3.328 -9.523 -22.938 1 91 197 ILE B N 1
ATOM 4530 C CA . ILE B 1 197 ? 2.193 -10.023 -23.703 1 91 197 ILE B CA 1
ATOM 4531 C C . ILE B 1 197 ? 1.058 -9 -23.672 1 91 197 ILE B C 1
ATOM 4533 O O . ILE B 1 197 ? 0.418 -8.742 -24.688 1 91 197 ILE B O 1
ATOM 4537 N N . LEU B 1 198 ? 0.792 -8.414 -22.484 1 93.56 198 LEU B N 1
ATOM 4538 C CA . LEU B 1 198 ? -0.229 -7.375 -22.375 1 93.56 198 LEU B CA 1
ATOM 4539 C C . LEU B 1 198 ? 0.077 -6.203 -23.297 1 93.56 198 LEU B C 1
ATOM 4541 O O . LEU B 1 198 ? -0.82 -5.688 -23.969 1 93.56 198 LEU B O 1
ATOM 4545 N N . TYR B 1 199 ? 1.277 -5.863 -23.312 1 90.75 199 TYR B N 1
ATOM 4546 C CA . TYR B 1 199 ? 1.667 -4.715 -24.125 1 90.75 199 TYR B CA 1
ATOM 4547 C C . TYR B 1 199 ? 1.592 -5.039 -25.609 1 90.75 199 TYR B C 1
ATOM 4549 O O . TYR B 1 199 ? 0.986 -4.297 -26.391 1 90.75 199 TYR B O 1
ATOM 4557 N N . ARG B 1 200 ? 2.121 -6.172 -26.016 1 83.69 200 ARG B N 1
ATOM 4558 C CA . ARG B 1 200 ? 2.264 -6.512 -27.422 1 83.69 200 ARG B CA 1
ATOM 4559 C C . ARG B 1 200 ? 0.937 -6.988 -28.016 1 83.69 200 ARG B C 1
ATOM 4561 O O . ARG B 1 200 ? 0.571 -6.609 -29.125 1 83.69 200 ARG B O 1
ATOM 4568 N N . ASN B 1 201 ? 0.289 -7.836 -27.297 1 83.69 201 ASN B N 1
ATOM 4569 C CA . ASN B 1 201 ? -0.886 -8.5 -27.859 1 83.69 201 ASN B CA 1
ATOM 4570 C C . ASN B 1 201 ? -2.168 -7.742 -27.516 1 83.69 201 ASN B C 1
ATOM 4572 O O . ASN B 1 201 ? -3.146 -7.809 -28.266 1 83.69 201 ASN B O 1
ATOM 4576 N N . TYR B 1 202 ? -2.195 -7.023 -26.422 1 86.69 202 TYR B N 1
ATOM 4577 C CA . TYR B 1 202 ? -3.438 -6.406 -25.969 1 86.69 202 TYR B CA 1
ATOM 4578 C C . TYR B 1 202 ? -3.301 -4.891 -25.891 1 86.69 202 TYR B C 1
ATOM 4580 O O . TYR B 1 202 ? -4.262 -4.188 -25.562 1 86.69 202 TYR B O 1
ATOM 4588 N N . LYS B 1 203 ? -2.123 -4.328 -26.062 1 87.5 203 LYS B N 1
ATOM 4589 C CA . LYS B 1 203 ? -1.84 -2.896 -26.047 1 87.5 203 LYS B CA 1
ATOM 4590 C C . LYS B 1 203 ? -2.143 -2.293 -24.672 1 87.5 203 LYS B C 1
ATOM 4592 O O . LYS B 1 203 ? -2.775 -1.238 -24.578 1 87.5 203 LYS B O 1
ATOM 4597 N N . VAL B 1 204 ? -1.85 -3.037 -23.734 1 91.94 204 VAL B N 1
ATOM 4598 C CA . VAL B 1 204 ? -1.983 -2.586 -22.344 1 91.94 204 VAL B CA 1
ATOM 4599 C C . VAL B 1 204 ? -0.602 -2.338 -21.75 1 91.94 204 VAL B C 1
ATOM 4601 O O . VAL B 1 204 ? 0.21 -3.262 -21.641 1 91.94 204 VAL B O 1
ATOM 4604 N N . TYR B 1 205 ? -0.334 -1.117 -21.359 1 91.75 205 TYR B N 1
ATOM 4605 C CA . TYR B 1 205 ? 0.928 -0.747 -20.734 1 91.75 205 TYR B CA 1
ATOM 4606 C C . TYR B 1 205 ? 0.788 -0.703 -19.219 1 91.75 205 TYR B C 1
ATOM 4608 O O . TYR B 1 205 ? 0.521 0.356 -18.641 1 91.75 205 TYR B O 1
ATOM 4616 N N . MET B 1 206 ? 1.033 -1.854 -18.641 1 94.81 206 MET B N 1
ATOM 4617 C CA . MET B 1 206 ? 0.856 -1.954 -17.203 1 94.81 206 MET B CA 1
ATOM 4618 C C . MET B 1 206 ? 1.89 -1.107 -16.469 1 94.81 206 MET B C 1
ATOM 4620 O O . MET B 1 206 ? 3.09 -1.235 -16.703 1 94.81 206 MET B O 1
ATOM 4624 N N . LYS B 1 207 ? 1.408 -0.188 -15.617 1 92.38 207 LYS B N 1
ATOM 4625 C CA . LYS B 1 207 ? 2.287 0.719 -14.883 1 92.38 207 LYS B CA 1
ATOM 4626 C C . LYS B 1 207 ? 2.25 0.43 -13.383 1 92.38 207 LYS B C 1
ATOM 4628 O O . LYS B 1 207 ? 1.313 -0.201 -12.891 1 92.38 207 LYS B O 1
ATOM 4633 N N . TYR B 1 208 ? 3.301 0.892 -12.641 1 93.5 208 TYR B N 1
ATOM 4634 C CA . TYR B 1 208 ? 3.398 0.789 -11.188 1 93.5 208 TYR B CA 1
ATOM 4635 C C . TYR B 1 208 ? 3.246 -0.658 -10.734 1 93.5 208 TYR B C 1
ATOM 4637 O O . TYR B 1 208 ? 2.268 -1.008 -10.07 1 93.5 208 TYR B O 1
ATOM 4645 N N . VAL B 1 209 ? 4.297 -1.435 -11.031 1 97.12 209 VAL B N 1
ATOM 4646 C CA . VAL B 1 209 ? 4.254 -2.873 -10.789 1 97.12 209 VAL B CA 1
ATOM 4647 C C . VAL B 1 209 ? 5.195 -3.234 -9.641 1 97.12 209 VAL B C 1
ATOM 4649 O O . VAL B 1 209 ? 6.328 -2.754 -9.586 1 97.12 209 VAL B O 1
ATOM 4652 N N . PHE B 1 210 ? 4.707 -3.945 -8.727 1 97.81 210 PHE B N 1
ATOM 4653 C CA . PHE B 1 210 ? 5.508 -4.637 -7.723 1 97.81 210 PHE B CA 1
ATOM 4654 C C . PHE B 1 210 ? 5.582 -6.129 -8.031 1 97.81 210 PHE B C 1
ATOM 4656 O O . PHE B 1 210 ? 4.594 -6.848 -7.887 1 97.81 210 PHE B O 1
ATOM 4663 N N . ASP B 1 211 ? 6.727 -6.617 -8.43 1 98.5 211 ASP B N 1
ATOM 4664 C CA . ASP B 1 211 ? 6.918 -8.016 -8.789 1 98.5 211 ASP B CA 1
ATOM 4665 C C . ASP B 1 211 ? 7.562 -8.789 -7.641 1 98.5 211 ASP B C 1
ATOM 4667 O O . ASP B 1 211 ? 8.773 -8.695 -7.422 1 98.5 211 ASP B O 1
ATOM 4671 N N . THR B 1 212 ? 6.781 -9.562 -6.992 1 98.38 212 THR B N 1
ATOM 4672 C CA . THR B 1 212 ? 7.234 -10.25 -5.789 1 98.38 212 THR B CA 1
ATOM 4673 C C . THR B 1 212 ? 8.375 -11.211 -6.113 1 98.38 212 THR B C 1
ATOM 4675 O O . THR B 1 212 ? 9.227 -11.477 -5.27 1 98.38 212 THR B O 1
ATOM 4678 N N . GLN B 1 213 ? 8.398 -11.758 -7.316 1 97.88 213 GLN B N 1
ATOM 4679 C CA . GLN B 1 213 ? 9.477 -12.672 -7.672 1 97.88 213 GLN B CA 1
ATOM 4680 C C . GLN B 1 213 ? 10.805 -11.945 -7.793 1 97.88 213 GLN B C 1
ATOM 4682 O O . GLN B 1 213 ? 11.836 -12.43 -7.324 1 97.88 213 GLN B O 1
ATOM 4687 N N . VAL B 1 214 ? 10.812 -10.82 -8.422 1 97.5 214 VAL B N 1
ATOM 4688 C CA . VAL B 1 214 ? 12.031 -10.023 -8.555 1 97.5 214 VAL B CA 1
ATOM 4689 C C . VAL B 1 214 ? 12.492 -9.555 -7.18 1 97.5 214 VAL B C 1
ATOM 4691 O O . VAL B 1 214 ? 13.688 -9.586 -6.871 1 97.5 214 VAL B O 1
ATOM 4694 N N . VAL B 1 215 ? 11.555 -9.117 -6.379 1 97.5 215 VAL B N 1
ATOM 4695 C CA . VAL B 1 215 ? 11.883 -8.633 -5.039 1 97.5 215 VAL B CA 1
ATOM 4696 C C . VAL B 1 215 ? 12.469 -9.773 -4.211 1 97.5 215 VAL B C 1
ATOM 4698 O O . VAL B 1 215 ? 13.367 -9.555 -3.398 1 97.5 215 VAL B O 1
ATOM 4701 N N . ASP B 1 216 ? 11.938 -11.008 -4.406 1 97.38 216 ASP B N 1
ATOM 4702 C CA . ASP B 1 216 ? 12.508 -12.18 -3.76 1 97.38 216 ASP B CA 1
ATOM 4703 C C . ASP B 1 216 ? 13.992 -12.32 -4.086 1 97.38 216 ASP B C 1
ATOM 4705 O O . ASP B 1 216 ? 14.805 -12.586 -3.199 1 97.38 216 ASP B O 1
ATOM 4709 N N . LEU B 1 217 ? 14.344 -12.125 -5.309 1 97 217 LEU B N 1
ATOM 4710 C CA . LEU B 1 217 ? 15.742 -12.195 -5.727 1 97 217 LEU B CA 1
ATOM 4711 C C . LEU B 1 217 ? 16.578 -11.133 -5.02 1 97 217 LEU B C 1
ATOM 4713 O O . LEU B 1 217 ? 17.688 -11.406 -4.578 1 97 217 LEU B O 1
ATOM 4717 N N . ILE B 1 218 ? 16.031 -9.961 -4.938 1 95.75 218 ILE B N 1
ATOM 4718 C CA . ILE B 1 218 ? 16.734 -8.844 -4.305 1 95.75 218 ILE B CA 1
ATOM 4719 C C . ILE B 1 218 ? 16.969 -9.164 -2.83 1 95.75 218 ILE B C 1
ATOM 4721 O O . ILE B 1 218 ? 18.094 -9.008 -2.332 1 95.75 218 ILE B O 1
ATOM 4725 N N . ILE B 1 219 ? 15.93 -9.594 -2.174 1 94.94 219 ILE B N 1
ATOM 4726 C CA . ILE B 1 219 ? 16.031 -9.883 -0.748 1 94.94 219 ILE B CA 1
ATOM 4727 C C . ILE B 1 219 ? 17.047 -10.992 -0.519 1 94.94 219 ILE B C 1
ATOM 4729 O O . ILE B 1 219 ? 17.922 -10.883 0.349 1 94.94 219 ILE B O 1
ATOM 4733 N N . GLU B 1 220 ? 16.938 -12.055 -1.287 1 94 220 GLU B N 1
ATOM 4734 C CA . GLU B 1 220 ? 17.828 -13.203 -1.125 1 94 220 GLU B CA 1
ATOM 4735 C C . GLU B 1 220 ? 19.281 -12.828 -1.399 1 94 220 GLU B C 1
ATOM 4737 O O . GLU B 1 220 ? 20.172 -13.25 -0.677 1 94 220 GLU B O 1
ATOM 4742 N N . LYS B 1 221 ? 19.5 -12.133 -2.43 1 92.62 221 LYS B N 1
ATOM 4743 C CA . LYS B 1 221 ? 20.859 -11.695 -2.756 1 92.62 221 LYS B CA 1
ATOM 4744 C C . LYS B 1 221 ? 21.453 -10.844 -1.632 1 92.62 221 LYS B C 1
ATOM 4746 O O . LYS B 1 221 ? 22.625 -10.961 -1.311 1 92.62 221 LYS B O 1
ATOM 4751 N N . ASN B 1 222 ? 20.656 -10.016 -1.1 1 88.12 222 ASN B N 1
ATOM 4752 C CA . ASN B 1 222 ? 21.125 -9.109 -0.059 1 88.12 222 ASN B CA 1
ATOM 4753 C C . ASN B 1 222 ? 21.266 -9.828 1.281 1 88.12 222 ASN B C 1
ATOM 4755 O O . ASN B 1 222 ? 22.125 -9.461 2.092 1 88.12 222 ASN B O 1
ATOM 4759 N N . LYS B 1 223 ? 20.5 -10.812 1.55 1 87.44 223 LYS B N 1
ATOM 4760 C CA . LYS B 1 223 ? 20.594 -11.594 2.783 1 87.44 223 LYS B CA 1
ATOM 4761 C C . LYS B 1 223 ? 21.766 -12.562 2.734 1 87.44 223 LYS B C 1
ATOM 4763 O O . LYS B 1 223 ? 22.547 -12.656 3.688 1 87.44 223 LYS B O 1
ATOM 4768 N N . LYS B 1 224 ? 21.922 -13.289 1.683 1 88.12 224 LYS B N 1
ATOM 4769 C CA . LYS B 1 224 ? 22.875 -14.383 1.596 1 88.12 224 LYS B CA 1
ATOM 4770 C C . LYS B 1 224 ? 24.109 -13.984 0.782 1 88.12 224 LYS B C 1
ATOM 4772 O O . LYS B 1 224 ? 25.078 -14.734 0.705 1 88.12 224 LYS B O 1
ATOM 4777 N N . ARG B 1 225 ? 24.109 -12.82 0.131 1 86.88 225 ARG B N 1
ATOM 4778 C CA . ARG B 1 225 ? 25.188 -12.344 -0.722 1 86.88 225 ARG B CA 1
ATOM 4779 C C . ARG B 1 225 ? 25.438 -13.297 -1.881 1 86.88 225 ARG B C 1
ATOM 4781 O O . ARG B 1 225 ? 26.578 -13.414 -2.363 1 86.88 225 ARG B O 1
ATOM 4788 N N . LYS B 1 226 ? 24.453 -14.078 -2.119 1 88.38 226 LYS B N 1
ATOM 4789 C CA . LYS B 1 226 ? 24.453 -15.023 -3.234 1 88.38 226 LYS B CA 1
ATOM 4790 C C . LYS B 1 226 ? 23.109 -15.055 -3.939 1 88.38 226 LYS B C 1
ATOM 4792 O O . LYS B 1 226 ? 22.062 -14.906 -3.299 1 88.38 226 LYS B O 1
ATOM 4797 N N . MET B 1 227 ? 23.219 -15.266 -5.191 1 89.5 227 MET B N 1
ATOM 4798 C CA . MET B 1 227 ? 21.984 -15.305 -5.977 1 89.5 227 MET B CA 1
ATOM 4799 C C . MET B 1 227 ? 21.359 -16.688 -5.945 1 89.5 227 MET B C 1
ATOM 4801 O O . MET B 1 227 ? 22.062 -17.703 -5.93 1 89.5 227 MET B O 1
ATOM 4805 N N . LEU B 1 228 ? 20.062 -16.719 -5.922 1 91.06 228 LEU B N 1
ATOM 4806 C CA . LEU B 1 228 ? 19.344 -17.984 -6.09 1 91.06 228 LEU B CA 1
ATOM 4807 C C . LEU B 1 228 ? 19.625 -18.578 -7.465 1 91.06 228 LEU B C 1
ATOM 4809 O O . LEU B 1 228 ? 19.734 -17.859 -8.453 1 91.06 228 LEU B O 1
ATOM 4813 N N . SER B 1 229 ? 19.656 -19.859 -7.523 1 92.69 229 SER B N 1
ATOM 4814 C CA . SER B 1 229 ? 19.844 -20.531 -8.805 1 92.69 229 SER B CA 1
ATOM 4815 C C . SER B 1 229 ? 18.547 -20.562 -9.602 1 92.69 229 SER B C 1
ATOM 4817 O O . SER B 1 229 ? 18.562 -20.531 -10.836 1 92.69 229 SER B O 1
ATOM 4819 N N . GLN B 1 230 ? 17.484 -20.656 -8.859 1 94.88 230 GLN B N 1
ATOM 4820 C CA . GLN B 1 230 ? 16.172 -20.688 -9.492 1 94.88 230 GLN B CA 1
ATOM 4821 C C . GLN B 1 230 ? 15.242 -19.625 -8.891 1 94.88 230 GLN B C 1
ATOM 4823 O O . GLN B 1 230 ? 15.273 -19.375 -7.684 1 94.88 230 GLN B O 1
ATOM 4828 N N . MET B 1 231 ? 14.484 -19 -9.781 1 95.5 231 MET B N 1
ATOM 4829 C CA . MET B 1 231 ? 13.453 -18.094 -9.289 1 95.5 231 MET B CA 1
ATOM 4830 C C . MET B 1 231 ? 12.344 -18.859 -8.594 1 95.5 231 MET B C 1
ATOM 4832 O O . MET B 1 231 ? 11.812 -19.828 -9.141 1 95.5 231 MET B O 1
ATOM 4836 N N . ARG B 1 232 ? 12.008 -18.453 -7.422 1 95.88 232 ARG B N 1
ATOM 4837 C CA . ARG B 1 232 ? 10.969 -19.141 -6.656 1 95.88 232 ARG B CA 1
ATOM 4838 C C . ARG B 1 232 ? 9.586 -18.859 -7.223 1 95.88 232 ARG B C 1
ATOM 4840 O O . ARG B 1 232 ? 9.297 -17.719 -7.613 1 95.88 232 ARG B O 1
ATOM 4847 N N . ASP B 1 233 ? 8.742 -19.891 -7.246 1 94.88 233 ASP B N 1
ATOM 4848 C CA . ASP B 1 233 ? 7.344 -19.656 -7.586 1 94.88 233 ASP B CA 1
ATOM 4849 C C . ASP B 1 233 ? 6.578 -19.094 -6.391 1 94.88 233 ASP B C 1
ATOM 4851 O O . ASP B 1 233 ? 7.148 -18.891 -5.32 1 94.88 233 ASP B O 1
ATOM 4855 N N . ILE B 1 234 ? 5.336 -18.781 -6.586 1 96.12 234 ILE B N 1
ATOM 4856 C CA . ILE B 1 234 ? 4.535 -18.094 -5.578 1 96.12 234 ILE B CA 1
ATOM 4857 C C . ILE B 1 234 ? 4.41 -18.969 -4.336 1 96.12 234 ILE B C 1
ATOM 4859 O O . ILE B 1 234 ? 4.445 -18.469 -3.209 1 96.12 234 ILE B O 1
ATOM 4863 N N . SER B 1 235 ? 4.23 -20.297 -4.508 1 92.62 235 SER B N 1
ATOM 4864 C CA . SER B 1 235 ? 4.121 -21.203 -3.373 1 92.62 235 SER B CA 1
ATOM 4865 C C . SER B 1 235 ? 5.406 -21.219 -2.551 1 92.62 235 SER B C 1
ATOM 4867 O O . SER B 1 235 ? 5.359 -21.172 -1.32 1 92.62 235 SER B O 1
ATOM 4869 N N . GLU B 1 236 ? 6.527 -21.281 -3.193 1 94.69 236 GLU B N 1
ATOM 4870 C CA . GLU B 1 236 ? 7.82 -21.266 -2.518 1 94.69 236 GLU B CA 1
ATOM 4871 C C . GLU B 1 236 ? 8.031 -19.969 -1.757 1 94.69 236 GLU B C 1
ATOM 4873 O O . GLU B 1 236 ? 8.586 -19.969 -0.654 1 94.69 236 GLU B O 1
ATOM 4878 N N . CYS B 1 237 ? 7.641 -18.859 -2.389 1 96.06 237 CYS B N 1
ATOM 4879 C CA . CYS B 1 237 ? 7.77 -17.562 -1.717 1 96.06 237 CYS B CA 1
ATOM 4880 C C . CYS B 1 237 ? 6.883 -17.516 -0.48 1 96.06 237 CYS B C 1
ATOM 4882 O O . CYS B 1 237 ? 7.27 -16.938 0.54 1 96.06 237 CYS B O 1
ATOM 4884 N N . LEU B 1 238 ? 5.664 -18.062 -0.558 1 92.62 238 LEU B N 1
ATOM 4885 C CA . LEU B 1 238 ? 4.773 -18.062 0.598 1 92.62 238 LEU B CA 1
ATOM 4886 C C . LEU B 1 238 ? 5.379 -18.875 1.739 1 92.62 238 LEU B C 1
ATOM 4888 O O . LEU B 1 238 ? 5.195 -18.547 2.91 1 92.62 238 LEU B O 1
ATOM 4892 N N . VAL B 1 239 ? 6.082 -19.953 1.416 1 89.06 239 VAL B N 1
ATOM 4893 C CA . VAL B 1 239 ? 6.781 -20.734 2.424 1 89.06 239 VAL B CA 1
ATOM 4894 C C . VAL B 1 239 ? 7.902 -19.906 3.047 1 89.06 239 VAL B C 1
ATOM 4896 O O . VAL B 1 239 ? 8.016 -19.828 4.273 1 89.06 239 VAL B O 1
ATOM 4899 N N . GLU B 1 240 ? 8.68 -19.297 2.186 1 91.94 240 GLU B N 1
ATOM 4900 C CA . GLU B 1 240 ? 9.875 -18.578 2.619 1 91.94 240 GLU B CA 1
ATOM 4901 C C . GLU B 1 240 ? 9.516 -17.391 3.51 1 91.94 240 GLU B C 1
ATOM 4903 O O . GLU B 1 240 ? 10.164 -17.156 4.527 1 91.94 240 GLU B O 1
ATOM 4908 N N . TYR B 1 241 ? 8.508 -16.688 3.186 1 91.88 241 TYR B N 1
ATOM 4909 C CA . TYR B 1 241 ? 8.266 -15.398 3.834 1 91.88 241 TYR B CA 1
ATOM 4910 C C . TYR B 1 241 ? 7.152 -15.508 4.871 1 91.88 241 TYR B C 1
ATOM 4912 O O . TYR B 1 241 ? 7.137 -14.773 5.855 1 91.88 241 TYR B O 1
ATOM 4920 N N . LEU B 1 242 ? 6.23 -16.375 4.629 1 88.25 242 LEU B N 1
ATOM 4921 C CA . LEU B 1 242 ? 5.074 -16.453 5.516 1 88.25 242 LEU B CA 1
ATOM 4922 C C . LEU B 1 242 ? 5.035 -17.797 6.23 1 88.25 242 LEU B C 1
ATOM 4924 O O . LEU B 1 242 ? 4.18 -18.031 7.09 1 88.25 242 LEU B O 1
ATOM 4928 N N . ASN B 1 243 ? 5.895 -18.688 5.855 1 84.62 243 ASN B N 1
ATOM 4929 C CA . ASN B 1 243 ? 5.992 -20.031 6.441 1 84.62 243 ASN B CA 1
ATOM 4930 C C . ASN B 1 243 ? 4.707 -20.828 6.242 1 84.62 243 ASN B C 1
ATOM 4932 O O . ASN B 1 243 ? 4.234 -21.484 7.164 1 84.62 243 ASN B O 1
ATOM 4936 N N . PHE B 1 244 ? 4.18 -20.609 5.09 1 80.62 244 PHE B N 1
ATOM 4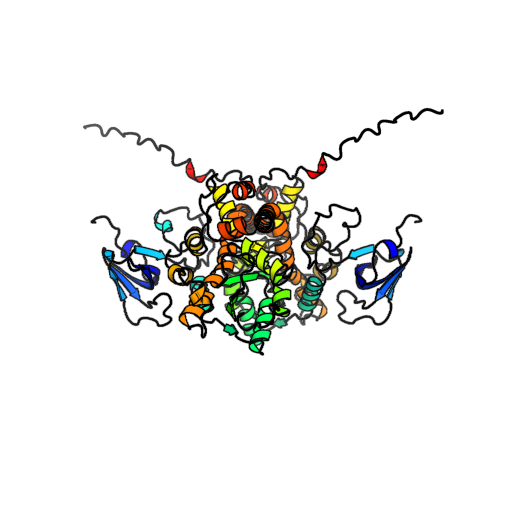937 C CA . PHE B 1 244 ? 3.012 -21.406 4.719 1 80.62 244 PHE B CA 1
ATOM 4938 C C . PHE B 1 244 ? 3.412 -22.844 4.387 1 80.62 244 PHE B C 1
ATOM 4940 O O . PHE B 1 244 ? 4.566 -23.109 4.047 1 80.62 244 PHE B O 1
ATOM 4947 N N . PRO B 1 245 ? 2.477 -23.766 4.52 1 74.12 245 PRO B N 1
ATOM 4948 C CA . PRO B 1 245 ? 2.779 -25.125 4.051 1 74.12 245 PRO B CA 1
ATOM 4949 C C . PRO B 1 245 ? 3.059 -25.188 2.553 1 74.12 245 PRO B C 1
ATOM 4951 O O . PRO B 1 245 ? 2.363 -24.531 1.766 1 74.12 245 PRO B O 1
ATOM 4954 N N . SER B 1 246 ? 4.023 -25.938 2.145 1 77.5 246 SER B N 1
ATOM 4955 C CA . SER B 1 246 ? 4.477 -26 0.759 1 77.5 246 SER B CA 1
ATOM 4956 C C . SER B 1 246 ? 3.385 -26.547 -0.153 1 77.5 246 SER B C 1
ATOM 4958 O O . SER B 1 246 ? 3.408 -26.328 -1.365 1 77.5 246 SER B O 1
ATOM 4960 N N . SER B 1 247 ? 2.434 -27.25 0.374 1 77.44 247 SER B N 1
ATOM 4961 C CA . SER B 1 247 ? 1.412 -27.875 -0.453 1 77.44 247 SER B CA 1
ATOM 4962 C C . SER B 1 247 ? 0.196 -26.969 -0.618 1 77.44 247 SER B C 1
ATOM 4964 O O . SER B 1 247 ? -0.757 -27.328 -1.315 1 77.44 247 SER B O 1
ATOM 4966 N N . LEU B 1 248 ? 0.27 -25.797 -0.003 1 77 248 LEU B N 1
ATOM 4967 C CA . LEU B 1 248 ? -0.894 -24.906 0.043 1 77 248 LEU B CA 1
ATOM 4968 C C . LEU B 1 248 ? -1.413 -24.625 -1.362 1 77 248 LEU B C 1
ATOM 4970 O O . LEU B 1 248 ? -2.621 -24.672 -1.603 1 77 248 LEU B O 1
ATOM 4974 N N . LEU B 1 249 ? -0.485 -24.328 -2.311 1 88.25 249 LEU B N 1
ATOM 4975 C CA . LEU B 1 249 ? -0.895 -23.922 -3.652 1 88.25 249 LEU B CA 1
ATOM 4976 C C . LEU B 1 249 ? -0.477 -24.969 -4.684 1 88.25 249 LEU B C 1
ATOM 4978 O O . LEU B 1 249 ? -0.489 -24.703 -5.887 1 88.25 249 LEU B O 1
ATOM 4982 N N . LYS B 1 250 ? -0.108 -26.172 -4.266 1 83.75 250 LYS B N 1
ATOM 4983 C CA . LYS B 1 250 ? 0.425 -27.188 -5.168 1 83.75 250 LYS B CA 1
ATOM 4984 C C . LYS B 1 250 ? -0.603 -27.578 -6.227 1 83.75 250 LYS B C 1
ATOM 4986 O O . LYS B 1 250 ? -0.292 -27.609 -7.418 1 83.75 250 LYS B O 1
ATOM 4991 N N . ASN B 1 251 ? -1.835 -27.859 -5.793 1 86.31 251 ASN B N 1
ATOM 4992 C CA . ASN B 1 251 ? -2.887 -28.25 -6.723 1 86.31 251 ASN B CA 1
ATOM 4993 C C . ASN B 1 251 ? -3.189 -27.156 -7.738 1 86.31 251 ASN B C 1
ATOM 4995 O O . ASN B 1 251 ? -3.418 -27.453 -8.914 1 86.31 251 ASN B O 1
ATOM 4999 N N . ALA B 1 252 ? -3.195 -25.938 -7.254 1 92.12 252 ALA B N 1
ATOM 5000 C CA . ALA B 1 252 ? -3.477 -24.797 -8.133 1 92.12 252 ALA B CA 1
ATOM 5001 C C . ALA B 1 252 ? -2.367 -24.625 -9.164 1 92.12 252 ALA B C 1
ATOM 5003 O O . ALA B 1 252 ? -2.637 -24.297 -10.328 1 92.12 252 ALA B O 1
ATOM 5004 N N . LEU B 1 253 ? -1.139 -24.859 -8.789 1 92 253 LEU B N 1
ATOM 5005 C CA . LEU B 1 253 ? 0.015 -24.672 -9.664 1 92 253 LEU B CA 1
ATOM 5006 C C . LEU B 1 253 ? 0.145 -25.828 -10.656 1 92 253 LEU B C 1
ATOM 5008 O O . LEU B 1 253 ? 0.787 -25.688 -11.695 1 92 253 LEU B O 1
ATOM 5012 N N . ASP B 1 254 ? -0.463 -26.938 -10.352 1 92.25 254 ASP B N 1
ATOM 5013 C CA . ASP B 1 254 ? -0.357 -28.125 -11.188 1 92.25 254 ASP B CA 1
ATOM 5014 C C . ASP B 1 254 ? -1.389 -28.094 -12.32 1 92.25 254 ASP B C 1
ATOM 5016 O O . ASP B 1 254 ? -1.346 -28.922 -13.227 1 92.25 254 ASP B O 1
ATOM 5020 N N . VAL B 1 255 ? -2.314 -27.172 -12.281 1 93.69 255 VAL B N 1
ATOM 5021 C CA . VAL B 1 255 ? -3.324 -27.094 -13.328 1 93.69 255 VAL B CA 1
ATOM 5022 C C . VAL B 1 255 ? -2.662 -26.734 -14.656 1 93.69 255 VAL B C 1
ATOM 5024 O O . VAL B 1 255 ? -1.873 -25.797 -14.734 1 93.69 255 VAL B O 1
ATOM 5027 N N . THR B 1 256 ? -2.947 -27.453 -15.695 1 92.88 256 THR B N 1
ATOM 5028 C CA . THR B 1 256 ? -2.303 -27.281 -16.984 1 92.88 256 THR B CA 1
ATOM 5029 C C . THR B 1 256 ? -2.992 -26.188 -17.797 1 92.88 256 THR B C 1
ATOM 5031 O O . THR B 1 256 ? -4.117 -25.781 -17.484 1 92.88 256 THR B O 1
ATOM 5034 N N . ILE B 1 257 ? -2.297 -25.734 -18.812 1 91.94 257 ILE B N 1
ATOM 5035 C CA . ILE B 1 257 ? -2.826 -24.703 -19.703 1 91.94 257 ILE B CA 1
ATOM 5036 C C . ILE B 1 257 ? -4.133 -25.188 -20.328 1 91.94 257 ILE B C 1
ATOM 5038 O O . ILE B 1 257 ? -5.102 -24.422 -20.422 1 91.94 257 ILE B O 1
ATOM 5042 N N . LYS B 1 258 ? -4.16 -26.469 -20.734 1 91.25 258 LYS B N 1
ATOM 5043 C CA . LYS B 1 258 ? -5.352 -27.047 -21.344 1 91.25 258 LYS B CA 1
ATOM 5044 C C . LYS B 1 258 ? -6.527 -27.031 -20.375 1 91.25 258 LYS B C 1
ATOM 5046 O O . LYS B 1 258 ? -7.664 -26.75 -20.766 1 91.25 258 LYS B O 1
ATOM 5051 N N . GLN B 1 259 ? -6.277 -27.312 -19.172 1 94.38 259 GLN B N 1
ATOM 5052 C CA . GLN B 1 259 ? -7.324 -27.328 -18.156 1 94.38 259 GLN B CA 1
ATOM 5053 C C . GLN B 1 259 ? -7.855 -25.922 -17.891 1 94.38 259 GLN B C 1
ATOM 5055 O O . GLN B 1 259 ? -9.055 -25.734 -17.672 1 94.38 259 GLN B O 1
ATOM 5060 N N . TRP B 1 260 ? -6.977 -24.938 -17.906 1 95.62 260 TRP B N 1
ATOM 5061 C CA . TRP B 1 260 ? -7.391 -23.547 -17.719 1 95.62 260 TRP B CA 1
ATOM 5062 C C . TRP B 1 260 ? -8.242 -23.062 -18.891 1 95.62 260 TRP B C 1
ATOM 5064 O O . TRP B 1 260 ? -9.062 -22.156 -18.734 1 95.62 260 TRP B O 1
ATOM 5074 N N . ALA B 1 261 ? -8.047 -23.703 -20.062 1 90.19 261 ALA B N 1
ATOM 5075 C CA . ALA B 1 261 ? -8.734 -23.281 -21.281 1 90.19 261 ALA B CA 1
ATOM 5076 C C . ALA B 1 261 ? -10.078 -24 -21.422 1 90.19 261 ALA B C 1
ATOM 5078 O O . ALA B 1 261 ? -10.938 -23.562 -22.203 1 90.19 261 ALA B O 1
ATOM 5079 N N . HIS B 1 262 ? -10.273 -24.984 -20.703 1 92.88 262 HIS B N 1
ATOM 5080 C CA . HIS B 1 262 ? -11.492 -25.781 -20.828 1 92.88 262 HIS B CA 1
ATOM 5081 C C . HIS B 1 262 ? -12.695 -25.016 -20.297 1 92.88 262 HIS B C 1
ATOM 5083 O O . HIS B 1 262 ? -12.609 -24.328 -19.281 1 92.88 262 HIS B O 1
ATOM 5089 N N . ARG B 1 263 ? -13.805 -25.156 -20.984 1 91.94 263 ARG B N 1
ATOM 5090 C CA . ARG B 1 263 ? -15.062 -24.547 -20.562 1 91.94 263 ARG B CA 1
ATOM 5091 C C . ARG B 1 263 ? -16.203 -25.578 -20.625 1 91.94 263 ARG B C 1
ATOM 5093 O O . ARG B 1 263 ? -16.25 -26.406 -21.516 1 91.94 263 ARG B O 1
ATOM 5100 N N . PRO B 1 264 ? -17.062 -25.594 -19.609 1 93.38 264 PRO B N 1
ATOM 5101 C CA . PRO B 1 264 ? -17.125 -24.656 -18.5 1 93.38 264 PRO B CA 1
ATOM 5102 C C . PRO B 1 264 ? -16.031 -24.922 -17.453 1 93.38 264 PRO B C 1
ATOM 5104 O O . PRO B 1 264 ? -15.633 -26.078 -17.25 1 93.38 264 PRO B O 1
ATOM 5107 N N . LEU B 1 265 ? -15.523 -23.859 -16.859 1 94.25 265 LEU B N 1
ATOM 5108 C CA . LEU B 1 265 ? -14.531 -24 -15.789 1 94.25 265 LEU B CA 1
ATOM 5109 C C . LEU B 1 265 ? -15.172 -24.547 -14.523 1 94.25 265 LEU B C 1
ATOM 5111 O O . LEU B 1 265 ? -16.203 -24.047 -14.07 1 94.25 265 LEU B O 1
ATOM 5115 N N . SER B 1 266 ? -14.594 -25.562 -13.898 1 94.06 266 SER B N 1
ATOM 5116 C CA . SER B 1 266 ? -15.141 -26.156 -12.68 1 94.06 266 SER B CA 1
ATOM 5117 C C . SER B 1 266 ? -14.977 -25.219 -11.492 1 94.06 266 SER B C 1
ATOM 5119 O O . SER B 1 266 ? -14.117 -24.328 -11.508 1 94.06 266 SER B O 1
ATOM 5121 N N . ASP B 1 267 ? -15.758 -25.391 -10.453 1 93 267 ASP B N 1
ATOM 5122 C CA . ASP B 1 267 ? -15.664 -24.594 -9.234 1 93 267 ASP B CA 1
ATOM 5123 C C . ASP B 1 267 ? -14.312 -24.797 -8.555 1 93 267 ASP B C 1
ATOM 5125 O O . ASP B 1 267 ? -13.766 -23.859 -7.965 1 93 267 ASP B O 1
ATOM 5129 N N . ARG B 1 268 ? -13.852 -25.984 -8.656 1 92 268 ARG B N 1
ATOM 5130 C CA . ARG B 1 268 ? -12.539 -26.266 -8.078 1 92 268 ARG B CA 1
ATOM 5131 C C . ARG B 1 268 ? -11.453 -25.438 -8.75 1 92 268 ARG B C 1
ATOM 5133 O O . ARG B 1 268 ? -10.594 -24.875 -8.078 1 92 268 ARG B O 1
ATOM 5140 N N . LYS B 1 269 ? -11.508 -25.391 -10.039 1 95.5 269 LYS B N 1
ATOM 5141 C CA . LYS B 1 269 ? -10.516 -24.625 -10.781 1 95.5 269 LYS B CA 1
ATOM 5142 C C . LYS B 1 269 ? -10.672 -23.125 -10.531 1 95.5 269 LYS B C 1
ATOM 5144 O O . LYS B 1 269 ? -9.688 -22.391 -10.492 1 95.5 269 LYS B O 1
ATOM 5149 N N . LYS B 1 270 ? -11.93 -22.688 -10.375 1 96.75 270 LYS B N 1
ATOM 5150 C CA . LYS B 1 270 ? -12.164 -21.297 -10.016 1 96.75 270 LYS B CA 1
ATOM 5151 C C . LYS B 1 270 ? -11.547 -20.969 -8.664 1 96.75 270 LYS B C 1
ATOM 5153 O O . LYS B 1 270 ? -10.938 -19.906 -8.492 1 96.75 270 LYS B O 1
ATOM 5158 N N . LEU B 1 271 ? -11.688 -21.859 -7.77 1 94.25 271 LEU B N 1
ATOM 5159 C CA . LEU B 1 271 ? -11.094 -21.688 -6.449 1 94.25 271 LEU B CA 1
ATOM 5160 C C . LEU B 1 271 ? -9.57 -21.656 -6.539 1 94.25 271 LEU B C 1
ATOM 5162 O O . LEU B 1 271 ? -8.922 -20.828 -5.891 1 94.25 271 LEU B O 1
ATOM 5166 N N . TYR B 1 272 ? -9.016 -22.578 -7.359 1 95.06 272 TYR B N 1
ATOM 5167 C CA . TYR B 1 272 ? -7.57 -22.609 -7.562 1 95.06 272 TYR B CA 1
ATOM 5168 C C . TYR B 1 272 ? -7.074 -21.281 -8.125 1 95.06 272 TYR B C 1
ATOM 5170 O O . TYR B 1 272 ? -6.062 -20.75 -7.668 1 95.06 272 TYR B O 1
ATOM 5178 N N . ALA B 1 273 ? -7.805 -20.719 -9.07 1 97.75 273 ALA B N 1
ATOM 5179 C CA . ALA B 1 273 ? -7.453 -19.438 -9.648 1 97.75 273 ALA B CA 1
ATOM 5180 C C . ALA B 1 273 ? -7.465 -18.328 -8.594 1 97.75 273 ALA B C 1
ATOM 5182 O O . ALA B 1 273 ? -6.551 -17.5 -8.539 1 97.75 273 ALA B O 1
ATOM 5183 N N . SER B 1 274 ? -8.453 -18.375 -7.809 1 97.56 274 SER B N 1
ATOM 5184 C CA . SER B 1 274 ? -8.602 -17.391 -6.734 1 97.56 274 SER B CA 1
ATOM 5185 C C . SER B 1 274 ? -7.445 -17.484 -5.742 1 97.56 274 SER B C 1
ATOM 5187 O O . SER B 1 274 ? -6.906 -16.469 -5.309 1 97.56 274 SER B O 1
ATOM 5189 N N . GLN B 1 275 ? -7.027 -18.656 -5.398 1 94.88 275 GLN B N 1
ATOM 5190 C CA . GLN B 1 275 ? -5.969 -18.875 -4.418 1 94.88 275 GLN B CA 1
ATOM 5191 C C . GLN B 1 275 ? -4.633 -18.344 -4.926 1 94.88 275 GLN B C 1
ATOM 5193 O O . GLN B 1 275 ? -3.805 -17.875 -4.137 1 94.88 275 GLN B O 1
ATOM 5198 N N . LEU B 1 276 ? -4.422 -18.344 -6.18 1 97.12 276 LEU B N 1
ATOM 5199 C CA . LEU B 1 276 ? -3.141 -17.953 -6.762 1 97.12 276 LEU B CA 1
ATOM 5200 C C . LEU B 1 276 ? -2.934 -16.453 -6.664 1 97.12 276 LEU B C 1
ATOM 5202 O O . LEU B 1 276 ? -1.799 -15.969 -6.719 1 97.12 276 LEU B O 1
ATOM 5206 N N . VAL B 1 277 ? -4.02 -15.68 -6.516 1 98.31 277 VAL B N 1
ATOM 5207 C CA . VAL B 1 277 ? -3.873 -14.227 -6.488 1 98.31 277 VAL B CA 1
ATOM 5208 C C . VAL B 1 277 ? -4.051 -13.711 -5.059 1 98.31 277 VAL B C 1
ATOM 5210 O O . VAL B 1 277 ? -3.559 -12.641 -4.715 1 98.31 277 VAL B O 1
ATOM 5213 N N . THR B 1 278 ? -4.578 -14.445 -4.168 1 96.88 278 THR B N 1
ATOM 5214 C CA . THR B 1 278 ? -5.09 -14.031 -2.865 1 96.88 278 THR B CA 1
ATOM 5215 C C . THR B 1 278 ? -3.953 -13.547 -1.968 1 96.88 278 THR B C 1
ATOM 5217 O O . THR B 1 278 ? -4.117 -12.578 -1.225 1 96.88 278 THR B O 1
ATOM 5220 N N . TYR B 1 279 ? -2.834 -14.125 -2.086 1 95.19 279 TYR B N 1
ATOM 5221 C CA . TYR B 1 279 ? -1.788 -13.883 -1.098 1 95.19 279 TYR B CA 1
ATOM 5222 C C . TYR B 1 279 ? -0.779 -12.859 -1.609 1 95.19 279 TYR B C 1
ATOM 5224 O O . TYR B 1 279 ? 0.158 -12.492 -0.897 1 95.19 279 TYR B O 1
ATOM 5232 N N . LEU B 1 280 ? -0.932 -12.367 -2.791 1 97.56 280 LEU B N 1
ATOM 5233 C CA . LEU B 1 280 ? 0.061 -11.508 -3.432 1 97.56 280 LEU B CA 1
ATOM 5234 C C . LEU B 1 280 ? 0.249 -10.219 -2.646 1 97.56 280 LEU B C 1
ATOM 5236 O O . LEU B 1 280 ? 1.381 -9.812 -2.373 1 97.56 280 LEU B O 1
ATOM 5240 N N . ILE B 1 281 ? -0.844 -9.594 -2.254 1 96.12 281 ILE B N 1
ATOM 5241 C CA . ILE B 1 281 ? -0.772 -8.312 -1.565 1 96.12 281 ILE B CA 1
ATOM 5242 C C . ILE B 1 281 ? -0.103 -8.492 -0.205 1 96.12 281 ILE B C 1
ATOM 5244 O O . ILE B 1 281 ? 0.766 -7.699 0.175 1 96.12 281 ILE B O 1
ATOM 5248 N N . THR B 1 282 ? -0.496 -9.555 0.505 1 94 282 THR B N 1
ATOM 5249 C CA . THR B 1 282 ? 0.107 -9.852 1.8 1 94 282 THR B CA 1
ATOM 5250 C C . THR B 1 282 ? 1.596 -10.148 1.647 1 94 282 THR B C 1
ATOM 5252 O O . THR B 1 282 ? 2.406 -9.734 2.479 1 94 282 THR B O 1
ATOM 5255 N N . LEU B 1 283 ? 1.939 -10.891 0.662 1 96.19 283 LEU B N 1
ATOM 5256 C CA . LEU B 1 283 ? 3.34 -11.195 0.391 1 96.19 283 LEU B CA 1
ATOM 5257 C C . LEU B 1 283 ? 4.137 -9.922 0.149 1 96.19 283 LEU B C 1
ATOM 5259 O O . LEU B 1 283 ? 5.246 -9.766 0.668 1 96.19 283 LEU B O 1
ATOM 5263 N N . LYS B 1 284 ? 3.588 -9 -0.672 1 96.31 284 LYS B N 1
ATOM 5264 C CA . LYS B 1 284 ? 4.223 -7.703 -0.901 1 96.31 284 LYS B CA 1
ATOM 5265 C C . LYS B 1 284 ? 4.508 -6.988 0.417 1 96.31 284 LYS B C 1
ATOM 5267 O O . LYS B 1 284 ? 5.598 -6.445 0.611 1 96.31 284 LYS B O 1
ATOM 5272 N N . GLU B 1 285 ? 3.521 -6.941 1.221 1 92.31 285 GLU B N 1
ATOM 5273 C CA . GLU B 1 285 ? 3.658 -6.254 2.502 1 92.31 285 GLU B CA 1
ATOM 5274 C C . GLU B 1 285 ? 4.789 -6.855 3.332 1 92.31 285 GLU B C 1
ATOM 5276 O O . GLU B 1 285 ? 5.594 -6.125 3.91 1 92.31 285 GLU B O 1
ATOM 5281 N N . ASP B 1 286 ? 4.852 -8.133 3.418 1 92.44 286 ASP B N 1
ATOM 5282 C CA . ASP B 1 286 ? 5.887 -8.805 4.195 1 92.44 286 ASP B CA 1
ATOM 5283 C C . ASP B 1 286 ? 7.27 -8.547 3.607 1 92.44 286 ASP B C 1
ATOM 5285 O O . ASP B 1 286 ? 8.234 -8.32 4.344 1 92.44 286 ASP B O 1
ATOM 5289 N N . MET B 1 287 ? 7.355 -8.648 2.352 1 94.81 287 MET B N 1
ATOM 5290 C CA . MET B 1 287 ? 8.625 -8.391 1.684 1 94.81 287 MET B CA 1
ATOM 5291 C C . MET B 1 287 ? 9.094 -6.961 1.93 1 94.81 287 MET B C 1
ATOM 5293 O O . MET B 1 287 ? 10.281 -6.723 2.158 1 94.81 287 MET B O 1
ATOM 5297 N N . GLN B 1 288 ? 8.172 -6.031 1.866 1 91.75 288 GLN B N 1
ATOM 5298 C CA . GLN B 1 288 ? 8.516 -4.637 2.105 1 91.75 288 GLN B CA 1
ATOM 5299 C C . GLN B 1 288 ? 9 -4.426 3.537 1 91.75 288 GLN B C 1
ATOM 5301 O O . GLN B 1 288 ? 9.922 -3.639 3.781 1 91.75 288 GLN B O 1
ATOM 5306 N N . LYS B 1 289 ? 8.328 -5.082 4.469 1 88.94 289 LYS B N 1
ATOM 5307 C CA . LYS B 1 289 ? 8.758 -4.98 5.859 1 88.94 289 LYS B CA 1
ATOM 5308 C C . LYS B 1 289 ? 10.203 -5.449 6.023 1 88.94 289 LYS B C 1
ATOM 5310 O O . LYS B 1 289 ? 10.961 -4.883 6.812 1 88.94 289 LYS B O 1
ATOM 5315 N N . ILE B 1 290 ? 10.523 -6.465 5.27 1 89.94 290 ILE B N 1
ATOM 5316 C CA . ILE B 1 290 ? 11.883 -7 5.336 1 89.94 290 ILE B CA 1
ATOM 5317 C C . ILE B 1 290 ? 12.852 -6.016 4.684 1 89.94 290 ILE B C 1
ATOM 5319 O O . ILE B 1 290 ? 13.883 -5.672 5.27 1 89.94 290 ILE B O 1
ATOM 5323 N N . LEU B 1 291 ? 12.508 -5.551 3.561 1 88.56 291 LEU B N 1
ATOM 5324 C CA . LEU B 1 291 ? 13.383 -4.66 2.803 1 88.56 291 LEU B CA 1
ATOM 5325 C C . LEU B 1 291 ? 13.539 -3.32 3.514 1 88.56 291 LEU B C 1
ATOM 5327 O O . LEU B 1 291 ? 14.609 -2.703 3.455 1 88.56 291 LEU B O 1
ATOM 5331 N N . PHE B 1 292 ? 12.445 -2.99 4.23 1 86.88 292 PHE B N 1
ATOM 5332 C CA . PHE B 1 292 ? 12.414 -1.659 4.828 1 86.88 292 PHE B CA 1
ATOM 5333 C C . PHE B 1 292 ? 12.492 -1.745 6.348 1 86.88 292 PHE B C 1
ATOM 5335 O O . PHE B 1 292 ? 11.969 -0.881 7.051 1 86.88 292 PHE B O 1
ATOM 5342 N N . SER B 1 293 ? 13.094 -2.699 6.812 1 89.25 293 SER B N 1
ATOM 5343 C CA . SER B 1 293 ? 13.133 -2.967 8.25 1 89.25 293 SER B CA 1
ATOM 5344 C C . SER B 1 293 ? 13.797 -1.822 9.008 1 89.25 293 SER B C 1
ATOM 5346 O O . SER B 1 293 ? 13.352 -1.445 10.086 1 89.25 293 SER B O 1
ATOM 5348 N N . GLU B 1 294 ? 14.836 -1.225 8.461 1 89.62 294 GLU B N 1
ATOM 5349 C CA . GLU B 1 294 ? 15.531 -0.125 9.117 1 89.62 294 GLU B CA 1
ATOM 5350 C C . GLU B 1 294 ? 14.641 1.108 9.227 1 89.62 294 GLU B C 1
ATOM 5352 O O . GLU B 1 294 ? 14.695 1.838 10.219 1 89.62 294 GLU B O 1
ATOM 5357 N N . MET B 1 295 ? 13.945 1.359 8.203 1 92.81 295 MET B N 1
ATOM 5358 C CA . MET B 1 295 ? 13.023 2.492 8.211 1 92.81 295 MET B CA 1
ATOM 5359 C C . MET B 1 295 ? 11.953 2.318 9.289 1 92.81 295 MET B C 1
ATOM 5361 O O . MET B 1 295 ? 11.703 3.234 10.07 1 92.81 295 MET B O 1
ATOM 5365 N N . TYR B 1 296 ? 11.375 1.14 9.344 1 92.88 296 TYR B N 1
ATOM 5366 C CA . TYR B 1 296 ? 10.32 0.881 10.32 1 92.88 296 TYR B CA 1
ATOM 5367 C C . TYR B 1 296 ? 10.883 0.885 11.734 1 92.88 296 TYR B C 1
ATOM 5369 O O . TYR B 1 296 ? 10.203 1.318 12.672 1 92.88 296 TYR B O 1
ATOM 5377 N N . LYS B 1 297 ? 12.062 0.411 11.852 1 93.56 297 LYS B N 1
ATOM 5378 C CA . LYS B 1 297 ? 12.719 0.48 13.148 1 93.56 297 LYS B CA 1
ATOM 5379 C C . LYS B 1 297 ? 12.93 1.928 13.586 1 93.56 297 LYS B C 1
ATOM 5381 O O . LYS B 1 297 ? 12.742 2.266 14.75 1 93.56 297 LYS B O 1
ATOM 5386 N N . ALA B 1 298 ? 13.352 2.713 12.68 1 95.69 298 ALA B N 1
ATOM 5387 C CA . ALA B 1 298 ? 13.547 4.129 12.977 1 95.69 298 ALA B CA 1
ATOM 5388 C C . ALA B 1 298 ? 12.234 4.781 13.406 1 95.69 298 ALA B C 1
ATOM 5390 O O . ALA B 1 298 ? 12.211 5.578 14.344 1 95.69 298 ALA B O 1
ATOM 5391 N N . ILE B 1 299 ? 11.172 4.484 12.734 1 96.69 299 ILE B N 1
ATOM 5392 C CA . ILE B 1 299 ? 9.859 5.004 13.078 1 96.69 299 ILE B CA 1
ATOM 5393 C C . ILE B 1 299 ? 9.5 4.586 14.5 1 96.69 299 ILE B C 1
ATOM 5395 O O . ILE B 1 299 ? 9.086 5.418 15.312 1 96.69 299 ILE B O 1
ATOM 5399 N N . GLU B 1 300 ? 9.688 3.33 14.75 1 94.62 300 GLU B N 1
ATOM 5400 C CA . GLU B 1 300 ? 9.391 2.805 16.078 1 94.62 300 GLU B CA 1
ATOM 5401 C C . GLU B 1 300 ? 10.242 3.492 17.141 1 94.62 300 GLU B C 1
ATOM 5403 O O . GLU B 1 300 ? 9.742 3.832 18.219 1 94.62 300 GLU B O 1
ATOM 5408 N N . ASN B 1 301 ? 11.469 3.682 16.828 1 95.25 301 ASN B N 1
ATOM 5409 C CA . ASN B 1 301 ? 12.391 4.32 17.766 1 95.25 301 ASN B CA 1
ATOM 5410 C C . ASN B 1 301 ? 11.969 5.758 18.062 1 95.25 301 ASN B C 1
ATOM 5412 O O . ASN B 1 301 ? 12.055 6.207 19.203 1 95.25 301 ASN B O 1
ATOM 5416 N N . VAL B 1 302 ? 11.609 6.445 17.078 1 96.19 302 VAL B N 1
ATOM 5417 C CA . VAL B 1 302 ? 11.172 7.824 17.281 1 96.19 302 VAL B CA 1
ATOM 5418 C C . VAL B 1 302 ? 9.906 7.848 18.125 1 96.19 302 VAL B C 1
ATOM 5420 O O . VAL B 1 302 ? 9.773 8.68 19.031 1 96.19 302 VAL B O 1
ATOM 5423 N N . HIS B 1 303 ? 8.938 6.949 17.812 1 95.62 303 HIS B N 1
ATOM 5424 C CA . HIS B 1 303 ? 7.719 6.871 18.609 1 95.62 303 HIS B CA 1
ATOM 5425 C C . HIS B 1 303 ? 8.031 6.492 20.062 1 95.62 303 HIS B C 1
ATOM 5427 O O . HIS B 1 303 ? 7.418 7.027 20.984 1 95.62 303 HIS B O 1
ATOM 5433 N N . ASP B 1 304 ? 8.961 5.586 20.219 1 92 304 ASP B N 1
ATOM 5434 C CA . ASP B 1 304 ? 9.383 5.184 21.547 1 92 304 ASP B CA 1
ATOM 5435 C C . ASP B 1 304 ? 10.023 6.355 22.297 1 92 304 ASP B C 1
ATOM 5437 O O . ASP B 1 304 ? 9.883 6.473 23.516 1 92 304 ASP B O 1
ATOM 5441 N N . HIS B 1 305 ? 10.773 7.137 21.594 1 93.56 305 HIS B N 1
ATOM 5442 C CA . HIS B 1 305 ? 11.375 8.32 22.188 1 93.56 305 HIS B CA 1
ATOM 5443 C C . HIS B 1 305 ? 10.312 9.211 22.828 1 93.56 305 HIS B C 1
ATOM 5445 O O . HIS B 1 305 ? 10.508 9.719 23.938 1 93.56 305 HIS B O 1
ATOM 5451 N N . TYR B 1 306 ? 9.227 9.422 22.172 1 91 306 TYR B N 1
ATOM 5452 C CA . TYR B 1 306 ? 8.125 10.188 22.75 1 91 306 TYR B CA 1
ATOM 5453 C C . TYR B 1 306 ? 7.535 9.484 23.953 1 91 306 TYR B C 1
ATOM 5455 O O . TYR B 1 306 ? 7.199 10.125 24.953 1 91 306 TYR B O 1
ATOM 5463 N N . TYR B 1 307 ? 7.402 8.172 23.781 1 89.75 307 TYR B N 1
ATOM 5464 C CA . TYR B 1 307 ? 6.816 7.363 24.844 1 89.75 307 TYR B CA 1
ATOM 5465 C C . TYR B 1 307 ? 7.625 7.48 26.141 1 89.75 307 TYR B C 1
ATOM 5467 O O . TYR B 1 307 ? 7.055 7.535 27.234 1 89.75 307 TYR B O 1
ATOM 5475 N N . TYR B 1 308 ? 8.891 7.598 26.047 1 89.62 308 TYR B N 1
ATOM 5476 C CA . TYR B 1 308 ? 9.758 7.562 27.219 1 89.62 308 TYR B CA 1
ATOM 5477 C C . TYR B 1 308 ? 10.031 8.969 27.734 1 89.62 308 TYR B C 1
ATOM 5479 O O . TYR B 1 308 ? 10.641 9.141 28.797 1 89.62 308 TYR B O 1
ATOM 5487 N N . MET B 1 309 ? 9.578 9.961 27.078 1 86.5 309 MET B N 1
ATOM 5488 C CA . MET B 1 309 ? 9.766 11.344 27.516 1 86.5 309 MET B CA 1
ATOM 5489 C C . MET B 1 309 ? 8.914 11.641 28.75 1 86.5 309 MET B C 1
ATOM 5491 O O . MET B 1 309 ? 7.824 11.086 28.906 1 86.5 309 MET B O 1
ATOM 5495 N N . ASN B 1 310 ? 9.461 12.5 29.609 1 82.5 310 ASN B N 1
ATOM 5496 C CA . ASN B 1 310 ? 8.617 12.984 30.688 1 82.5 310 ASN B CA 1
ATOM 5497 C C . ASN B 1 310 ? 7.574 13.977 30.188 1 82.5 310 ASN B C 1
ATOM 5499 O O . ASN B 1 310 ? 7.641 14.43 29.031 1 82.5 310 ASN B O 1
ATOM 5503 N N . CYS B 1 311 ? 6.625 14.352 31 1 79.06 311 CYS B N 1
ATOM 5504 C CA . CYS B 1 311 ? 5.469 15.141 30.578 1 79.06 311 CYS B CA 1
ATOM 5505 C C . CYS B 1 311 ? 5.898 16.516 30.109 1 79.06 311 CYS B C 1
ATOM 5507 O O . CYS B 1 311 ? 5.355 17.031 29.125 1 79.06 311 CYS B O 1
ATOM 5509 N N . TYR B 1 312 ? 6.848 17.062 30.828 1 81.5 312 TYR B N 1
ATOM 5510 C CA . TYR B 1 312 ? 7.305 18.406 30.469 1 81.5 312 TYR B CA 1
ATOM 5511 C C . TYR B 1 312 ? 7.961 18.406 29.094 1 81.5 312 TYR B C 1
ATOM 5513 O O . TYR B 1 312 ? 7.609 19.219 28.234 1 81.5 312 TYR B O 1
ATOM 5521 N N . ASP B 1 313 ? 8.852 17.516 28.906 1 82.94 313 ASP B N 1
ATOM 5522 C CA . ASP B 1 313 ? 9.57 17.422 27.641 1 82.94 313 ASP B CA 1
ATOM 5523 C C . ASP B 1 313 ? 8.625 17.047 26.5 1 82.94 313 ASP B C 1
ATOM 5525 O O . ASP B 1 313 ? 8.789 17.516 25.375 1 82.94 313 ASP B O 1
ATOM 5529 N N . PHE B 1 314 ? 7.734 16.188 26.812 1 87.75 314 PHE B N 1
ATOM 5530 C CA . PHE B 1 314 ? 6.723 15.773 25.844 1 87.75 314 PHE B CA 1
ATOM 5531 C C . PHE B 1 314 ? 5.945 16.969 25.312 1 87.75 314 PHE B C 1
ATOM 5533 O O . PHE B 1 314 ? 5.832 17.172 24.109 1 87.75 314 PHE B O 1
ATOM 5540 N N . SER B 1 315 ? 5.438 17.812 26.219 1 84.94 315 SER B N 1
ATOM 5541 C CA . SER B 1 315 ? 4.66 18.984 25.859 1 84.94 315 SER B CA 1
ATOM 5542 C C . SER B 1 315 ? 5.492 19.969 25.047 1 84.94 315 SER B C 1
ATOM 5544 O O . SER B 1 315 ? 5 20.562 24.078 1 84.94 315 SER B O 1
ATOM 5546 N N . LYS B 1 316 ? 6.699 20.109 25.484 1 84.12 316 LYS B N 1
ATOM 5547 C CA . LYS B 1 316 ? 7.609 21.016 24.781 1 84.12 316 LYS B CA 1
ATOM 5548 C C . LYS B 1 316 ? 7.867 20.531 23.359 1 84.12 316 LYS B C 1
ATOM 5550 O O . LYS B 1 316 ? 7.867 21.344 22.422 1 84.12 316 LYS B O 1
ATOM 5555 N N . LYS B 1 317 ? 8.094 19.25 23.234 1 87.56 317 LYS B N 1
ATOM 5556 C CA . LYS B 1 317 ? 8.414 18.672 21.938 1 87.56 317 LYS B CA 1
ATOM 5557 C C . LYS B 1 317 ? 7.207 18.75 21 1 87.56 317 LYS B C 1
ATOM 5559 O O . LYS B 1 317 ? 7.367 18.906 19.781 1 87.56 317 LYS B O 1
ATOM 5564 N N . MET B 1 318 ? 6.039 18.656 21.469 1 85.88 318 MET B N 1
ATOM 5565 C CA . MET B 1 318 ? 4.828 18.75 20.656 1 85.88 318 MET B CA 1
ATOM 5566 C C . MET B 1 318 ? 4.711 20.125 20.016 1 85.88 318 MET B C 1
ATOM 5568 O O . MET B 1 318 ? 4.133 20.266 18.938 1 85.88 318 MET B O 1
ATOM 5572 N N . ARG B 1 319 ? 5.324 21.141 20.688 1 82.12 319 ARG B N 1
ATOM 5573 C CA . ARG B 1 319 ? 5.219 22.516 20.219 1 82.12 319 ARG B CA 1
ATOM 5574 C C . ARG B 1 319 ? 6.391 22.891 19.328 1 82.12 319 ARG B C 1
ATOM 5576 O O . ARG B 1 319 ? 6.297 23.812 18.516 1 82.12 319 ARG B O 1
ATOM 5583 N N . ASP B 1 320 ? 7.375 22.047 19.547 1 86 320 ASP B N 1
ATOM 5584 C CA . ASP B 1 320 ? 8.633 22.359 18.875 1 86 320 ASP B CA 1
ATOM 5585 C C . ASP B 1 320 ? 8.914 21.344 17.766 1 86 320 ASP B C 1
ATOM 5587 O O . ASP B 1 320 ? 9.102 20.156 18.031 1 86 320 ASP B O 1
ATOM 5591 N N . ASN B 1 321 ? 8.992 21.812 16.578 1 87.31 321 ASN B N 1
ATOM 5592 C CA . ASN B 1 321 ? 9.242 20.906 15.445 1 87.31 321 ASN B CA 1
ATOM 5593 C C . ASN B 1 321 ? 10.734 20.781 15.156 1 87.31 321 ASN B C 1
ATOM 5595 O O . ASN B 1 321 ? 11.125 20.25 14.117 1 87.31 321 ASN B O 1
ATOM 5599 N N . SER B 1 322 ? 11.547 21.219 16.078 1 91.06 322 SER B N 1
ATOM 5600 C CA . SER B 1 322 ? 12.984 21.094 15.883 1 91.06 322 SER B CA 1
ATOM 5601 C C . SER B 1 322 ? 13.438 19.641 15.992 1 91.06 322 SER B C 1
ATOM 5603 O O . SER B 1 322 ? 12.867 18.875 16.766 1 91.06 322 SER B O 1
ATOM 5605 N N . VAL B 1 323 ? 14.383 19.344 15.227 1 94.12 323 VAL B N 1
ATOM 5606 C CA . VAL B 1 323 ? 14.969 18.016 15.312 1 94.12 323 VAL B CA 1
ATOM 5607 C C . VAL B 1 323 ? 16.031 17.984 16.406 1 94.12 323 VAL B C 1
ATOM 5609 O O . VAL B 1 323 ? 17.109 18.547 16.25 1 94.12 323 VAL B O 1
ATOM 5612 N N . SER B 1 324 ? 15.75 17.406 17.469 1 90.44 324 SER B N 1
ATOM 5613 C CA . SER B 1 324 ? 16.688 17.297 18.578 1 90.44 324 SER B CA 1
ATOM 5614 C C . SER B 1 324 ? 17.812 16.312 18.25 1 90.44 324 SER B C 1
ATOM 5616 O O . SER B 1 324 ? 17.703 15.523 17.312 1 90.44 324 SER B O 1
ATOM 5618 N N . GLU B 1 325 ? 18.859 16.406 19 1 90.62 325 GLU B N 1
ATOM 5619 C CA . GLU B 1 325 ? 20 15.492 18.828 1 90.62 325 GLU B CA 1
ATOM 5620 C C . GLU B 1 325 ? 19.562 14.039 19.031 1 90.62 325 GLU B C 1
ATOM 5622 O O . GLU B 1 325 ? 20.062 13.141 18.359 1 90.62 325 GLU B O 1
ATOM 5627 N N . ASP B 1 326 ? 18.672 13.867 19.938 1 90.56 326 ASP B N 1
ATOM 5628 C CA . ASP B 1 326 ? 18.188 12.523 20.234 1 90.56 326 ASP B CA 1
ATOM 5629 C C . ASP B 1 326 ? 17.469 11.922 19.031 1 90.56 326 ASP B C 1
ATOM 5631 O O . ASP B 1 326 ? 17.656 10.742 18.719 1 90.56 326 ASP B O 1
ATOM 5635 N N . ILE B 1 327 ? 16.672 12.672 18.375 1 92.75 327 ILE B N 1
ATOM 5636 C CA . ILE B 1 327 ? 15.93 12.195 17.203 1 92.75 327 ILE B CA 1
ATOM 5637 C C . ILE B 1 327 ? 16.906 11.969 16.047 1 92.75 327 ILE B C 1
ATOM 5639 O O . ILE B 1 327 ? 16.766 10.992 15.305 1 92.75 327 ILE B O 1
ATOM 5643 N N . GLU B 1 328 ? 17.844 12.836 15.891 1 93.75 328 GLU B N 1
ATOM 5644 C CA . GLU B 1 328 ? 18.828 12.703 14.82 1 93.75 328 GLU B CA 1
ATOM 5645 C C . GLU B 1 328 ? 19.562 11.375 14.914 1 93.75 328 GLU B C 1
ATOM 5647 O O . GLU B 1 328 ? 19.844 10.734 13.891 1 93.75 328 GLU B O 1
ATOM 5652 N N . LYS B 1 329 ? 19.891 10.961 16.078 1 92.81 329 LYS B N 1
ATOM 5653 C CA . LYS B 1 329 ? 20.609 9.711 16.297 1 92.81 329 LYS B CA 1
ATOM 5654 C C . LYS B 1 329 ? 19.766 8.5 15.938 1 92.81 329 LYS B C 1
ATOM 5656 O O . LYS B 1 329 ? 20.281 7.434 15.625 1 92.81 329 LYS B O 1
ATOM 5661 N N . LEU B 1 330 ? 18.5 8.672 15.992 1 94.25 330 LEU B N 1
ATOM 5662 C CA . LEU B 1 330 ? 17.594 7.562 15.75 1 94.25 330 LEU B CA 1
ATOM 5663 C C . LEU B 1 330 ? 17.344 7.367 14.258 1 94.25 330 LEU B C 1
ATOM 5665 O O . LEU B 1 330 ? 16.766 6.352 13.852 1 94.25 330 LEU B O 1
ATOM 5669 N N . ILE B 1 331 ? 17.688 8.289 13.445 1 94.5 331 ILE B N 1
ATOM 5670 C CA . ILE B 1 331 ? 17.453 8.234 12 1 94.5 331 ILE B CA 1
ATOM 5671 C C . ILE B 1 331 ? 18.656 7.586 11.312 1 94.5 331 ILE B C 1
ATOM 5673 O O . ILE B 1 331 ? 19.766 8.094 11.398 1 94.5 331 ILE B O 1
ATOM 5677 N N . PRO B 1 332 ? 18.469 6.52 10.625 1 90.5 332 PRO B N 1
ATOM 5678 C CA . PRO B 1 332 ? 19.578 5.777 10.023 1 90.5 332 PRO B CA 1
ATOM 5679 C C . PRO B 1 332 ? 20.016 6.352 8.68 1 90.5 332 PRO B C 1
ATOM 5681 O O . PRO B 1 332 ? 19.234 7.051 8.023 1 90.5 332 PRO B O 1
ATOM 5684 N N . MET B 1 333 ? 21.312 6.152 8.391 1 85.88 333 MET B N 1
ATOM 5685 C CA . MET B 1 333 ? 21.781 6.281 7.008 1 85.88 333 MET B CA 1
ATOM 5686 C C . MET B 1 333 ? 21.594 4.969 6.25 1 85.88 333 MET B C 1
ATOM 5688 O O . MET B 1 333 ? 22.094 3.926 6.68 1 85.88 333 MET B O 1
ATOM 5692 N N . LEU B 1 334 ? 20.734 5.098 5.285 1 78.38 334 LEU B N 1
ATOM 5693 C CA . LEU B 1 334 ? 20.453 3.885 4.523 1 78.38 334 LEU B CA 1
ATOM 5694 C C . LEU B 1 334 ? 21.562 3.6 3.521 1 78.38 334 LEU B C 1
ATOM 5696 O O . LEU B 1 334 ? 22.172 4.527 2.971 1 78.38 334 LEU B O 1
ATOM 5700 N N . ASN B 1 335 ? 22.75 3.09 3.73 1 58.41 335 ASN B N 1
ATOM 5701 C CA . ASN B 1 335 ? 23.953 2.826 2.947 1 58.41 335 ASN B CA 1
ATOM 5702 C C . ASN B 1 335 ? 23.641 2.812 1.451 1 58.41 335 ASN B C 1
ATOM 5704 O O . ASN B 1 335 ? 22.828 2.025 0.987 1 58.41 335 ASN B O 1
ATOM 5708 N N . LYS B 1 336 ? 23.469 3.967 0.784 1 48.56 336 LYS B N 1
ATOM 5709 C CA . LYS B 1 336 ? 23.359 4.172 -0.657 1 48.56 336 LYS B CA 1
ATOM 5710 C C . LYS B 1 336 ? 24.672 3.84 -1.361 1 48.56 336 LYS B C 1
ATOM 5712 O O . LYS B 1 336 ? 25.734 4.246 -0.91 1 48.56 336 LYS B O 1
ATOM 5717 N N . SER B 1 337 ? 24.859 2.906 -2.262 1 41.56 337 SER B N 1
ATOM 5718 C CA . SER B 1 337 ? 25.844 3.117 -3.309 1 41.56 337 SER B CA 1
ATOM 5719 C C . SER B 1 337 ? 25.766 4.527 -3.879 1 41.56 337 SER B C 1
ATOM 5721 O O . SER B 1 337 ? 25.859 5.512 -3.141 1 41.56 337 SER B O 1
ATOM 5723 N N . SER B 1 338 ? 25.453 4.645 -5.453 1 35.59 338 SER B N 1
ATOM 5724 C CA . SER B 1 338 ? 25.688 5.598 -6.531 1 35.59 338 SER B CA 1
ATOM 5725 C C . SER B 1 338 ? 24.719 6.773 -6.445 1 35.59 338 SER B C 1
ATOM 5727 O O . SER B 1 338 ? 23.906 6.98 -7.348 1 35.59 338 SER B O 1
ATOM 5729 N N . LEU B 1 339 ? 24.203 7.172 -5.453 1 37.03 339 LEU B N 1
ATOM 5730 C CA . LEU B 1 339 ? 23.359 8.328 -5.707 1 37.03 339 LEU B CA 1
ATOM 5731 C C . LEU B 1 339 ? 24.172 9.469 -6.32 1 37.03 339 LEU B C 1
ATOM 5733 O O . LEU B 1 339 ? 23.656 10.578 -6.492 1 37.03 339 LEU B O 1
ATOM 5737 N N . ASP B 1 340 ? 25.5 9.352 -6.402 1 34.84 340 ASP B N 1
ATOM 5738 C CA . ASP B 1 340 ? 26.422 10.375 -6.875 1 34.84 340 ASP B CA 1
ATOM 5739 C C . ASP B 1 340 ? 26.203 10.664 -8.359 1 34.84 340 ASP B C 1
ATOM 5741 O O . ASP B 1 340 ? 26.953 11.438 -8.961 1 34.84 340 ASP B O 1
ATOM 5745 N N . THR B 1 341 ? 25.578 9.812 -9.18 1 33.81 341 THR B N 1
ATOM 5746 C CA . THR B 1 341 ? 25.938 10.023 -10.578 1 33.81 341 THR B CA 1
ATOM 5747 C C . THR B 1 341 ? 25.516 11.414 -11.039 1 33.81 341 THR B C 1
ATOM 5749 O O . THR B 1 341 ? 25.969 11.898 -12.07 1 33.81 341 THR B O 1
ATOM 5752 N N . GLU B 1 342 ? 24.391 11.977 -10.602 1 33.47 342 GLU B N 1
ATOM 5753 C CA . GLU B 1 342 ? 24.047 13.047 -11.531 1 33.47 342 GLU B CA 1
ATOM 5754 C C . GLU B 1 342 ? 24.953 14.266 -11.328 1 33.47 342 GLU B C 1
ATOM 5756 O O . GLU B 1 342 ? 24.875 15.227 -12.102 1 33.47 342 GLU B O 1
ATOM 5761 N N . THR B 1 343 ? 25.578 14.391 -10.117 1 30.52 343 THR B N 1
ATOM 5762 C CA . THR B 1 343 ? 26.031 15.773 -10.039 1 30.52 343 THR B CA 1
ATOM 5763 C C . THR B 1 343 ? 27.281 15.984 -10.898 1 30.52 343 THR B C 1
ATOM 5765 O O . THR B 1 343 ? 27.594 17.109 -11.289 1 30.52 343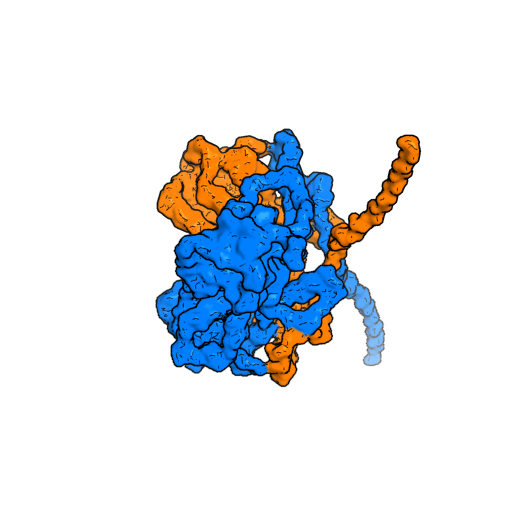 THR B O 1
ATOM 5768 N N . GLU B 1 344 ? 28.172 14.914 -10.953 1 29.31 344 GLU B N 1
ATOM 5769 C CA . GLU B 1 344 ? 29.5 15.422 -11.297 1 29.31 344 GLU B CA 1
ATOM 5770 C C . GLU B 1 344 ? 29.594 15.781 -12.773 1 29.31 344 GLU B C 1
ATOM 5772 O O . GLU B 1 344 ? 30.516 16.469 -13.195 1 29.31 344 GLU B O 1
ATOM 5777 N N . ASN B 1 345 ? 28.891 14.992 -13.617 1 26.41 345 ASN B N 1
ATOM 5778 C CA . ASN B 1 345 ? 29.547 15.008 -14.922 1 26.41 345 ASN B CA 1
ATOM 5779 C C . ASN B 1 345 ? 29.312 16.328 -15.648 1 26.41 345 ASN B C 1
ATOM 5781 O O . ASN B 1 345 ? 28.656 16.359 -16.688 1 26.41 345 ASN B O 1
ATOM 5785 N N . VAL B 1 346 ? 28.75 17.344 -14.977 1 28.5 346 VAL B N 1
ATOM 5786 C CA . VAL B 1 346 ? 28.672 18.547 -15.805 1 28.5 346 VAL B CA 1
ATOM 5787 C C . VAL B 1 346 ? 30.062 19.062 -16.094 1 28.5 346 VAL B C 1
ATOM 5789 O O . VAL B 1 346 ? 30.625 19.828 -15.305 1 28.5 346 VAL B O 1
ATOM 5792 N N . GLY B 1 347 ? 31.078 18.078 -16.125 1 22.56 347 GLY B N 1
ATOM 5793 C CA . GLY B 1 347 ? 32.375 18.656 -16.375 1 22.56 347 GLY B CA 1
ATOM 5794 C C . GLY B 1 347 ? 32.406 19.609 -17.562 1 22.56 347 GLY B C 1
ATOM 5795 O O . GLY B 1 347 ? 31.438 19.641 -18.344 1 22.56 347 GLY B O 1
ATOM 5796 N N . SER B 1 348 ? 33.562 20.266 -17.734 1 24.58 348 SER B N 1
ATOM 5797 C CA . SER B 1 348 ? 34.281 21.375 -18.359 1 24.58 348 SER B CA 1
ATOM 5798 C C . SER B 1 348 ? 34.344 21.203 -19.875 1 24.58 348 SER B C 1
ATOM 5800 O O . SER B 1 348 ? 35.156 20.391 -20.375 1 24.58 348 SER B O 1
ATOM 5802 N N . VAL B 1 349 ? 33.281 20.938 -20.594 1 25.53 349 VAL B N 1
ATOM 5803 C CA . VAL B 1 349 ? 33.531 20.984 -22.031 1 25.53 349 VAL B CA 1
ATOM 5804 C C . VAL B 1 349 ? 34.281 22.281 -22.375 1 25.53 349 VAL B C 1
ATOM 5806 O O . VAL B 1 349 ? 33.75 23.375 -22.156 1 25.53 349 VAL B O 1
ATOM 5809 N N . SER B 1 350 ? 35.594 22.266 -22.344 1 22.81 350 SER B N 1
ATOM 5810 C CA . SER B 1 350 ? 36.562 23.25 -22.812 1 22.81 350 SER B CA 1
ATOM 5811 C C . SER B 1 350 ? 36.25 23.703 -24.234 1 22.81 350 SER B C 1
ATOM 5813 O O . SER B 1 350 ? 36 22.891 -25.125 1 22.81 350 SER B O 1
ATOM 5815 N N . SER B 1 351 ? 35.562 24.906 -24.375 1 23.84 351 SER B N 1
ATOM 5816 C CA . SER B 1 351 ? 35.375 25.766 -25.547 1 23.84 351 SER B CA 1
ATOM 5817 C C . SER B 1 351 ? 36.656 25.875 -26.375 1 23.84 351 SER B C 1
ATOM 5819 O O . SER B 1 351 ? 37.625 26.453 -25.922 1 23.84 351 SER B O 1
ATOM 5821 N N . SER B 1 352 ? 37.188 24.781 -27.047 1 23.88 352 SER B N 1
ATOM 5822 C CA . SER B 1 352 ? 38.281 25 -27.984 1 23.88 352 SER B CA 1
ATOM 5823 C C . SER B 1 352 ? 37.969 26.094 -29 1 23.88 352 SER B C 1
ATOM 5825 O O . SER B 1 352 ? 36.875 26.078 -29.578 1 23.88 352 SER B O 1
ATOM 5827 N N . GLY B 1 353 ? 38.562 27.359 -28.922 1 24.5 353 GLY B N 1
ATOM 5828 C CA . GLY B 1 353 ? 38.781 28.609 -29.656 1 24.5 353 GLY B CA 1
ATOM 5829 C C . GLY B 1 353 ? 39.125 28.391 -31.109 1 24.5 353 GLY B C 1
ATOM 5830 O O . GLY B 1 353 ? 40.219 27.922 -31.422 1 24.5 353 GLY B O 1
ATOM 5831 N N . THR B 1 354 ? 38.281 27.719 -31.969 1 24 354 THR B N 1
ATOM 5832 C CA . THR B 1 354 ? 38.656 27.734 -33.375 1 24 354 THR B CA 1
ATOM 5833 C C . THR B 1 354 ? 38.969 29.156 -33.844 1 24 354 THR B C 1
ATOM 5835 O O . THR B 1 354 ? 38.188 30.078 -33.594 1 24 354 THR B O 1
ATOM 5838 N N . ASN B 1 355 ? 40.25 29.438 -34.219 1 24.98 355 ASN B N 1
ATOM 5839 C CA . ASN B 1 355 ? 41.031 30.5 -34.875 1 24.98 355 ASN B CA 1
ATOM 5840 C C . ASN B 1 355 ? 40.406 30.922 -36.188 1 24.98 355 ASN B C 1
ATOM 5842 O O . ASN B 1 355 ? 40.344 30.125 -37.156 1 24.98 355 ASN B O 1
ATOM 5846 N N . VAL B 1 356 ? 39.344 31.656 -36.281 1 24 356 VAL B N 1
ATOM 5847 C CA . VAL B 1 356 ? 38.969 32.375 -37.5 1 24 356 VAL B CA 1
ATOM 5848 C C . VAL B 1 356 ? 40.156 33.219 -38 1 24 356 VAL B C 1
ATOM 5850 O O . VAL B 1 356 ? 40.594 34.125 -37.312 1 24 356 VAL B O 1
ATOM 5853 N N . GLN B 1 357 ? 41.094 32.594 -38.688 1 21.28 357 GLN B N 1
ATOM 5854 C CA . GLN B 1 357 ? 42.062 33.312 -39.531 1 21.28 357 GLN B CA 1
ATOM 5855 C C . GLN B 1 357 ? 41.375 34.344 -40.406 1 21.28 357 GLN B C 1
ATOM 5857 O O . GLN B 1 357 ? 40.312 34.062 -40.969 1 21.28 357 GLN B O 1
ATOM 5862 N N . LYS B 1 358 ? 41.938 35.625 -40.438 1 23.91 358 LYS B N 1
ATOM 5863 C CA . LYS B 1 358 ? 41.969 36.875 -41.156 1 23.91 358 LYS B CA 1
ATOM 5864 C C . LYS B 1 358 ? 42.219 36.625 -42.656 1 23.91 358 LYS B C 1
ATOM 5866 O O . LYS B 1 358 ? 42.219 37.594 -43.438 1 23.91 358 LYS B O 1
ATOM 5871 N N . MET B 1 359 ? 41.969 35.438 -43.375 1 23.12 359 MET B N 1
ATOM 5872 C CA . MET B 1 359 ? 42.094 35.875 -44.75 1 23.12 359 MET B CA 1
ATOM 5873 C C . MET B 1 359 ? 40.812 36.531 -45.25 1 23.12 359 MET B C 1
ATOM 5875 O O . MET B 1 359 ? 39.719 36.062 -44.938 1 23.12 359 MET B O 1
#

Foldseek 3Di:
DPPADKVCVLDPFFWWKWFQWPVRKIKIFTFHDITRFKTWGAQIDIQPGPDGDHDIDMDTNNGTDAMETADADDPDDDPDPPPDDPSNLRYFPHHPVLVVQLSVQLLQAAEAADCDPVVVVVLVVLQPAQEKEWDFALFDPDLQTDTQWIWMDGLHHIYIYGCLPVVPLEDDPSVLCSQCDARRAYFYEPCVSVQSSCCPSHVRRGYRYHHLQVLVQVLCCVVVVDGDPDGDGPLRLSCVQRVDDSSSLVVLVPQDSVLSNDPPNDSSNSSSSSSRGSCRVVSVVRSCCSVCVLVVQLVVQVVVVLVPDDPVVNVVCVVDVDQDPSSVVSRDDPPDDPPPPPPPDVDDPPPPPPPPDDD/DPPAPKVCVLDPFFWWKWFQWPVRKIKIFTFHDITRFKTWGAQIDIQVGPDGDHDIDMDTNNGTDAMETADADDPDDDPDPPPDDDSNLRYFQHHPVLVVQLSVQLLQAAEAADCDPVVVVVLVVLQPAQEKEWDFALFDPDLQTDTQWIWMDGLHHIYIYGCLPVVQLEDDPSVLCSQCDARRAYFYEPCVSVQSSCCPSHVRRGYRYHHLQVLVQVLCCVVVVDGDPDGDGPLRLSCVQRVDDSSSLVVLVPQDSVLSNDPPNDSSNSSSSSSRGSCRVVSVVRSCCSVCVLVVQLVVQVVVVLVPDDPVVNVVCVVDVDQDPSSVVSRDDPPDDPPPPPPPPVDDPDPPPPDPDPD

Nearest PDB structures (foldseek):
  5fis-assembly1_B  TM=8.948E-01  e=2.375E-18  Bombyx mori
  5fiq-assembly1_A  TM=8.005E-01  e=5.948E-18  Bombyx mori
  6k1c-assembly1_B  TM=5.119E-01  e=1.446E-06  Homo sapiens
  6k1d-assembly1_B  TM=5.132E-01  e=1.926E-06  Homo sapiens
  6am0-assembly1_D  TM=9.173E-01  e=9.926E-03  Kluyveromyces lactis NRRL Y-1140

pLDDT: mean 81.56, std 19.24, range [21.28, 98.69]

Radius of gyration: 28.41 Å; Cα contacts (8 Å, |Δi|>4): 1222; chains: 2; bounding box: 68×84×97 Å

InterPro domains:
  IPR002562 3'-5' exonuclease domain [PF01612] (144-291)
  IPR002562 3'-5' exonuclease domain [SM00474] (107-292)
  IPR012337 Ribonuclease H-like superfamily [SSF53098] (66-295)
  IPR036397 Ribonuclease H superfamily [G3DSA:3.30.420.10] (36-320)
  IPR052144 piRNA biogenesis EXD1-related protein [PTHR46628] (70-317)

Secondary structure (DSSP, 8-state):
---PPPHHHH--TT-EEEEEETTS-EEEEEEEEE-SSEEEEEEEEETT--SEE-S-EEEEGGGEEEEEEEEPP--S--SS-----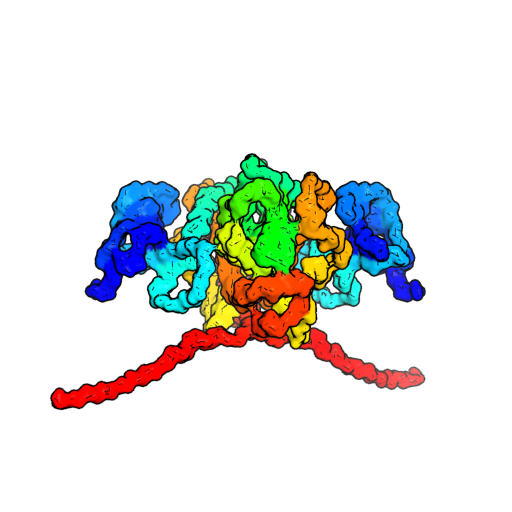GGGGGEEEEEHHHHHHHHHHHHT-EEESSSSHHHHHHHHHHHT-SEEEEEEES--SSTT---SEEEEE-SS-EEEEE-TT-TTS---HHHHHHHT-SSSEEEESS-HHHHHHHHHHH-----SEEEHHHHHHHHHHHHHSS--SB---HHHHHHHHH---TTTTHHHHT--HHHHH-SSPPHHHHHHHHHHHHTHHHHHHHHHHHHTHHHHHHHHHHHHHHHHS-HHHHHHHHH--B--HHHHHHSPP---SSTTHHHHT--------------/-TTPPPHHHH--TT-EEEEEETTS-EEEEEEEEE-SSEEEEEEEEETT--SEE-S-EEEEGGGEEEEEEEEPP--S--SS-----GGGGGEEEEEHHHHHHHHHHHHT-EEESSSSHHHHHHHHHHHT-SEEEEEEES--SSTT---SEEEEE-SS-EEEEE-TT-TTS---HHHHHHHT-SSSEEEESS-HHHHHHHHHHH-----SEEEHHHHHHHHHHHHHSS--SB---HHHHHHHHH---TTTTHHHHT--HHHHH-SSPPHHHHHHHHHHHHTHHHHHHHHHHHHTHHHHHHHHHHHHHHHHS-HHHHHHHHH--B--HHHHHHS-----SSTTHHHH---------------